Protein AF-0000000087412585 (afdb_homodimer)

InterPro domains:
  IPR006439 HAD hydrolase, subfamily IA [TIGR01549] (107-182)
  IPR023214 HAD superfamily [G3DSA:3.40.50.1000] (11-184)
  IPR036412 HAD-like superfamily [SSF56784] (10-217)
  IPR041492 Haloacid dehalogenase-like hydrolase [PF13419] (11-188)
  IPR050155 HAD-like hydrolase superfamily [PTHR43434] (10-216)

Sequence (436 aa):
MKKQKCRYGLIFDMDNTLLQSNIDFAGMKRAVFELLTESELCKPDLDWRSYTASQLIEMARQSGRLRKETEVRIWDTVAEFEKEGMHGAKLEPYVTEVLDQICGDCHLVVLTNNACVAAQEALKETGIGHYFDYIVGREQMTALKPSPSGVHYILRHYPDVPAERWMLVGDSWIDGKAAQDGGIKFAAYKGSGEDMKKKGVYPVARFTDMRELVNLLLMKKQKCRYGLIFDMDNTLLQSNIDFAGMKRAVFELLTESELCKPDLDWRSYTASQLIEMARQSGRLRKETEVRIWDTVAEFEKEGMHGAKLEPYVTEVLDQICGDCHLVVLTNNACVAAQEALKETGIGHYFDYIVGREQMTALKPSPSGVHYILRHYPDVPAERWMLVGDSWIDGKAAQDGGIKFAAYKGSGEDMKKKGVYPVARFTDMRELVNLLL

Organism: NCBI:txid267746

pLDDT: mean 93.5, std 8.87, range [27.28, 98.94]

Solvent-accessible surface area (backbone atoms only — not comparable to full-atom values): 23127 Å² total; per-residue (Å²): 125,76,76,72,73,53,71,31,37,39,34,30,31,39,72,54,46,44,26,49,51,63,52,56,58,68,60,44,30,50,52,46,51,49,54,33,34,75,68,68,60,37,65,86,83,56,70,62,84,81,48,53,52,57,52,53,52,48,54,27,53,74,67,71,69,61,46,68,70,56,52,50,50,48,50,52,53,48,46,50,41,48,52,63,13,43,60,86,43,43,68,32,73,54,44,68,63,42,48,66,71,40,49,75,50,28,44,32,31,37,49,36,73,48,53,40,58,60,50,42,36,50,30,51,74,66,68,54,45,83,64,36,54,36,75,42,18,37,58,71,31,94,39,54,62,43,40,25,40,49,51,48,53,54,47,69,76,36,79,86,50,59,51,86,42,28,33,33,39,19,31,47,45,40,49,32,36,11,19,56,74,48,56,30,41,23,34,31,36,70,34,58,63,68,61,13,52,77,69,72,29,80,57,82,41,76,45,82,51,56,65,56,52,64,63,68,77,102,126,78,76,71,73,53,72,32,36,39,35,29,31,42,72,56,45,45,26,48,49,63,51,54,60,69,60,44,30,49,52,46,51,50,54,34,32,76,68,67,59,40,65,87,80,57,72,63,85,81,47,52,53,57,52,53,51,49,53,27,52,72,68,71,69,61,46,70,70,57,51,50,52,47,52,53,52,47,48,52,40,46,53,64,13,42,60,85,42,43,68,32,72,54,43,68,63,42,47,67,72,40,50,76,50,29,44,32,32,38,49,36,75,49,53,40,58,60,51,43,38,50,29,51,74,66,68,53,46,84,61,37,54,34,74,41,19,38,56,69,31,93,40,53,63,42,40,25,40,49,49,49,53,56,47,68,76,35,78,86,51,58,50,85,41,29,33,34,38,19,31,46,46,40,49,33,35,11,18,55,74,48,56,31,40,24,34,31,37,70,35,57,64,67,61,12,51,77,69,72,29,80,55,83,41,76,47,81,50,55,64,57,52,65,63,68,78,102

Structure (mmCIF, N/CA/C/O backbone):
data_AF-0000000087412585-model_v1
#
loop_
_entity.id
_entity.type
_entity.pdbx_description
1 polymer 'Haloacid dehalogenase'
#
loop_
_atom_site.group_PDB
_atom_site.id
_atom_site.type_symbol
_atom_site.label_atom_id
_atom_site.label_alt_id
_atom_site.label_comp_id
_atom_site.label_asym_id
_atom_site.label_entity_id
_atom_site.label_seq_id
_atom_site.pdbx_PDB_ins_code
_atom_site.Cartn_x
_atom_site.Cartn_y
_atom_site.Cartn_z
_atom_site.occupancy
_atom_site.B_iso_or_equiv
_atom_site.auth_seq_id
_atom_site.auth_comp_id
_atom_site.auth_asym_id
_atom_site.auth_atom_id
_atom_site.pdbx_PDB_model_num
ATOM 1 N N . MET A 1 1 ? -13.25 -15.047 24.641 1 27.28 1 MET A N 1
ATOM 2 C CA . MET A 1 1 ? -13.227 -13.633 25 1 27.28 1 MET A CA 1
ATOM 3 C C . MET A 1 1 ? -13.578 -12.758 23.797 1 27.28 1 MET A C 1
ATOM 5 O O . MET A 1 1 ? -13.016 -12.93 22.719 1 27.28 1 MET A O 1
ATOM 9 N N . LYS A 1 2 ? -14.711 -12.219 23.875 1 36.19 2 LYS A N 1
ATOM 10 C CA . LYS A 1 2 ? -15.281 -11.453 22.766 1 36.19 2 LYS A CA 1
ATOM 11 C C . LYS A 1 2 ? -14.273 -10.453 22.219 1 36.19 2 LYS A C 1
ATOM 13 O O . LYS A 1 2 ? -13.648 -9.711 22.969 1 36.19 2 LYS A O 1
ATOM 18 N N . LYS A 1 3 ? -13.609 -10.711 21.25 1 43.44 3 LYS A N 1
ATOM 19 C CA . LYS A 1 3 ? -12.703 -9.711 20.688 1 43.44 3 LYS A CA 1
ATOM 20 C C . LYS A 1 3 ? -13.258 -8.305 20.859 1 43.44 3 LYS A C 1
ATOM 22 O O . LYS A 1 3 ? -14.383 -8.016 20.422 1 43.44 3 LYS A O 1
ATOM 27 N N . GLN A 1 4 ? -13.164 -7.652 22 1 47.28 4 GLN A N 1
ATOM 28 C CA . GLN A 1 4 ? -13.656 -6.305 22.266 1 47.28 4 GLN A CA 1
ATOM 29 C C . GLN A 1 4 ? -13.492 -5.414 21.031 1 47.28 4 GLN A C 1
ATOM 31 O O . GLN A 1 4 ? -12.375 -5.211 20.547 1 47.28 4 GLN A O 1
ATOM 36 N N . LYS A 1 5 ? -14.531 -5.23 20.172 1 64.38 5 LYS A N 1
ATOM 37 C CA . LYS A 1 5 ? -14.633 -4.488 18.922 1 64.38 5 LYS A CA 1
ATOM 38 C C . LYS A 1 5 ? -14.203 -3.035 19.094 1 64.38 5 LYS A C 1
ATOM 40 O O . LYS A 1 5 ? -14.664 -2.361 20.031 1 64.38 5 LYS A O 1
ATOM 45 N N . CYS A 1 6 ? -13.109 -2.564 18.578 1 72.5 6 CYS A N 1
ATOM 46 C CA . CYS A 1 6 ? -12.633 -1.186 18.594 1 72.5 6 CYS A CA 1
ATOM 47 C C . CYS A 1 6 ? -13.773 -0.212 18.312 1 72.5 6 CYS A C 1
ATOM 49 O O . CYS A 1 6 ? -14.453 -0.329 17.281 1 72.5 6 CYS A O 1
ATOM 51 N N . ARG A 1 7 ? -14.016 0.668 19.312 1 80.5 7 ARG A N 1
ATOM 52 C CA . ARG A 1 7 ? -15.125 1.617 19.25 1 80.5 7 ARG A CA 1
ATOM 53 C C . ARG A 1 7 ? -14.703 2.896 18.531 1 80.5 7 ARG A C 1
ATOM 55 O O . ARG A 1 7 ? -15.547 3.666 18.078 1 80.5 7 ARG A O 1
ATOM 62 N N . TYR A 1 8 ? -13.391 3.037 18.516 1 91.81 8 TYR A N 1
ATOM 63 C CA . TYR A 1 8 ? -12.883 4.281 17.953 1 91.81 8 TYR A CA 1
ATOM 64 C C . TYR A 1 8 ? -11.836 4.004 16.875 1 91.81 8 TYR A C 1
ATOM 66 O O . TYR A 1 8 ? -11.281 2.904 16.812 1 91.81 8 TYR A O 1
ATOM 74 N N . GLY A 1 9 ? -11.727 4.973 15.938 1 96.5 9 GLY A N 1
ATOM 75 C CA . GLY A 1 9 ? -10.672 4.914 14.938 1 96.5 9 GLY A CA 1
ATOM 76 C C . GLY A 1 9 ? -9.781 6.141 14.938 1 96.5 9 GLY A C 1
ATOM 77 O O . GLY A 1 9 ? -10.266 7.266 15.07 1 96.5 9 GLY A O 1
ATOM 78 N N . LEU A 1 10 ? -8.516 5.957 14.93 1 98.19 10 LEU A N 1
ATOM 79 C CA . LEU A 1 10 ? -7.531 7.023 14.812 1 98.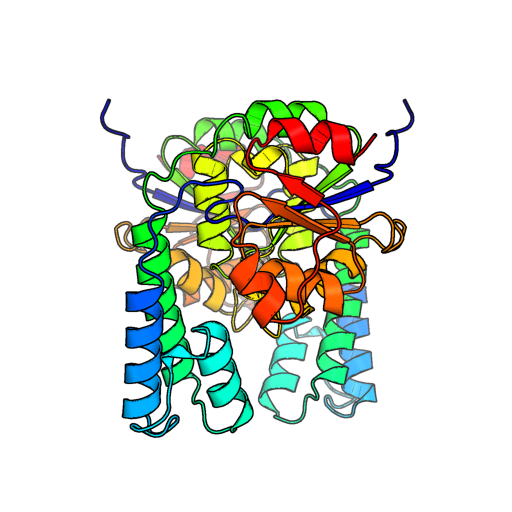19 10 LEU A CA 1
ATOM 80 C C . LEU A 1 10 ? -6.73 6.887 13.523 1 98.19 10 LEU A C 1
ATOM 82 O O . LEU A 1 10 ? -6.199 5.812 13.227 1 98.19 10 LEU A O 1
ATOM 86 N N . ILE A 1 11 ? -6.75 7.922 12.75 1 98.75 11 ILE A N 1
ATOM 87 C CA . ILE A 1 11 ? -5.883 8.039 11.578 1 98.75 11 ILE A CA 1
ATOM 88 C C . ILE A 1 11 ? -4.688 8.93 11.906 1 98.75 11 ILE A C 1
ATOM 90 O O . ILE A 1 11 ? -4.855 10.07 12.359 1 98.75 11 ILE A O 1
ATOM 94 N N . PHE A 1 12 ? -3.473 8.414 11.734 1 98.94 12 PHE A N 1
ATOM 95 C CA . PHE A 1 12 ? -2.273 9.188 12.031 1 98.94 12 PHE A CA 1
ATOM 96 C C . PHE A 1 12 ? -1.569 9.609 10.75 1 98.94 12 PHE A C 1
ATOM 98 O O . PHE A 1 12 ? -1.316 8.781 9.875 1 98.94 12 PHE A O 1
ATOM 105 N N . ASP A 1 13 ? -1.277 10.898 10.648 1 98.81 13 ASP A N 1
ATOM 106 C CA . ASP A 1 13 ? -0.21 11.305 9.742 1 98.81 13 ASP A CA 1
ATOM 107 C C . ASP A 1 13 ? 1.123 10.68 10.148 1 98.81 13 ASP A C 1
ATOM 109 O O . ASP A 1 13 ? 1.282 10.227 11.281 1 98.81 13 ASP A O 1
ATOM 113 N N . MET A 1 14 ? 2.016 10.633 9.203 1 98.25 14 MET A N 1
ATOM 114 C CA . MET A 1 14 ? 3.279 9.969 9.523 1 98.25 14 MET A CA 1
ATOM 115 C C . MET A 1 14 ? 4.371 11 9.805 1 98.25 14 MET A C 1
ATOM 117 O O . MET A 1 14 ? 4.828 11.117 10.945 1 98.25 14 MET A O 1
ATOM 121 N N . ASP A 1 15 ? 4.695 11.891 8.859 1 96.81 15 ASP A N 1
ATOM 122 C CA . ASP A 1 15 ? 5.809 12.836 8.961 1 96.81 15 ASP A CA 1
ATOM 123 C C . ASP A 1 15 ? 5.5 13.938 9.969 1 96.81 15 ASP A C 1
ATOM 125 O O . ASP A 1 15 ? 4.492 14.633 9.852 1 96.81 15 ASP A O 1
ATOM 129 N N . ASN A 1 16 ? 6.379 14.008 10.984 1 96.44 16 ASN A N 1
ATOM 130 C CA . ASN A 1 16 ? 6.312 15.031 12.023 1 96.44 16 ASN A CA 1
ATOM 131 C C . ASN A 1 16 ? 5.094 14.844 12.914 1 96.44 16 ASN A C 1
ATOM 133 O O . ASN A 1 16 ? 4.641 15.797 13.562 1 96.44 16 ASN A O 1
ATOM 137 N N . THR A 1 17 ? 4.504 13.68 12.852 1 98.56 17 THR A N 1
ATOM 138 C CA . THR A 1 17 ? 3.451 13.25 13.766 1 98.56 17 THR A CA 1
ATOM 139 C C . THR A 1 17 ? 3.859 11.969 14.492 1 98.56 17 THR A C 1
ATOM 141 O O . THR A 1 17 ? 4.082 11.984 15.703 1 98.56 17 THR A O 1
ATOM 144 N N . LEU A 1 18 ? 4.117 10.93 13.742 1 98.62 18 LEU A N 1
ATOM 145 C CA . LEU A 1 18 ? 4.676 9.711 14.32 1 98.62 18 LEU A CA 1
ATOM 146 C C . LEU A 1 18 ? 6.203 9.742 14.289 1 98.62 18 LEU A C 1
ATOM 148 O O . LEU A 1 18 ? 6.859 9.305 15.234 1 98.62 18 LEU A O 1
ATOM 152 N N . LEU A 1 19 ? 6.734 10.297 13.188 1 97.75 19 LEU A N 1
ATOM 153 C CA . LEU A 1 19 ? 8.172 10.312 12.93 1 97.75 19 LEU A CA 1
ATOM 154 C C . LEU A 1 19 ? 8.695 11.742 12.883 1 97.75 19 LEU A C 1
ATOM 156 O O . LEU A 1 19 ? 7.988 12.656 12.453 1 97.75 19 LEU A O 1
ATOM 160 N N . GLN A 1 20 ? 9.906 11.906 13.32 1 97.06 20 GLN A N 1
ATOM 161 C CA . GLN A 1 20 ? 10.656 13.125 13.055 1 97.06 20 GLN A CA 1
ATOM 162 C C . GLN A 1 20 ? 11.359 13.047 11.703 1 97.06 20 GLN A C 1
ATOM 164 O O . GLN A 1 20 ? 12.516 12.625 11.625 1 97.06 20 GLN A O 1
ATOM 169 N N . SER A 1 21 ? 10.633 13.43 10.656 1 93.19 21 SER A N 1
ATOM 170 C CA . SER A 1 21 ? 11.211 13.352 9.32 1 93.19 21 SER A CA 1
ATOM 171 C C . SER A 1 21 ? 11.961 14.633 8.969 1 93.19 21 SER A C 1
ATOM 173 O O . SER A 1 21 ? 11.734 15.68 9.586 1 93.19 21 SER A O 1
ATOM 175 N N . ASN A 1 22 ? 12.938 14.539 8.062 1 93.62 22 ASN A N 1
ATOM 176 C CA . ASN A 1 22 ? 13.695 15.68 7.574 1 93.62 22 ASN A CA 1
ATOM 177 C C . ASN A 1 22 ? 13.531 15.867 6.066 1 93.62 22 ASN A C 1
ATOM 179 O O . ASN A 1 22 ? 14.508 16.094 5.352 1 93.62 22 ASN A O 1
ATOM 183 N N . ILE A 1 23 ? 12.336 15.648 5.68 1 93.69 23 ILE A N 1
ATOM 184 C CA . ILE A 1 23 ? 12.086 15.773 4.25 1 93.69 23 ILE A CA 1
ATOM 185 C C . ILE A 1 23 ? 12.164 17.234 3.836 1 93.69 23 ILE A C 1
ATOM 187 O O . ILE A 1 23 ? 11.57 18.109 4.484 1 93.69 23 ILE A O 1
ATOM 191 N N . ASP A 1 24 ? 12.914 17.562 2.818 1 95.12 24 ASP A N 1
ATOM 192 C CA . ASP A 1 24 ? 12.969 18.906 2.242 1 95.12 24 ASP A CA 1
ATOM 193 C C . ASP A 1 24 ? 11.742 19.188 1.383 1 95.12 24 ASP A C 1
ATOM 195 O O . ASP A 1 24 ? 11.828 19.234 0.154 1 95.12 24 ASP A O 1
ATOM 199 N N . PHE A 1 25 ? 10.625 19.516 2.02 1 92.75 25 PHE A N 1
ATOM 200 C CA . PHE A 1 25 ? 9.352 19.703 1.33 1 92.75 25 PHE A CA 1
ATOM 201 C C . PHE A 1 25 ? 9.438 20.875 0.362 1 92.75 25 PHE A C 1
ATOM 203 O O . PHE A 1 25 ? 8.828 20.859 -0.709 1 92.75 25 PHE A O 1
ATOM 210 N N . ALA A 1 26 ? 10.148 21.922 0.79 1 94.56 26 ALA A N 1
ATOM 211 C CA . ALA A 1 26 ? 10.305 23.078 -0.089 1 94.56 26 ALA A CA 1
ATOM 212 C C . ALA A 1 26 ? 11.062 22.703 -1.359 1 94.56 26 ALA A C 1
ATOM 214 O O . ALA A 1 26 ? 10.664 23.078 -2.463 1 94.56 26 ALA A O 1
ATOM 215 N N . GLY A 1 27 ? 12.188 21.953 -1.17 1 96.62 27 GLY A N 1
ATOM 216 C CA . GLY A 1 27 ? 12.938 21.469 -2.32 1 96.62 27 GLY A CA 1
ATOM 217 C C . GLY A 1 27 ? 12.133 20.531 -3.197 1 96.62 27 GLY A C 1
ATOM 218 O O . GLY A 1 27 ? 12.203 20.609 -4.426 1 96.62 27 GLY A O 1
ATOM 219 N N . MET A 1 28 ? 11.375 19.688 -2.551 1 96.5 28 MET A N 1
ATOM 220 C CA . MET A 1 28 ? 10.516 18.75 -3.266 1 96.5 28 MET A CA 1
ATOM 221 C C . MET A 1 28 ? 9.492 19.484 -4.121 1 96.5 28 MET A C 1
ATOM 223 O O . MET A 1 28 ? 9.32 19.172 -5.297 1 96.5 28 MET A O 1
ATOM 227 N N . LYS A 1 29 ? 8.852 20.469 -3.566 1 96.69 29 LYS A N 1
ATOM 228 C CA . LYS A 1 29 ? 7.844 21.266 -4.266 1 96.69 29 LYS A CA 1
ATOM 229 C C . LYS A 1 29 ? 8.461 22.016 -5.445 1 96.69 29 LYS A C 1
ATOM 231 O O . LYS A 1 29 ? 7.863 22.078 -6.523 1 96.69 29 LYS A O 1
ATOM 236 N N . ARG A 1 30 ? 9.633 22.562 -5.227 1 97.06 30 ARG A N 1
ATOM 237 C CA . ARG A 1 30 ? 10.336 23.266 -6.297 1 97.06 30 ARG A CA 1
ATOM 238 C C . ARG A 1 30 ? 10.648 22.312 -7.457 1 97.06 30 ARG A C 1
ATOM 240 O O . ARG A 1 30 ? 10.453 22.672 -8.617 1 97.06 30 ARG A O 1
ATOM 247 N N . ALA A 1 31 ? 11.125 21.156 -7.105 1 97.56 31 ALA A N 1
ATOM 248 C CA . ALA A 1 31 ? 11.461 20.172 -8.133 1 97.56 31 ALA A CA 1
ATOM 249 C C . ALA A 1 31 ? 10.227 19.797 -8.945 1 97.56 31 ALA A C 1
ATOM 251 O O . ALA A 1 31 ? 10.297 19.672 -10.172 1 97.56 31 ALA A O 1
ATOM 252 N N .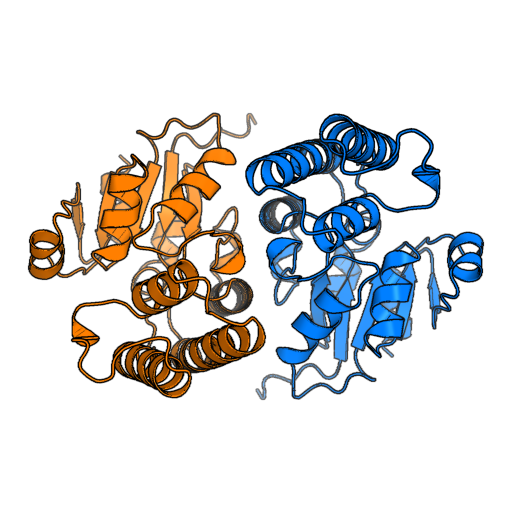 VAL A 1 32 ? 9.117 19.609 -8.266 1 97.62 32 VAL A N 1
ATOM 253 C CA . VAL A 1 32 ? 7.867 19.266 -8.93 1 97.62 32 VAL A CA 1
ATOM 254 C C . VAL A 1 32 ? 7.453 20.406 -9.867 1 97.62 32 VAL A C 1
ATOM 256 O O . VAL A 1 32 ? 7.102 20.172 -11.023 1 97.62 32 VAL A O 1
ATOM 259 N N . PHE A 1 33 ? 7.52 21.641 -9.359 1 97.44 33 PHE A N 1
ATOM 260 C CA . PHE A 1 33 ? 7.152 22.812 -10.148 1 97.44 33 PHE A CA 1
ATOM 261 C C . PHE A 1 33 ? 8.016 22.906 -11.406 1 97.44 33 PHE A C 1
ATOM 263 O O . PHE A 1 33 ? 7.504 23.156 -12.492 1 97.44 33 PHE A O 1
ATOM 270 N N . GLU A 1 34 ? 9.266 22.688 -11.266 1 97.25 34 GLU A N 1
ATOM 271 C CA . GLU A 1 34 ? 10.195 22.766 -12.391 1 97.25 34 GLU A CA 1
ATOM 272 C C . GLU A 1 34 ? 9.883 21.719 -13.445 1 97.25 34 GLU A C 1
ATOM 274 O O . GLU A 1 34 ? 9.867 22.016 -14.641 1 97.25 34 GLU A O 1
ATOM 279 N N . LEU A 1 35 ? 9.578 20.516 -13 1 96.94 35 LEU A N 1
ATOM 280 C CA . LEU A 1 35 ? 9.234 19.438 -13.93 1 96.94 35 LEU A CA 1
ATOM 281 C C . LEU A 1 35 ? 7.949 19.766 -14.68 1 96.94 35 LEU A C 1
ATOM 283 O O . LEU A 1 35 ? 7.852 19.531 -15.883 1 96.94 35 LEU A O 1
ATOM 287 N N . LEU A 1 36 ? 7 20.312 -13.984 1 96.94 36 LEU A N 1
ATOM 288 C CA . LEU A 1 36 ? 5.723 20.672 -14.594 1 96.94 36 LEU A CA 1
ATOM 289 C C . LEU A 1 36 ? 5.891 21.812 -15.586 1 96.94 36 LEU A C 1
ATOM 291 O O . LEU A 1 36 ? 5.273 21.812 -16.656 1 96.94 36 LEU A O 1
ATOM 295 N N . THR A 1 37 ? 6.734 22.75 -15.242 1 96.38 37 THR A N 1
ATOM 296 C CA . THR A 1 37 ? 6.984 23.891 -16.125 1 96.38 37 THR A CA 1
ATOM 297 C C . THR A 1 37 ? 7.746 23.453 -17.375 1 96.38 37 THR A C 1
ATOM 299 O O . THR A 1 37 ? 7.426 23.875 -18.484 1 96.38 37 THR A O 1
ATOM 302 N N . GLU A 1 38 ? 8.734 22.594 -17.188 1 95.38 38 GLU A N 1
ATOM 303 C CA . GLU A 1 38 ? 9.5 22.062 -18.297 1 95.38 38 GLU A CA 1
ATOM 304 C C . GLU A 1 38 ? 8.602 21.312 -19.281 1 95.38 38 GLU A C 1
ATOM 306 O O . GLU A 1 38 ? 8.867 21.312 -20.484 1 95.38 38 GLU A O 1
ATOM 311 N N . SER A 1 39 ? 7.57 20.75 -18.766 1 94.81 39 SER A N 1
ATOM 312 C CA . SER A 1 39 ? 6.652 19.953 -19.578 1 94.81 39 SER A CA 1
ATOM 313 C C . SER A 1 39 ? 5.477 20.797 -20.062 1 94.81 39 SER A C 1
ATOM 315 O O . SER A 1 39 ? 4.496 20.266 -20.578 1 94.81 39 SER A O 1
ATOM 317 N N . GLU A 1 40 ? 5.477 22.047 -19.719 1 94.06 40 GLU A N 1
ATOM 318 C CA . GLU A 1 40 ? 4.477 23.031 -20.141 1 94.06 40 GLU A CA 1
ATOM 319 C C . GLU A 1 40 ? 3.119 22.734 -19.516 1 94.06 40 GLU A C 1
ATOM 321 O O . GLU A 1 40 ? 2.08 22.938 -20.141 1 94.06 40 GLU A O 1
ATOM 326 N N . LEU A 1 41 ? 3.162 22.203 -18.344 1 94.31 41 LEU A N 1
ATOM 327 C CA . LEU A 1 41 ? 1.931 21.891 -17.625 1 94.31 41 LEU A CA 1
ATOM 328 C C . LEU A 1 41 ? 1.602 22.969 -16.594 1 94.31 41 LEU A C 1
ATOM 330 O O . LEU A 1 41 ? 0.49 23 -16.062 1 94.31 41 LEU A O 1
ATOM 334 N N . CYS A 1 42 ? 2.596 23.781 -16.281 1 92.69 42 CYS A N 1
ATOM 335 C CA . CYS A 1 42 ? 2.441 24.938 -15.391 1 92.69 42 CYS A CA 1
ATOM 336 C C . CYS A 1 42 ? 3.111 26.172 -15.969 1 92.69 42 CYS A C 1
ATOM 338 O O . CYS A 1 42 ? 4.195 26.078 -16.547 1 92.69 42 CYS A O 1
ATOM 340 N N . LYS A 1 43 ? 2.422 27.281 -15.812 1 92.81 43 LYS A N 1
ATOM 341 C CA . LYS A 1 43 ? 3.031 28.531 -16.25 1 92.81 43 LYS A CA 1
ATOM 342 C C . LYS A 1 43 ? 4.211 28.906 -15.367 1 92.81 43 LYS A C 1
ATOM 344 O O . LYS A 1 43 ? 4.145 28.766 -14.141 1 92.81 43 LYS A O 1
ATOM 349 N N . PRO A 1 44 ? 5.215 29.391 -15.984 1 92.31 44 PRO A N 1
ATOM 350 C CA . PRO A 1 44 ? 6.402 29.75 -15.203 1 92.31 44 PRO A CA 1
ATOM 351 C C . PRO A 1 44 ? 6.129 30.844 -14.18 1 92.31 44 PRO A C 1
ATOM 353 O O . PRO A 1 44 ? 6.832 30.953 -13.172 1 92.31 44 PRO A O 1
ATOM 356 N N . ASP A 1 45 ? 5.117 31.578 -14.391 1 92.5 45 ASP A N 1
ATOM 357 C CA . ASP A 1 45 ? 4.863 32.719 -13.508 1 92.5 45 ASP A CA 1
ATOM 358 C C . ASP A 1 45 ? 3.842 32.344 -12.43 1 92.5 45 ASP A C 1
ATOM 360 O O . ASP A 1 45 ? 3.438 33.219 -11.641 1 92.5 45 ASP A O 1
ATOM 364 N N . LEU A 1 46 ? 3.41 31.125 -12.398 1 93.56 46 LEU A N 1
ATOM 365 C CA . LEU A 1 46 ? 2.521 30.672 -11.328 1 93.56 46 LEU A CA 1
ATOM 366 C C . LEU A 1 46 ? 3.17 30.875 -9.961 1 93.56 46 LEU A C 1
ATOM 368 O O . LEU A 1 46 ? 4.352 30.562 -9.781 1 93.56 46 LEU A O 1
ATOM 372 N N . ASP A 1 47 ? 2.41 31.359 -8.992 1 94 47 ASP A N 1
ATOM 373 C CA . ASP A 1 47 ? 2.885 31.406 -7.609 1 94 47 ASP A CA 1
ATOM 374 C C . ASP A 1 47 ? 2.822 30.016 -6.961 1 94 47 ASP A C 1
ATOM 376 O O . ASP A 1 47 ? 2.006 29.781 -6.066 1 94 47 ASP A O 1
ATOM 380 N N . TRP A 1 48 ? 3.723 29.203 -7.316 1 92.19 48 TRP A N 1
ATOM 381 C CA . TRP A 1 48 ? 3.715 27.812 -6.902 1 92.19 48 TRP A CA 1
ATOM 382 C C . TRP A 1 48 ? 3.877 27.688 -5.391 1 92.19 48 TRP A C 1
ATOM 384 O O . TRP A 1 48 ? 3.523 26.656 -4.805 1 92.19 48 TRP A O 1
ATOM 394 N N . ARG A 1 49 ? 4.324 28.719 -4.68 1 91.31 49 ARG A N 1
ATOM 395 C CA . ARG A 1 49 ? 4.555 28.688 -3.24 1 91.31 49 ARG A CA 1
ATOM 396 C C . ARG A 1 49 ? 3.236 28.625 -2.475 1 91.31 49 ARG A C 1
ATOM 398 O O . ARG A 1 49 ? 3.207 28.219 -1.312 1 91.31 49 ARG A O 1
ATOM 405 N N . SER A 1 50 ? 2.199 28.969 -3.141 1 91.88 50 SER A N 1
ATOM 406 C CA . SER A 1 50 ? 0.889 28.984 -2.5 1 91.88 50 SER A CA 1
ATOM 407 C C . SER A 1 50 ? 0.223 27.609 -2.568 1 91.88 50 SER A C 1
ATOM 409 O O . SER A 1 50 ? -0.871 27.422 -2.033 1 91.88 50 SER A O 1
ATOM 411 N N . TYR A 1 51 ? 0.883 26.656 -3.18 1 93.25 51 TYR A N 1
ATOM 412 C CA . TYR A 1 51 ? 0.356 25.312 -3.346 1 93.25 51 TYR A CA 1
ATOM 413 C C . TYR A 1 51 ? 1.265 24.281 -2.68 1 93.25 51 TYR A C 1
ATOM 415 O O . TYR A 1 51 ? 2.438 24.562 -2.416 1 93.25 51 TYR A O 1
ATOM 423 N N . THR A 1 52 ? 0.673 23.188 -2.336 1 93.31 52 THR A N 1
ATOM 424 C CA . THR A 1 52 ? 1.507 22.031 -2.012 1 93.31 52 THR A CA 1
ATOM 425 C C . THR A 1 52 ? 1.977 21.328 -3.281 1 93.31 52 THR A C 1
ATOM 427 O O . THR A 1 52 ? 1.438 21.562 -4.363 1 93.31 52 THR A O 1
ATOM 430 N N . ALA A 1 53 ? 3.027 20.438 -3.123 1 95.06 53 ALA A N 1
ATOM 431 C CA . ALA A 1 53 ? 3.463 19.641 -4.262 1 95.06 53 ALA A CA 1
ATOM 432 C C . ALA A 1 53 ? 2.314 18.797 -4.816 1 95.06 53 ALA A C 1
ATOM 434 O O . ALA A 1 53 ? 2.125 18.719 -6.035 1 95.06 53 ALA A O 1
ATOM 435 N N . SER A 1 54 ? 1.536 18.219 -3.908 1 93.75 54 SER A N 1
ATOM 436 C CA . SER A 1 54 ? 0.42 17.375 -4.324 1 93.75 54 SER A CA 1
ATOM 437 C C . SER A 1 54 ? -0.628 18.188 -5.086 1 93.75 54 SER A C 1
ATOM 439 O O . SER A 1 54 ? -1.218 17.688 -6.051 1 93.75 54 SER A O 1
ATOM 441 N N . GLN A 1 55 ? -0.855 19.375 -4.699 1 93.94 55 GLN A N 1
ATOM 442 C CA . GLN A 1 55 ? -1.826 20.234 -5.383 1 93.94 55 GLN A CA 1
ATOM 443 C C . GLN A 1 55 ? -1.343 20.594 -6.785 1 93.94 55 GLN A C 1
ATOM 445 O O . GLN A 1 55 ? -2.135 20.641 -7.727 1 93.94 55 GLN A O 1
ATOM 450 N N . LEU A 1 56 ? -0.067 20.891 -6.895 1 95.88 56 LEU A N 1
ATOM 451 C CA . LEU A 1 56 ? 0.507 21.188 -8.203 1 95.88 56 LEU A CA 1
ATOM 452 C C . LEU A 1 56 ? 0.338 20 -9.148 1 95.88 56 LEU A C 1
ATOM 454 O O . LEU A 1 56 ? -0.041 20.188 -10.312 1 95.88 56 LEU A O 1
ATOM 458 N N . ILE A 1 57 ? 0.583 18.859 -8.625 1 95.38 57 ILE A N 1
ATOM 459 C CA . ILE A 1 57 ? 0.463 17.641 -9.43 1 95.38 57 ILE A CA 1
ATOM 460 C C . ILE A 1 57 ? -0.997 17.422 -9.828 1 95.38 57 ILE A C 1
ATOM 462 O O . ILE A 1 57 ? -1.293 17.078 -10.969 1 95.38 57 ILE A O 1
ATOM 466 N N . GLU A 1 58 ? -1.839 17.656 -8.898 1 94.19 58 GLU A N 1
ATOM 467 C CA . GLU A 1 58 ? -3.264 17.484 -9.164 1 94.19 58 GLU A CA 1
ATOM 468 C C . GLU A 1 58 ? -3.736 18.453 -10.25 1 94.19 58 GLU A C 1
ATOM 470 O O . GLU A 1 58 ? -4.555 18.094 -11.094 1 94.19 58 GLU A O 1
ATOM 475 N N . MET A 1 59 ? -3.25 19.656 -10.172 1 94 59 MET A N 1
ATOM 476 C CA . MET A 1 59 ? -3.584 20.656 -11.195 1 94 59 MET A CA 1
ATOM 477 C C . MET A 1 59 ? -3.156 20.172 -12.578 1 94 59 MET A C 1
ATOM 479 O O . MET A 1 59 ? -3.914 20.281 -13.539 1 94 59 MET A O 1
ATOM 483 N N . ALA A 1 60 ? -1.977 19.625 -12.672 1 95 60 ALA A N 1
ATOM 484 C CA . ALA A 1 60 ? -1.474 19.078 -13.93 1 95 60 ALA A CA 1
ATOM 485 C C . ALA A 1 60 ? -2.342 17.922 -14.414 1 95 60 ALA A C 1
ATOM 487 O O . ALA A 1 60 ? -2.66 17.828 -15.602 1 95 60 ALA A O 1
ATOM 488 N N . ARG A 1 61 ? -2.707 17.047 -13.492 1 92.88 61 ARG A N 1
ATOM 489 C CA . ARG A 1 61 ? -3.557 15.914 -13.828 1 92.88 61 ARG A CA 1
ATOM 490 C C . ARG A 1 61 ? -4.898 16.375 -14.383 1 92.88 61 ARG A C 1
ATOM 492 O O . ARG A 1 61 ? -5.387 15.82 -15.375 1 92.88 61 ARG A O 1
ATOM 499 N N . GLN A 1 62 ? -5.477 17.375 -13.789 1 91.56 62 GLN A N 1
ATOM 500 C CA . GLN A 1 62 ? -6.793 17.875 -14.156 1 91.56 62 GLN A CA 1
ATOM 501 C C . GLN A 1 62 ? -6.762 18.547 -15.523 1 91.56 62 GLN A C 1
ATOM 503 O O . GLN A 1 62 ? -7.797 18.688 -16.188 1 91.56 62 GLN A O 1
ATOM 508 N N . SER A 1 63 ? -5.613 18.969 -15.945 1 92.88 63 SER A N 1
ATOM 509 C CA . SER A 1 63 ? -5.477 19.594 -17.25 1 92.88 63 SER A CA 1
ATOM 510 C C . SER A 1 63 ? -5.684 18.594 -18.375 1 92.88 63 SER A C 1
ATOM 512 O O . SER A 1 63 ? -5.914 18.984 -19.531 1 92.88 63 SER A O 1
ATOM 514 N N . GLY A 1 64 ? -5.496 17.297 -18.047 1 90.88 64 GLY A N 1
ATOM 515 C CA . GLY A 1 64 ? -5.613 16.25 -19.047 1 90.88 64 GLY A CA 1
ATOM 516 C C . GLY A 1 64 ? -4.379 16.125 -19.922 1 90.88 64 GLY A C 1
ATOM 517 O O . GLY A 1 64 ? -4.352 15.32 -20.844 1 90.88 64 GLY A O 1
ATOM 518 N N . ARG A 1 65 ? -3.389 16.859 -19.609 1 92.88 65 ARG A N 1
ATOM 519 C CA . ARG A 1 65 ? -2.209 16.906 -20.469 1 92.88 65 ARG A CA 1
ATOM 520 C C . ARG A 1 65 ? -1.032 16.188 -19.828 1 92.88 65 ARG A C 1
ATOM 522 O O . ARG A 1 65 ? 0.023 16.031 -20.453 1 92.88 65 ARG A O 1
ATOM 529 N N . LEU A 1 66 ? -1.254 15.812 -18.625 1 93.81 66 LEU A N 1
ATOM 530 C CA . LEU A 1 66 ? -0.167 15.133 -17.922 1 93.81 66 LEU A CA 1
ATOM 531 C C . LEU A 1 66 ? 0.071 13.75 -18.516 1 93.81 66 LEU A C 1
ATOM 533 O O . LEU A 1 66 ? -0.737 12.836 -18.312 1 93.81 66 LEU A O 1
ATOM 537 N N . ARG A 1 67 ? 1.189 13.578 -19.188 1 91.88 67 ARG A N 1
ATOM 538 C CA . ARG A 1 67 ? 1.562 12.297 -19.766 1 91.88 67 ARG A CA 1
ATOM 539 C C . ARG A 1 67 ? 2.051 11.328 -18.688 1 91.88 67 ARG A C 1
ATOM 541 O O . ARG A 1 67 ? 2.641 11.75 -17.703 1 91.88 67 ARG A O 1
ATOM 548 N N . LYS A 1 68 ? 1.864 10.117 -18.953 1 87.94 68 LYS A N 1
ATOM 549 C CA . LYS A 1 68 ? 2.244 9.07 -18 1 87.94 68 LYS A CA 1
ATOM 550 C C . LYS A 1 68 ? 3.738 9.125 -17.703 1 87.94 68 LYS A C 1
ATOM 552 O O . LYS A 1 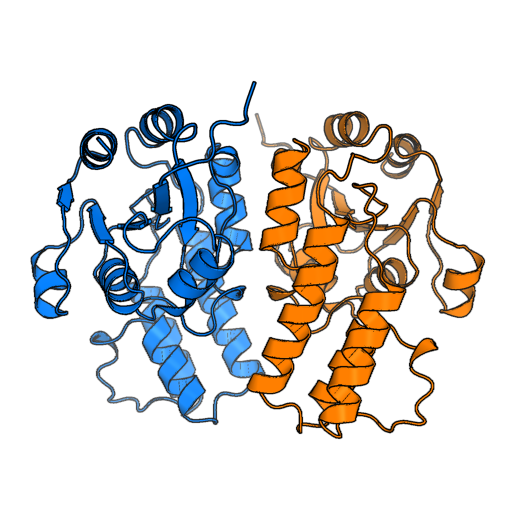68 ? 4.145 9 -16.531 1 87.94 68 LYS A O 1
ATOM 557 N N . GLU A 1 69 ? 4.48 9.336 -18.688 1 89.44 69 GLU A N 1
ATOM 558 C CA . GLU A 1 69 ? 5.93 9.367 -18.531 1 89.44 69 GLU A CA 1
ATOM 559 C C . GLU A 1 69 ? 6.352 10.516 -17.609 1 89.44 69 GLU A C 1
ATOM 561 O O . GLU A 1 69 ? 7.238 10.352 -16.766 1 89.44 69 GLU A O 1
ATOM 566 N N . THR A 1 70 ? 5.68 11.641 -17.797 1 93.88 70 THR A N 1
ATOM 567 C CA . THR A 1 70 ? 5.98 12.812 -16.969 1 93.88 70 THR A CA 1
ATOM 568 C C . THR A 1 70 ? 5.551 12.578 -15.523 1 93.88 70 THR A C 1
ATOM 570 O O . THR A 1 70 ? 6.27 12.93 -14.594 1 93.88 70 THR A O 1
ATOM 573 N N . GLU A 1 71 ? 4.414 11.992 -15.359 1 93.62 71 GLU A N 1
ATOM 574 C CA . GLU A 1 71 ? 3.904 11.719 -14.023 1 93.62 71 GLU A CA 1
ATOM 575 C C . GLU A 1 71 ? 4.824 10.758 -13.266 1 93.62 71 GLU A C 1
ATOM 577 O O . GLU A 1 71 ? 5.098 10.953 -12.086 1 93.62 71 GLU A O 1
ATOM 582 N N . VAL A 1 72 ? 5.32 9.789 -13.961 1 89.31 72 VAL A N 1
ATOM 583 C CA . VAL A 1 72 ? 6.246 8.836 -13.359 1 89.31 72 VAL A CA 1
ATOM 584 C C . VAL A 1 72 ? 7.508 9.562 -12.891 1 89.31 72 VAL A C 1
ATOM 586 O O . VAL A 1 72 ? 7.984 9.328 -11.781 1 89.31 72 VAL A O 1
ATOM 589 N N . ARG A 1 73 ? 7.969 10.422 -13.719 1 92.69 73 ARG A N 1
ATOM 590 C CA . ARG A 1 73 ? 9.172 11.172 -13.383 1 92.69 73 ARG A CA 1
ATOM 591 C C . ARG A 1 73 ? 8.945 12.0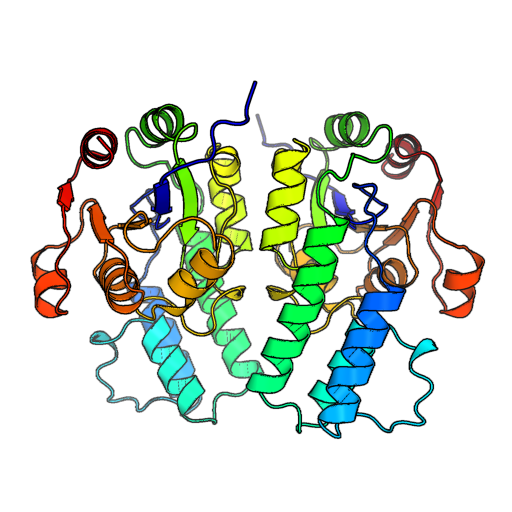47 -12.148 1 92.69 73 ARG A C 1
ATOM 593 O O . ARG A 1 73 ? 9.828 12.18 -11.305 1 92.69 73 ARG A O 1
ATOM 600 N N . ILE A 1 74 ? 7.793 12.633 -12.117 1 95.94 74 ILE A N 1
ATOM 601 C CA . ILE A 1 74 ? 7.434 13.492 -10.992 1 95.94 74 ILE A CA 1
ATOM 602 C C . ILE A 1 74 ? 7.426 12.672 -9.703 1 95.94 74 ILE A C 1
ATOM 604 O O . ILE A 1 74 ? 8.062 13.047 -8.711 1 95.94 74 ILE A O 1
ATOM 608 N N . TRP A 1 75 ? 6.801 11.57 -9.742 1 93.12 75 TRP A N 1
ATOM 609 C CA . TRP A 1 75 ? 6.652 10.773 -8.523 1 93.12 75 TRP A CA 1
ATOM 610 C C . TRP A 1 75 ? 7.977 10.117 -8.141 1 93.12 75 TRP A C 1
ATOM 612 O O . TRP A 1 75 ? 8.266 9.938 -6.957 1 93.12 75 TRP A O 1
ATOM 622 N N . ASP A 1 76 ? 8.797 9.82 -9.141 1 90.06 76 ASP A N 1
ATOM 623 C CA . ASP A 1 76 ? 10.148 9.344 -8.836 1 90.06 76 ASP A CA 1
ATOM 624 C C . ASP A 1 76 ? 10.953 10.398 -8.086 1 90.06 76 ASP A C 1
ATOM 626 O O . ASP A 1 76 ? 11.672 10.078 -7.137 1 90.06 76 ASP A O 1
ATOM 630 N N . THR A 1 77 ? 10.812 11.602 -8.562 1 94.81 77 THR A N 1
ATOM 631 C CA . THR A 1 77 ? 11.5 12.719 -7.918 1 94.81 77 THR A CA 1
ATOM 632 C C . THR A 1 77 ? 11 12.906 -6.488 1 94.81 77 THR A C 1
ATOM 634 O O . THR A 1 77 ? 11.797 13.055 -5.562 1 94.81 77 THR A O 1
ATOM 637 N N . VAL A 1 78 ? 9.688 12.844 -6.312 1 95.88 78 VAL A N 1
ATOM 638 C CA . VAL A 1 78 ? 9.078 12.984 -4.992 1 95.88 78 VAL A CA 1
ATOM 639 C C . VAL A 1 78 ? 9.57 11.859 -4.078 1 95.88 78 VAL A C 1
ATOM 641 O O . VAL A 1 78 ? 9.969 12.109 -2.938 1 95.88 78 VAL A O 1
ATOM 644 N N . ALA A 1 79 ? 9.609 10.688 -4.594 1 91.44 79 ALA A N 1
ATOM 645 C CA . ALA A 1 79 ? 10.023 9.516 -3.824 1 91.44 79 ALA A CA 1
ATOM 646 C C . ALA A 1 79 ? 11.469 9.648 -3.348 1 91.44 79 ALA A C 1
ATOM 648 O O . ALA A 1 79 ? 11.812 9.195 -2.256 1 91.44 79 ALA A O 1
ATOM 649 N N . GLU A 1 80 ? 12.297 10.234 -4.141 1 91.12 80 GLU A N 1
ATOM 650 C CA . GLU A 1 80 ? 13.688 10.438 -3.766 1 91.12 80 GLU A CA 1
ATOM 651 C C . GLU A 1 80 ? 13.805 11.375 -2.564 1 91.12 80 GLU A C 1
ATOM 653 O O . GLU A 1 80 ? 14.586 11.109 -1.644 1 91.12 80 GLU A O 1
ATOM 658 N N . PHE A 1 81 ? 13.047 12.445 -2.586 1 94.38 81 PHE A N 1
ATOM 659 C CA . PHE A 1 81 ? 13.031 13.375 -1.46 1 94.38 81 PHE A CA 1
ATOM 660 C C . PHE A 1 81 ? 12.516 12.688 -0.2 1 94.38 81 PHE A C 1
ATOM 662 O O . PHE A 1 81 ? 13.055 12.891 0.889 1 94.38 81 PHE A O 1
ATOM 669 N N . GLU A 1 82 ? 11.469 11.836 -0.376 1 93.81 82 GLU A N 1
ATOM 670 C CA . GLU A 1 82 ? 10.883 11.117 0.75 1 93.81 82 GLU A CA 1
ATOM 671 C C . GLU A 1 82 ? 11.883 10.133 1.35 1 93.81 82 GLU A C 1
ATOM 673 O O . GLU A 1 82 ? 12.055 10.078 2.568 1 93.81 82 GLU A O 1
ATOM 678 N N . LYS A 1 83 ? 12.5 9.398 0.532 1 88.31 83 LYS A N 1
ATOM 679 C CA . LYS A 1 83 ? 13.469 8.406 0.979 1 88.31 83 LYS A CA 1
ATOM 680 C C . LYS A 1 83 ? 14.625 9.055 1.732 1 88.31 83 LYS A C 1
ATOM 682 O O . LYS A 1 83 ? 15.008 8.594 2.809 1 88.31 83 LYS A O 1
ATOM 687 N N . GLU A 1 84 ? 15.117 10.117 1.168 1 90 84 GLU A N 1
ATOM 688 C CA . GLU A 1 84 ? 16.219 10.836 1.805 1 90 84 GLU A CA 1
ATOM 689 C C . GLU A 1 84 ? 15.789 11.422 3.15 1 90 84 GLU A C 1
ATOM 691 O O . GLU A 1 84 ? 16.531 11.344 4.129 1 90 84 GLU A O 1
ATOM 696 N N . GLY A 1 85 ? 14.641 11.906 3.215 1 92.31 85 GLY A N 1
ATOM 697 C CA . GLY A 1 85 ? 14.172 12.594 4.41 1 92.31 85 GLY A CA 1
ATOM 698 C C . GLY A 1 85 ? 13.734 11.641 5.508 1 92.31 85 GLY A C 1
ATOM 699 O O . GLY A 1 85 ? 13.648 12.031 6.672 1 92.31 85 GLY A O 1
ATOM 700 N N . MET A 1 86 ? 13.422 10.43 5.105 1 89.69 86 MET A N 1
ATOM 701 C CA . MET A 1 86 ? 12.922 9.461 6.078 1 89.69 86 MET A CA 1
ATOM 702 C C . MET A 1 86 ? 14.055 8.562 6.578 1 89.69 86 MET A C 1
ATOM 704 O O . MET A 1 86 ? 13.898 7.859 7.582 1 89.69 86 MET A O 1
ATOM 708 N N . HIS A 1 87 ? 15.094 8.602 5.871 1 84.31 87 HIS A N 1
ATOM 709 C CA . HIS A 1 87 ? 16.219 7.762 6.27 1 84.31 87 HIS A CA 1
ATOM 710 C C . HIS A 1 87 ? 16.672 8.086 7.691 1 84.31 87 HIS A C 1
ATOM 712 O O . HIS A 1 87 ? 17.031 9.227 7.988 1 84.31 87 HIS A O 1
ATOM 718 N N . GLY A 1 88 ? 16.609 7.094 8.602 1 86.5 88 GLY A N 1
ATOM 719 C CA . GLY A 1 88 ? 17.078 7.262 9.969 1 86.5 88 GLY A CA 1
ATOM 720 C C . GLY A 1 88 ? 16.125 8.062 10.836 1 86.5 88 GLY A C 1
ATOM 721 O O . GLY A 1 88 ? 16.484 8.492 11.93 1 86.5 88 GLY A O 1
ATOM 722 N N . ALA A 1 89 ? 14.969 8.312 10.328 1 91.06 89 ALA A N 1
ATOM 723 C CA . ALA A 1 89 ? 13.984 9.078 11.094 1 91.06 89 ALA A CA 1
ATOM 724 C C . ALA A 1 89 ? 13.688 8.391 12.43 1 91.06 89 ALA A C 1
ATOM 726 O O . ALA A 1 89 ? 13.586 7.168 12.492 1 91.06 89 ALA A O 1
ATOM 727 N N . LYS A 1 90 ? 13.633 9.219 13.477 1 96.62 90 LYS A N 1
ATOM 728 C CA . LYS A 1 90 ? 13.273 8.742 14.805 1 96.62 90 LYS A CA 1
ATOM 729 C C . LYS A 1 90 ? 11.797 8.977 15.102 1 96.62 90 LYS A C 1
ATOM 731 O O . LYS A 1 90 ? 11.148 9.797 14.445 1 96.62 90 LYS A O 1
ATOM 736 N N . LEU A 1 91 ? 11.344 8.258 16.047 1 98.31 91 LEU A N 1
ATOM 737 C CA . LEU A 1 91 ? 9.977 8.461 16.484 1 98.31 91 LEU A CA 1
ATOM 738 C C . LEU A 1 91 ? 9.828 9.789 17.219 1 98.31 91 LEU A C 1
ATOM 740 O O . LEU A 1 91 ? 10.758 10.219 17.922 1 98.31 91 LEU A O 1
ATOM 744 N N . GLU A 1 92 ? 8.695 10.469 17 1 98.44 92 GLU A N 1
ATOM 745 C CA . GLU A 1 92 ? 8.32 11.531 17.938 1 98.44 92 GLU A CA 1
ATOM 746 C C . GLU A 1 92 ? 8.273 11.023 19.375 1 98.44 92 GLU A C 1
ATOM 748 O O . GLU A 1 92 ? 7.984 9.852 19.609 1 98.44 92 GLU A O 1
ATOM 753 N N . PRO A 1 93 ? 8.516 11.914 20.328 1 98.25 93 PRO A N 1
ATOM 754 C CA . PRO A 1 93 ? 8.523 11.492 21.719 1 98.25 93 PRO A CA 1
ATOM 755 C C . PRO A 1 93 ? 7.211 10.836 22.156 1 98.25 93 PRO A C 1
ATOM 757 O O . PRO A 1 93 ? 6.133 11.305 21.766 1 98.25 93 PRO A O 1
ATOM 760 N N . TYR A 1 94 ? 7.305 9.672 22.812 1 98.38 94 TYR A N 1
ATOM 761 C CA . TYR A 1 94 ? 6.246 8.984 23.531 1 98.38 94 TYR A CA 1
ATOM 762 C C . TYR A 1 94 ? 5.27 8.312 22.578 1 98.38 94 TYR A C 1
ATOM 764 O O . TYR A 1 94 ? 4.207 7.848 23 1 98.38 94 TYR A O 1
ATOM 772 N N . VAL A 1 95 ? 5.598 8.156 21.297 1 98.56 95 VAL A N 1
ATOM 773 C CA . VAL A 1 95 ? 4.703 7.555 20.312 1 98.56 95 VAL A CA 1
ATOM 774 C C . VAL A 1 95 ? 4.445 6.094 20.672 1 98.56 95 VAL A C 1
ATOM 776 O O . VAL A 1 95 ? 3.293 5.656 20.734 1 98.56 95 VAL A O 1
ATOM 779 N N . THR A 1 96 ? 5.492 5.402 21 1 98.31 96 THR A N 1
ATOM 780 C CA . THR A 1 96 ? 5.344 3.984 21.312 1 98.31 96 THR A CA 1
ATOM 781 C C . THR A 1 96 ? 4.48 3.787 22.547 1 98.31 96 THR A C 1
ATOM 783 O O . THR A 1 96 ? 3.582 2.943 22.562 1 98.31 96 THR A O 1
ATOM 786 N N . GLU A 1 97 ? 4.73 4.582 23.547 1 97.94 97 GLU A N 1
ATOM 787 C CA . GLU A 1 97 ? 3.984 4.504 24.812 1 97.94 97 GLU A CA 1
ATOM 788 C C . GLU A 1 97 ? 2.496 4.758 24.578 1 97.94 97 GLU A C 1
ATOM 790 O O . GLU A 1 97 ? 1.65 4.02 25.094 1 97.94 97 GLU A O 1
ATOM 795 N N . VAL A 1 98 ? 2.213 5.727 23.828 1 98 98 VAL A N 1
ATOM 796 C CA . VAL A 1 98 ? 0.828 6.109 23.578 1 98 98 VAL A CA 1
ATOM 797 C C . VAL A 1 98 ? 0.139 5.039 22.734 1 98 98 VAL A C 1
ATOM 799 O O . VAL A 1 98 ? -0.987 4.633 23.031 1 98 98 VAL A O 1
ATOM 802 N N . LEU A 1 99 ? 0.802 4.535 21.641 1 97.75 99 LEU A N 1
ATOM 803 C CA . LEU A 1 99 ? 0.231 3.486 20.812 1 97.75 99 LEU A CA 1
ATOM 804 C C . LEU A 1 99 ? -0.066 2.238 21.625 1 97.75 99 LEU A C 1
ATOM 806 O O . LEU A 1 99 ? -1.104 1.599 21.438 1 97.75 99 LEU A O 1
ATOM 810 N N . ASP A 1 100 ? 0.811 1.928 22.531 1 96.62 100 ASP A N 1
ATOM 811 C CA . ASP A 1 100 ? 0.626 0.771 23.406 1 96.62 100 ASP A CA 1
ATOM 812 C C . ASP A 1 100 ? -0.629 0.922 24.266 1 96.62 100 ASP A C 1
ATOM 814 O O . ASP A 1 100 ? -1.334 -0.057 24.516 1 96.62 100 ASP A O 1
ATOM 818 N N . GLN A 1 101 ? -0.874 2.086 24.656 1 95.44 101 GLN A N 1
ATOM 819 C CA . GLN A 1 101 ? -1.999 2.352 25.547 1 95.44 101 GLN A CA 1
ATOM 820 C C . GLN A 1 101 ? -3.322 2.299 24.781 1 95.44 101 GLN A C 1
ATOM 822 O O . GLN A 1 101 ? -4.348 1.902 25.344 1 95.44 101 GLN A O 1
ATOM 827 N N . ILE A 1 102 ? -3.291 2.586 23.453 1 94.56 102 ILE A N 1
ATOM 828 C CA . ILE A 1 102 ? -4.582 2.824 22.828 1 94.56 102 ILE A CA 1
ATOM 829 C C . ILE A 1 102 ? -4.875 1.718 21.812 1 94.56 102 ILE A C 1
ATOM 831 O O . ILE A 1 102 ? -5.996 1.598 21.312 1 94.56 102 ILE A O 1
ATOM 835 N N . CYS A 1 103 ? -3.896 0.909 21.469 1 91.31 103 CYS A N 1
ATOM 836 C CA . CYS A 1 103 ? -4.023 -0.048 20.375 1 91.31 103 CYS A CA 1
ATOM 837 C C . CYS A 1 103 ? -5.094 -1.088 20.672 1 91.31 103 CYS A C 1
ATOM 839 O O . CYS A 1 103 ? -5.672 -1.682 19.766 1 91.31 103 CYS A O 1
ATOM 841 N N . GLY A 1 104 ? -5.496 -1.285 21.906 1 88.25 104 GLY A N 1
ATOM 842 C CA . GLY A 1 104 ? -6.508 -2.264 22.281 1 88.25 104 GLY A CA 1
ATOM 843 C C . GLY A 1 104 ? -7.922 -1.732 22.156 1 88.25 104 GLY A C 1
ATOM 844 O O . GLY A 1 104 ? -8.875 -2.508 22.062 1 88.25 104 GLY A O 1
ATOM 845 N N . ASP A 1 105 ? -8.055 -0.398 22.047 1 90.12 105 ASP A N 1
ATOM 846 C CA . ASP A 1 105 ? -9.383 0.205 22.109 1 90.12 105 ASP A CA 1
ATOM 847 C C . ASP A 1 105 ? -9.719 0.922 20.812 1 90.12 105 ASP A C 1
ATOM 849 O O . ASP A 1 105 ? -10.859 1.34 20.609 1 90.12 105 ASP A O 1
ATOM 853 N N . CYS A 1 106 ? -8.719 1.041 19.938 1 94.31 106 CYS A N 1
ATOM 854 C CA . CYS A 1 106 ? -8.922 1.827 18.719 1 94.31 106 CYS A CA 1
ATOM 855 C C . CYS A 1 106 ? -8.406 1.079 17.5 1 94.31 106 CYS A C 1
ATOM 857 O O . CYS A 1 106 ? -7.41 0.358 17.578 1 94.31 106 CYS A O 1
ATOM 859 N N . HIS A 1 107 ? -9.141 1.275 16.391 1 95.38 107 HIS A N 1
ATOM 860 C CA . HIS A 1 107 ? -8.492 1.049 15.102 1 95.38 107 HIS A CA 1
ATOM 861 C C . HIS A 1 107 ? -7.438 2.113 14.812 1 95.38 107 HIS A C 1
ATOM 863 O O . HIS A 1 107 ? -7.707 3.311 14.953 1 95.38 107 HIS A O 1
ATOM 869 N N . LEU A 1 108 ? -6.266 1.663 14.531 1 97.12 108 LEU A N 1
ATOM 870 C CA . LEU A 1 108 ? -5.172 2.58 14.234 1 97.12 108 LEU A CA 1
ATOM 871 C C . LEU A 1 108 ? -4.75 2.461 12.773 1 97.12 108 LEU A C 1
ATOM 873 O O . LEU A 1 108 ? -4.422 1.369 12.305 1 97.12 108 LEU A O 1
ATOM 877 N N . VAL A 1 109 ? -4.781 3.594 12.031 1 97.94 109 VAL A N 1
ATOM 878 C CA . VAL A 1 109 ? -4.422 3.613 10.617 1 97.94 109 VAL A CA 1
ATOM 879 C C . VAL A 1 109 ? -3.467 4.77 10.336 1 97.94 109 VAL A C 1
ATOM 881 O O . VAL A 1 109 ? -3.588 5.84 10.938 1 97.94 109 VAL A O 1
ATOM 884 N N . VAL A 1 110 ? -2.506 4.52 9.469 1 98.56 110 VAL A N 1
ATOM 885 C CA . VAL A 1 110 ? -1.645 5.602 9 1 98.56 110 VAL A CA 1
ATOM 886 C C . VAL A 1 110 ? -2.158 6.129 7.664 1 98.56 110 VAL A C 1
ATOM 888 O O . VAL A 1 110 ? -2.549 5.352 6.789 1 98.56 110 VAL A O 1
ATOM 891 N N . LEU A 1 111 ? -2.215 7.418 7.504 1 98.75 111 LEU A N 1
ATOM 892 C CA . LEU A 1 111 ? -2.502 8.086 6.242 1 98.75 111 LEU A CA 1
ATOM 893 C C . LEU A 1 111 ? -1.412 9.102 5.902 1 98.75 111 LEU A C 1
ATOM 895 O O . LEU A 1 111 ? -1.255 10.109 6.598 1 98.75 111 LEU A O 1
ATOM 899 N N . THR A 1 112 ? -0.628 8.812 4.922 1 98.19 112 THR A N 1
ATOM 900 C CA . THR A 1 112 ? 0.48 9.68 4.531 1 98.19 112 THR A CA 1
ATOM 901 C C . THR A 1 112 ? 0.469 9.93 3.025 1 98.19 112 THR A C 1
ATOM 903 O O . THR A 1 112 ? 0.089 9.047 2.248 1 98.19 112 THR A O 1
ATOM 906 N N . ASN A 1 113 ? 0.884 11.141 2.611 1 97 113 ASN A N 1
ATOM 907 C CA . ASN A 1 113 ? 1.018 11.438 1.19 1 97 113 ASN A CA 1
ATOM 908 C C . ASN A 1 113 ? 2.223 10.734 0.577 1 97 113 ASN A C 1
ATOM 910 O O . ASN A 1 113 ? 2.365 10.688 -0.646 1 97 113 ASN A O 1
ATOM 914 N N . ASN A 1 114 ? 3.088 10.109 1.422 1 95.94 114 ASN A N 1
ATOM 915 C CA . ASN A 1 114 ? 4.262 9.398 0.93 1 95.94 114 ASN A CA 1
ATOM 916 C C . ASN A 1 114 ? 3.885 8.086 0.251 1 95.94 114 ASN A C 1
ATOM 918 O O . ASN A 1 114 ? 2.768 7.598 0.421 1 95.94 114 ASN A O 1
ATOM 922 N N . ALA A 1 115 ? 4.867 7.605 -0.54 1 93.06 115 ALA A N 1
ATOM 923 C CA . ALA A 1 115 ? 4.695 6.273 -1.107 1 93.06 115 ALA A CA 1
ATOM 924 C C . ALA A 1 115 ? 4.438 5.238 -0.013 1 93.06 115 ALA A C 1
ATOM 926 O O . ALA A 1 115 ? 5.059 5.285 1.051 1 93.06 115 ALA A O 1
ATOM 927 N N . CYS A 1 116 ? 3.529 4.336 -0.283 1 94 116 CYS A N 1
ATOM 928 C CA . CYS A 1 116 ? 3.15 3.334 0.706 1 94 116 CYS A CA 1
ATOM 929 C C . CYS A 1 116 ? 4.355 2.494 1.119 1 94 116 CYS A C 1
ATOM 931 O O . CYS A 1 116 ? 4.555 2.23 2.307 1 94 116 CYS A O 1
ATOM 933 N N . VAL A 1 117 ? 5.215 2.125 0.204 1 89.88 117 VAL A N 1
ATOM 934 C CA . VAL A 1 117 ? 6.371 1.28 0.48 1 89.88 117 VAL A CA 1
ATOM 935 C C . VAL A 1 117 ? 7.336 2.012 1.411 1 89.88 117 VAL A C 1
ATOM 937 O O . VAL A 1 117 ? 7.859 1.422 2.359 1 89.88 117 VAL A O 1
ATOM 940 N N . ALA A 1 118 ? 7.531 3.287 1.168 1 89.38 118 ALA A N 1
ATOM 941 C CA . ALA A 1 118 ? 8.406 4.086 2.021 1 89.38 118 ALA A CA 1
ATOM 942 C C . ALA A 1 118 ? 7.84 4.199 3.434 1 89.38 118 ALA A C 1
ATOM 944 O O . ALA A 1 118 ? 8.586 4.145 4.414 1 89.38 118 ALA A O 1
ATOM 945 N N . ALA A 1 119 ? 6.547 4.344 3.486 1 94.44 119 ALA A N 1
ATOM 946 C CA . ALA A 1 119 ? 5.887 4.434 4.785 1 94.44 119 ALA A CA 1
ATOM 947 C C . ALA A 1 119 ? 6.016 3.123 5.559 1 94.44 119 ALA A C 1
ATOM 949 O O . ALA A 1 119 ? 6.355 3.127 6.746 1 94.44 119 ALA A O 1
ATOM 950 N N . GLN A 1 120 ? 5.781 2.021 4.887 1 93.69 120 GLN A N 1
ATOM 951 C CA . GLN A 1 120 ? 5.895 0.709 5.516 1 93.69 120 GLN A CA 1
ATOM 952 C C . GLN A 1 120 ? 7.312 0.46 6.02 1 93.69 120 GLN A C 1
ATOM 954 O O . GLN A 1 120 ? 7.504 -0.021 7.137 1 93.69 120 GLN A O 1
ATOM 959 N N . GLU A 1 121 ? 8.266 0.812 5.227 1 89.38 121 GLU A N 1
ATOM 960 C CA . GLU A 1 121 ? 9.664 0.627 5.605 1 89.38 121 GLU A CA 1
ATOM 961 C C . GLU A 1 121 ? 10.016 1.443 6.848 1 89.38 121 GLU A C 1
ATOM 963 O O . GLU A 1 121 ? 10.633 0.928 7.781 1 89.38 121 GLU A O 1
ATOM 968 N N . ALA A 1 122 ? 9.617 2.691 6.852 1 92.38 122 ALA A N 1
ATOM 969 C CA . ALA A 1 122 ? 9.922 3.578 7.969 1 92.38 122 ALA A CA 1
ATOM 970 C C . ALA A 1 122 ? 9.281 3.074 9.258 1 92.38 122 ALA A C 1
ATOM 972 O O . ALA A 1 122 ? 9.914 3.08 10.32 1 92.38 122 ALA A O 1
ATOM 973 N N . LEU A 1 123 ? 8.055 2.602 9.172 1 94.94 123 LEU A N 1
ATOM 974 C CA . LEU A 1 123 ? 7.328 2.141 10.352 1 94.94 123 LEU A CA 1
ATOM 975 C C . LEU A 1 123 ? 7.883 0.811 10.844 1 94.94 123 LEU A C 1
ATOM 977 O O . LEU A 1 123 ? 7.891 0.547 12.047 1 94.94 123 LEU A O 1
ATOM 981 N N . LYS A 1 124 ? 8.336 0.002 9.922 1 90.69 124 LYS A N 1
ATOM 982 C CA . LYS A 1 124 ? 9.008 -1.231 10.312 1 90.69 124 LYS A CA 1
ATOM 983 C C . LYS A 1 124 ? 10.328 -0.936 11.016 1 90.69 124 LYS A C 1
ATOM 985 O O . LYS A 1 124 ? 10.609 -1.493 12.086 1 90.69 124 LYS A O 1
ATOM 990 N N . GLU A 1 125 ? 11.078 -0.015 10.484 1 89.75 125 GLU A N 1
ATOM 991 C CA . GLU A 1 125 ? 12.398 0.318 11.023 1 89.75 125 GLU A CA 1
ATOM 992 C C . GLU A 1 125 ? 12.281 0.926 12.414 1 89.75 125 GLU A C 1
ATOM 994 O O . GLU A 1 125 ? 13.148 0.708 13.266 1 89.75 125 GLU A O 1
ATOM 999 N N . THR A 1 126 ? 11.219 1.618 12.625 1 94.62 126 THR A N 1
ATOM 1000 C CA . THR A 1 126 ? 11.055 2.293 13.914 1 94.62 126 THR A CA 1
ATOM 1001 C C . THR A 1 126 ? 10.328 1.396 14.906 1 94.62 126 THR A C 1
ATOM 1003 O O . THR A 1 126 ? 10.148 1.763 16.062 1 94.62 126 THR A O 1
ATOM 1006 N N . GLY A 1 127 ? 9.812 0.281 14.43 1 93.12 127 GLY A N 1
ATOM 1007 C CA . GLY A 1 127 ? 9.289 -0.754 15.305 1 93.12 127 GLY A CA 1
ATOM 1008 C C . GLY A 1 127 ? 7.844 -0.518 15.703 1 93.12 127 GLY A C 1
ATOM 1009 O O . GLY A 1 127 ? 7.387 -1.03 16.719 1 93.12 127 GLY A O 1
ATOM 1010 N N . ILE A 1 128 ? 7.117 0.327 14.891 1 96.06 128 ILE A N 1
ATOM 1011 C CA . ILE A 1 128 ? 5.77 0.626 15.359 1 96.06 128 ILE A CA 1
ATOM 1012 C C . ILE A 1 128 ? 4.75 0.159 14.32 1 96.06 128 ILE A C 1
ATOM 1014 O O . ILE A 1 128 ? 3.547 0.376 14.477 1 96.06 128 ILE A O 1
ATOM 1018 N N . GLY A 1 129 ? 5.184 -0.493 13.273 1 94.44 129 GLY A N 1
ATOM 1019 C CA . GLY A 1 129 ? 4.297 -0.932 12.211 1 94.44 129 GLY A CA 1
ATOM 1020 C C . GLY A 1 129 ? 3.193 -1.852 12.688 1 94.44 129 GLY A C 1
ATOM 1021 O O . GLY A 1 129 ? 2.07 -1.801 12.18 1 94.44 129 GLY A O 1
ATOM 1022 N N . HIS A 1 130 ? 3.455 -2.652 13.695 1 91.75 130 HIS A N 1
ATOM 1023 C CA . HIS A 1 130 ? 2.549 -3.697 14.156 1 91.75 130 HIS A CA 1
ATOM 1024 C C . HIS A 1 130 ? 1.341 -3.104 14.875 1 91.75 130 HIS A C 1
ATOM 1026 O O . HIS A 1 130 ? 0.344 -3.795 15.094 1 91.75 130 HIS A O 1
ATOM 1032 N N . TYR A 1 131 ? 1.416 -1.84 15.258 1 94.69 131 TYR A N 1
ATOM 1033 C CA . TYR A 1 131 ? 0.302 -1.231 15.977 1 94.69 131 TYR A CA 1
ATOM 1034 C C . TYR A 1 131 ? -0.857 -0.932 15.039 1 94.69 131 TYR A C 1
ATOM 1036 O O . TYR A 1 131 ? -2.008 -0.828 15.469 1 94.69 131 TYR A O 1
ATOM 1044 N N . PHE A 1 132 ? -0.536 -0.81 13.734 1 96.12 132 PHE A N 1
ATOM 1045 C CA . PHE A 1 132 ? -1.524 -0.262 12.812 1 96.12 132 PHE A CA 1
ATOM 1046 C C . PHE A 1 132 ? -2.242 -1.377 12.062 1 96.12 132 PHE A C 1
ATOM 1048 O O . PHE A 1 132 ? -1.62 -2.361 11.664 1 96.12 132 PHE A O 1
ATOM 1055 N N . ASP A 1 133 ? -3.525 -1.16 11.914 1 92.81 133 ASP A N 1
ATOM 1056 C CA . ASP A 1 133 ? -4.305 -2.096 11.109 1 92.81 133 ASP A CA 1
ATOM 1057 C C . ASP A 1 133 ? -3.799 -2.135 9.664 1 92.81 133 ASP A C 1
ATOM 1059 O O . ASP A 1 133 ? -3.646 -3.209 9.086 1 92.81 133 ASP A O 1
ATOM 1063 N N . TYR A 1 134 ? -3.617 -1.011 9.117 1 91.94 134 TYR A N 1
ATOM 1064 C CA . TYR A 1 134 ? -2.975 -0.9 7.812 1 91.94 134 TYR A CA 1
ATOM 1065 C C . TYR A 1 134 ? -2.438 0.508 7.586 1 91.94 134 TYR A C 1
ATOM 1067 O O . TYR A 1 134 ? -2.668 1.405 8.398 1 91.94 134 TYR A O 1
ATOM 1075 N N . ILE A 1 135 ? -1.591 0.592 6.602 1 96.62 135 ILE A N 1
ATOM 1076 C CA . ILE A 1 135 ? -0.894 1.809 6.203 1 96.62 135 ILE A CA 1
ATOM 1077 C C . ILE A 1 135 ? -1.373 2.248 4.82 1 96.62 135 ILE A C 1
ATOM 1079 O O . ILE A 1 135 ? -1.309 1.476 3.859 1 96.62 135 ILE A O 1
ATOM 1083 N N . VAL A 1 136 ? -1.877 3.467 4.77 1 97.31 136 VAL A N 1
ATOM 1084 C CA . VAL A 1 136 ? -2.354 4.039 3.516 1 97.31 136 VAL A CA 1
ATOM 1085 C C . VAL A 1 136 ? -1.365 5.09 3.018 1 97.31 136 VAL A C 1
ATOM 1087 O O . VAL A 1 136 ? -1.104 6.082 3.703 1 97.31 136 VAL A O 1
ATOM 1090 N N . GLY A 1 137 ? -0.804 4.824 1.881 1 96.94 137 GLY A N 1
ATOM 1091 C CA . GLY A 1 137 ? 0.078 5.758 1.201 1 96.94 137 GLY A CA 1
ATOM 1092 C C . GLY A 1 137 ? -0.516 6.316 -0.079 1 96.94 137 GLY A C 1
ATOM 1093 O O . GLY A 1 137 ? -1.719 6.191 -0.317 1 96.94 137 GLY A O 1
ATOM 1094 N N . ARG A 1 138 ? 0.271 6.895 -0.825 1 95.69 138 ARG A N 1
ATOM 1095 C CA . ARG A 1 138 ? -0.079 7.66 -2.016 1 95.69 138 ARG A CA 1
ATOM 1096 C C . ARG A 1 138 ? -0.91 6.824 -2.982 1 95.69 138 ARG A C 1
ATOM 1098 O O . ARG A 1 138 ? -1.897 7.309 -3.539 1 95.69 138 ARG A O 1
ATOM 1105 N N . GLU A 1 139 ? -0.643 5.555 -3.115 1 93.25 139 GLU A N 1
ATOM 1106 C CA . GLU A 1 139 ? -1.182 4.707 -4.176 1 93.25 139 GLU A CA 1
ATOM 1107 C C . GLU A 1 139 ? -2.635 4.332 -3.896 1 93.25 139 GLU A C 1
ATOM 1109 O O . GLU A 1 139 ? -3.348 3.879 -4.797 1 93.25 139 GLU A O 1
ATOM 1114 N N . GLN A 1 140 ? -3.035 4.555 -2.666 1 93.5 140 GLN A N 1
ATOM 1115 C CA . GLN A 1 140 ? -4.395 4.164 -2.307 1 93.5 140 GLN A CA 1
ATOM 1116 C C . GLN A 1 140 ? -5.348 5.352 -2.393 1 93.5 140 GLN A C 1
ATOM 1118 O O . GLN A 1 140 ? -6.543 5.219 -2.111 1 93.5 140 GLN A O 1
ATOM 1123 N N . MET A 1 141 ? -4.832 6.473 -2.812 1 93.38 141 MET A N 1
ATOM 1124 C CA . MET A 1 141 ? -5.645 7.684 -2.889 1 93.38 141 MET A CA 1
ATOM 1125 C C . MET A 1 141 ? -5.812 8.133 -4.336 1 93.38 141 MET A C 1
ATOM 1127 O O . MET A 1 141 ? -4.887 8.016 -5.141 1 93.38 141 MET A O 1
ATOM 1131 N N . THR A 1 142 ? -7.004 8.719 -4.664 1 90.56 142 THR A N 1
ATOM 1132 C CA . THR A 1 142 ? -7.207 9.328 -5.973 1 90.56 142 THR A CA 1
ATOM 1133 C C . THR A 1 142 ? -6.648 10.75 -6.004 1 90.56 142 THR A C 1
ATOM 1135 O O . THR A 1 142 ? -6.285 11.25 -7.07 1 90.56 142 THR A O 1
ATOM 1138 N N . ALA A 1 143 ? -6.629 11.375 -4.848 1 94.06 143 ALA A N 1
ATOM 1139 C CA . ALA A 1 143 ? -6.023 12.68 -4.621 1 94.06 143 ALA A CA 1
ATOM 1140 C C . ALA A 1 143 ? -5.414 12.773 -3.225 1 94.06 143 ALA A C 1
ATOM 1142 O O . ALA A 1 143 ? -6.008 12.297 -2.252 1 94.06 143 ALA A O 1
ATOM 1143 N N . LEU A 1 144 ? -4.32 13.32 -3.166 1 97.25 144 LEU A N 1
ATOM 1144 C CA . LEU A 1 144 ? -3.592 13.344 -1.901 1 97.25 144 LEU A CA 1
ATOM 1145 C C . LEU A 1 144 ? -4.137 14.43 -0.979 1 97.25 144 LEU A C 1
ATOM 1147 O O . LEU A 1 144 ? -4.871 15.312 -1.423 1 97.25 144 LEU A O 1
ATOM 1151 N N . LYS A 1 145 ? -3.758 14.273 0.355 1 98.25 145 LYS A N 1
ATOM 1152 C CA . LYS A 1 145 ? -4.059 15.391 1.251 1 98.25 145 LYS A CA 1
ATOM 1153 C C . LYS A 1 145 ? -3.551 16.703 0.679 1 98.25 145 LYS A C 1
ATOM 1155 O O . LYS A 1 145 ? -2.432 16.781 0.166 1 98.25 145 LYS A O 1
ATOM 1160 N N . PRO A 1 146 ? -4.488 17.703 0.733 1 97.81 146 PRO A N 1
ATOM 1161 C CA . PRO A 1 146 ? -5.609 18 1.626 1 97.81 146 PRO A CA 1
ATOM 1162 C C . PRO A 1 146 ? -6.926 17.391 1.146 1 97.81 146 PRO A C 1
ATOM 1164 O O . PRO A 1 146 ? -7.953 17.531 1.808 1 97.81 146 PRO A O 1
ATOM 1167 N N . SER A 1 147 ? -6.93 16.672 0.026 1 97.44 147 SER A N 1
ATOM 1168 C CA . SER A 1 147 ? -8.141 15.984 -0.401 1 97.44 147 SER A CA 1
ATOM 1169 C C . SER A 1 147 ? -8.594 14.969 0.643 1 97.44 147 SER A C 1
ATOM 1171 O O . SER A 1 147 ? -7.766 14.328 1.297 1 97.44 147 SER A O 1
ATOM 1173 N N . PRO A 1 148 ? -9.844 14.797 0.805 1 98.31 148 PRO A N 1
ATOM 1174 C CA . PRO A 1 148 ? -10.344 13.812 1.765 1 98.31 148 PRO A CA 1
ATOM 1175 C C . PRO A 1 148 ? -10.312 12.391 1.218 1 98.31 148 PRO A C 1
ATOM 1177 O O . PRO A 1 148 ? -10.766 11.453 1.886 1 98.31 148 PRO A O 1
ATOM 1180 N N . SER A 1 149 ? -9.75 12.164 0.06 1 96.75 149 SER A N 1
ATOM 1181 C CA . SER A 1 149 ? -9.75 10.875 -0.626 1 96.75 149 SER A CA 1
ATOM 1182 C C . SER A 1 149 ? -9.25 9.766 0.286 1 96.75 149 SER A C 1
ATOM 1184 O O . SER A 1 149 ? -9.867 8.703 0.376 1 96.75 149 SER A O 1
ATOM 1186 N N . GLY A 1 150 ? -8.125 10.008 0.967 1 97.56 150 GLY A N 1
ATOM 1187 C CA . GLY A 1 150 ? -7.559 9 1.855 1 97.56 150 GLY A CA 1
ATOM 1188 C C . GLY A 1 150 ? -8.445 8.695 3.047 1 97.56 150 GLY A C 1
ATOM 1189 O O . GLY A 1 150 ? -8.562 7.535 3.457 1 97.56 150 GLY A O 1
ATOM 1190 N N . VAL A 1 151 ? -9.102 9.719 3.582 1 98.5 151 VAL A N 1
ATOM 1191 C CA . VAL A 1 151 ? -10.016 9.539 4.703 1 98.5 151 VAL A CA 1
ATOM 1192 C C . VAL A 1 151 ? -11.203 8.688 4.266 1 98.5 151 VAL A C 1
ATOM 1194 O O . VAL A 1 151 ? -11.555 7.715 4.941 1 98.5 151 VAL A O 1
ATOM 1197 N N . HIS A 1 152 ? -11.75 8.992 3.098 1 96.69 152 HIS A N 1
ATOM 1198 C CA . HIS A 1 152 ? -12.867 8.219 2.576 1 96.69 152 HIS A CA 1
ATOM 1199 C C . HIS A 1 152 ? -12.469 6.766 2.328 1 96.69 152 HIS A C 1
ATOM 1201 O O . HIS A 1 152 ? -13.234 5.848 2.621 1 96.69 152 HIS A O 1
ATOM 1207 N N . TYR A 1 153 ? -11.336 6.617 1.791 1 94.38 153 TYR A N 1
ATOM 1208 C CA . TYR A 1 153 ? -10.828 5.277 1.538 1 94.38 153 TYR A CA 1
ATOM 1209 C C . TYR A 1 153 ? -10.781 4.461 2.824 1 94.38 153 TYR A C 1
ATOM 1211 O O . TYR A 1 153 ? -11.227 3.312 2.855 1 94.38 153 TYR A O 1
ATOM 1219 N N . ILE A 1 154 ? -10.273 4.996 3.916 1 95.56 154 ILE A N 1
ATOM 1220 C CA . ILE A 1 154 ? -10.117 4.32 5.199 1 95.56 154 ILE A CA 1
ATOM 1221 C C . ILE A 1 154 ? -11.492 3.998 5.785 1 95.56 154 ILE A C 1
ATOM 1223 O O . ILE A 1 154 ? -11.742 2.867 6.207 1 95.56 154 ILE A O 1
ATOM 1227 N N . LEU A 1 155 ? -12.406 4.953 5.738 1 95.38 155 LEU A N 1
ATOM 1228 C CA . LEU A 1 155 ? -13.711 4.785 6.367 1 95.38 155 LEU A CA 1
ATOM 1229 C C . LEU A 1 155 ? -14.508 3.676 5.684 1 95.38 155 LEU A C 1
ATOM 1231 O O . LEU A 1 155 ? -15.273 2.969 6.336 1 95.38 155 LEU A O 1
ATOM 1235 N N . ARG A 1 156 ? -14.273 3.514 4.422 1 89.81 156 ARG A N 1
ATOM 1236 C CA . ARG A 1 156 ? -14.984 2.484 3.67 1 89.81 156 ARG A CA 1
ATOM 1237 C C . ARG A 1 156 ? -14.617 1.091 4.172 1 89.81 156 ARG A C 1
ATOM 1239 O O . ARG A 1 156 ? -15.406 0.149 4.02 1 89.81 156 ARG A O 1
ATOM 1246 N N . HIS A 1 157 ? -13.523 0.976 4.824 1 87.94 157 HIS A N 1
ATOM 1247 C CA . HIS A 1 157 ? -13.07 -0.322 5.312 1 87.94 157 HIS A CA 1
ATOM 1248 C C . HIS A 1 157 ? -13.594 -0.595 6.715 1 87.94 157 HIS A C 1
ATOM 1250 O O . HIS A 1 157 ? -13.398 -1.686 7.258 1 87.94 157 HIS A O 1
ATOM 1256 N N . TYR A 1 158 ? -14.234 0.413 7.289 1 90.69 158 TYR A N 1
ATOM 1257 C CA . TYR A 1 158 ? -14.773 0.28 8.641 1 90.69 158 TYR A CA 1
ATOM 1258 C C . TYR A 1 158 ? -16.234 0.726 8.688 1 90.69 158 TYR A C 1
ATOM 1260 O O . TYR A 1 158 ? -16.578 1.65 9.422 1 90.69 158 TYR A O 1
ATOM 1268 N N . PRO A 1 159 ? -17.047 -0.008 7.984 1 86.62 159 PRO A N 1
ATOM 1269 C CA . PRO A 1 159 ? -18.438 0.426 7.906 1 86.62 159 PRO A CA 1
ATOM 1270 C C . PRO A 1 159 ? -19.141 0.402 9.266 1 86.62 159 PRO A C 1
ATOM 1272 O O . PRO A 1 159 ? -20.156 1.069 9.445 1 86.62 159 PRO A O 1
ATOM 1275 N N . ASP A 1 160 ? -18.594 -0.285 10.203 1 89.44 160 ASP A N 1
ATOM 1276 C CA . ASP A 1 160 ? -19.25 -0.454 11.5 1 89.44 160 ASP A CA 1
ATOM 1277 C C . ASP A 1 160 ? -18.828 0.65 12.469 1 89.44 160 ASP A C 1
ATOM 1279 O O . ASP A 1 160 ? -19.359 0.731 13.586 1 89.44 160 ASP A O 1
ATOM 1283 N N . VAL A 1 161 ? -17.922 1.496 12.156 1 93.5 161 VAL A N 1
ATOM 1284 C CA . VAL A 1 161 ? -17.5 2.621 12.984 1 93.5 161 VAL A CA 1
ATOM 1285 C C . VAL A 1 161 ? -17.984 3.93 12.367 1 93.5 161 VAL A C 1
ATOM 1287 O O . VAL A 1 161 ? -17.516 4.336 11.305 1 93.5 161 VAL A O 1
ATOM 1290 N N . PRO A 1 162 ? -18.875 4.555 13.008 1 95 162 PRO A N 1
ATOM 1291 C CA . PRO A 1 162 ? -19.375 5.805 12.438 1 95 162 PRO A CA 1
ATOM 1292 C C . PRO A 1 162 ? -18.312 6.887 12.336 1 95 162 PRO A C 1
ATOM 1294 O O . PRO A 1 162 ? -17.359 6.898 13.125 1 95 162 PRO A O 1
ATOM 1297 N N . ALA A 1 163 ? -18.469 7.824 11.422 1 96.19 163 ALA A N 1
ATOM 1298 C CA . ALA A 1 163 ? -17.5 8.875 11.133 1 96.19 163 ALA A CA 1
ATOM 1299 C C . ALA A 1 163 ? -17.203 9.711 12.375 1 96.19 163 ALA A C 1
ATOM 1301 O O . ALA A 1 163 ? -16.078 10.148 12.578 1 96.19 163 ALA A O 1
ATOM 1302 N N . GLU A 1 164 ? -18.188 9.891 13.242 1 94.62 164 GLU A N 1
ATOM 1303 C CA . GLU A 1 164 ? -18.047 10.734 14.422 1 94.62 164 GLU A CA 1
ATOM 1304 C C . GLU A 1 164 ? -17.062 10.133 15.422 1 94.62 164 GLU A C 1
ATOM 1306 O O . GLU A 1 164 ? -16.594 10.812 16.328 1 94.62 164 GLU A O 1
ATOM 1311 N N . ARG A 1 165 ? -16.766 8.859 15.219 1 95.25 165 ARG A N 1
ATOM 1312 C CA . ARG A 1 165 ? -15.852 8.172 16.125 1 95.25 165 ARG A CA 1
ATOM 1313 C C . ARG A 1 165 ? -14.445 8.078 15.539 1 95.25 165 ARG A C 1
ATOM 1315 O O . ARG A 1 165 ? -13.578 7.402 16.094 1 95.25 165 ARG A O 1
ATOM 1322 N N . TRP A 1 166 ? -14.211 8.742 14.422 1 97.31 166 TRP A N 1
ATOM 1323 C CA . TRP A 1 166 ? -12.891 8.805 13.805 1 97.31 166 TRP A CA 1
ATOM 1324 C C . TRP A 1 166 ? -12.234 10.156 14.055 1 97.31 166 TRP A C 1
ATOM 1326 O O . TRP A 1 166 ? -12.914 11.188 14.07 1 97.31 166 TRP A O 1
ATOM 1336 N N . MET A 1 167 ? -10.953 10.164 14.266 1 98.06 167 MET A N 1
ATOM 1337 C CA . MET A 1 167 ? -10.141 11.375 14.414 1 98.06 167 MET A CA 1
ATOM 1338 C C . MET A 1 167 ? -8.82 11.234 13.664 1 98.06 167 MET A C 1
ATOM 1340 O O . MET A 1 167 ? -8.188 10.172 13.703 1 98.06 167 MET A O 1
ATOM 1344 N N . LEU A 1 168 ? -8.539 12.195 12.898 1 98.81 168 LEU A N 1
ATOM 1345 C CA . LEU A 1 168 ? -7.223 12.273 12.281 1 98.81 168 LEU A CA 1
ATOM 1346 C C . LEU A 1 168 ? -6.277 13.125 13.117 1 98.81 168 LEU A C 1
ATOM 1348 O O . LEU A 1 168 ? -6.656 14.203 13.594 1 98.81 168 LEU A O 1
ATOM 1352 N N . VAL A 1 169 ? -5.102 12.602 13.43 1 98.81 169 VAL A N 1
ATOM 1353 C CA . VAL A 1 169 ? -4.043 13.297 14.156 1 98.81 169 VAL A CA 1
ATOM 1354 C C . VAL A 1 169 ? -2.912 13.656 13.195 1 98.81 169 VAL A C 1
ATOM 1356 O O . VAL A 1 169 ? -2.348 12.781 12.531 1 98.81 169 VAL A O 1
ATOM 1359 N N . GLY A 1 170 ? -2.598 14.859 13.047 1 98.75 170 GLY A N 1
ATOM 1360 C CA . GLY A 1 170 ? -1.543 15.297 12.148 1 98.75 170 GLY A CA 1
ATOM 1361 C C . GLY A 1 170 ? -0.967 16.656 12.516 1 98.75 170 GLY A C 1
ATOM 1362 O O . GLY A 1 170 ? -1.433 17.297 13.461 1 98.75 170 GLY A O 1
ATOM 1363 N N . ASP A 1 171 ? 0.027 17.156 11.812 1 98.31 171 ASP A N 1
ATOM 1364 C CA . ASP A 1 171 ? 0.754 18.359 12.211 1 98.31 171 ASP A CA 1
ATOM 1365 C C . ASP A 1 171 ? 0.47 19.516 11.25 1 98.31 171 ASP A C 1
ATOM 1367 O O . ASP A 1 171 ? 0.936 20.641 11.461 1 98.31 171 ASP A O 1
ATOM 1371 N N . SER A 1 172 ? -0.307 19.297 10.211 1 97.38 172 SER A N 1
ATOM 1372 C CA . SER A 1 172 ? -0.415 20.312 9.188 1 97.38 172 SER A CA 1
ATOM 1373 C C . SER A 1 172 ? -1.873 20.594 8.836 1 97.38 172 SER A C 1
ATOM 1375 O O . SER A 1 172 ? -2.756 19.797 9.141 1 97.38 172 SER A O 1
ATOM 1377 N N . TRP A 1 173 ? -2.07 21.719 8.164 1 97.75 173 TRP A N 1
ATOM 1378 C CA . TRP A 1 173 ? -3.402 22.078 7.699 1 97.75 173 TRP A CA 1
ATOM 1379 C C . TRP A 1 173 ? -3.926 21.078 6.68 1 97.75 173 TRP A C 1
ATOM 1381 O O . TRP A 1 173 ? -5.137 20.875 6.57 1 97.75 173 TRP A O 1
ATOM 1391 N N . ILE A 1 174 ? -3.031 20.391 5.969 1 97.94 174 ILE A N 1
ATOM 1392 C CA . ILE A 1 174 ? -3.494 19.453 4.945 1 97.94 174 ILE A CA 1
ATOM 1393 C C . ILE A 1 174 ? -4.168 18.25 5.609 1 97.94 174 ILE A C 1
ATOM 1395 O O . ILE A 1 174 ? -5.141 17.703 5.082 1 97.94 174 ILE A O 1
ATOM 1399 N N . ASP A 1 175 ? -3.648 17.875 6.785 1 98.69 175 ASP A N 1
ATOM 1400 C CA . ASP A 1 175 ? -4.309 16.828 7.551 1 98.69 175 ASP A CA 1
ATOM 1401 C C . ASP A 1 175 ? -5.695 17.266 8.016 1 98.69 175 ASP A C 1
ATOM 1403 O O . ASP A 1 175 ? -6.66 16.516 7.91 1 98.69 175 ASP A O 1
ATOM 1407 N N . GLY A 1 176 ? -5.738 18.484 8.539 1 98.75 176 GLY A N 1
ATOM 1408 C CA . GLY A 1 176 ? -6.992 19.016 9.039 1 98.75 176 GLY A CA 1
ATOM 1409 C C . GLY A 1 176 ? -8.047 19.172 7.957 1 98.75 176 GLY A C 1
ATOM 1410 O O . GLY A 1 176 ? -9.219 18.844 8.172 1 98.75 176 GLY A O 1
ATOM 1411 N N . LYS A 1 177 ? -7.598 19.641 6.809 1 98.62 177 LYS A N 1
ATOM 1412 C CA . LYS A 1 177 ? -8.523 19.812 5.695 1 98.62 177 LYS A CA 1
ATOM 1413 C C . LYS A 1 177 ? -9.062 18.469 5.215 1 98.62 177 LYS A C 1
ATOM 1415 O O . LYS A 1 177 ? -10.258 18.328 4.949 1 98.62 177 LYS A O 1
ATOM 1420 N N . ALA A 1 178 ? -8.18 17.469 5.125 1 98.69 178 ALA A N 1
ATOM 1421 C CA . ALA A 1 178 ? -8.602 16.125 4.754 1 98.69 178 ALA A CA 1
ATOM 1422 C C . ALA A 1 178 ? -9.633 15.578 5.738 1 98.69 178 ALA A C 1
ATOM 1424 O O . ALA A 1 178 ? -10.641 15 5.332 1 98.69 178 ALA A O 1
ATOM 1425 N N . ALA A 1 179 ? -9.398 15.781 7.016 1 98.81 179 ALA A N 1
ATOM 1426 C CA . ALA A 1 179 ? -10.312 15.312 8.062 1 98.81 179 ALA A CA 1
ATOM 1427 C C . ALA A 1 179 ? -11.656 16.031 7.969 1 98.81 179 ALA A C 1
ATOM 1429 O O . ALA A 1 179 ? -12.703 15.375 7.922 1 98.81 179 ALA A O 1
ATOM 1430 N N . GLN A 1 180 ? -11.625 17.359 7.863 1 98.5 180 GLN A N 1
ATOM 1431 C CA . GLN A 1 180 ? -12.828 18.188 7.82 1 98.5 180 GLN A CA 1
ATOM 1432 C C . GLN A 1 180 ? -13.688 17.844 6.605 1 98.5 180 GLN A C 1
ATOM 1434 O O . GLN A 1 180 ? -14.891 17.594 6.742 1 98.5 180 GLN A O 1
ATOM 1439 N N . ASP A 1 181 ? -13.031 17.766 5.449 1 98.31 181 ASP A N 1
ATOM 1440 C CA . ASP A 1 181 ? -13.766 17.453 4.223 1 98.31 181 ASP A CA 1
ATOM 1441 C C . ASP A 1 181 ? -14.188 15.992 4.184 1 98.31 181 ASP A C 1
ATOM 1443 O O . ASP A 1 181 ? -15.102 15.617 3.449 1 98.31 181 ASP A O 1
ATOM 1447 N N . GLY A 1 182 ? -13.508 15.117 4.934 1 98.25 182 GLY A N 1
ATOM 1448 C CA . GLY A 1 182 ? -13.859 13.711 5.039 1 98.25 182 GLY A CA 1
ATOM 1449 C C . GLY A 1 182 ? -14.922 13.438 6.082 1 98.25 182 GLY A C 1
ATOM 1450 O O . GLY A 1 182 ? -15.406 12.305 6.203 1 98.25 182 GLY A O 1
ATOM 1451 N N . GLY A 1 183 ? -15.219 14.461 6.891 1 98.12 183 GLY A N 1
ATOM 1452 C CA . GLY A 1 183 ? -16.312 14.336 7.844 1 98.12 183 GLY A CA 1
ATOM 1453 C C . GLY A 1 183 ? -15.883 13.75 9.172 1 98.12 183 GLY A C 1
ATOM 1454 O O . GLY A 1 183 ? -16.688 13.125 9.867 1 98.12 183 GLY A O 1
ATOM 1455 N N . ILE A 1 184 ? -14.648 13.852 9.531 1 98.31 184 ILE A N 1
ATOM 1456 C CA . ILE A 1 184 ? -14.195 13.305 10.805 1 98.31 184 ILE A CA 1
ATOM 1457 C C . ILE A 1 184 ? -13.484 14.391 11.609 1 98.31 184 ILE A C 1
ATOM 1459 O O . ILE A 1 184 ? -13.258 15.492 11.109 1 98.31 184 ILE A O 1
ATOM 1463 N N . LYS A 1 185 ? -13.18 14.133 12.875 1 98.19 185 LYS A N 1
ATOM 1464 C CA . LYS A 1 185 ? -12.5 15.078 13.75 1 98.19 185 LYS A CA 1
ATOM 1465 C C . LYS A 1 185 ? -11.016 15.188 13.406 1 98.19 185 LYS A C 1
ATOM 1467 O O . LYS A 1 185 ? -10.438 14.266 12.82 1 98.19 185 LYS A O 1
ATOM 1472 N N . PHE A 1 186 ? -10.492 16.375 13.719 1 98.75 186 PHE A N 1
ATOM 1473 C CA . PHE A 1 186 ? -9.062 16.609 13.531 1 98.75 186 PHE A CA 1
ATOM 1474 C C . PHE A 1 186 ? -8.422 17.125 14.812 1 98.75 186 PHE A C 1
ATOM 1476 O O . PHE A 1 186 ? -8.938 18.031 15.453 1 98.75 186 PHE A O 1
ATOM 1483 N N . ALA A 1 187 ? -7.352 16.453 15.266 1 98.62 187 ALA A N 1
ATOM 1484 C CA . ALA A 1 187 ? -6.504 16.922 16.359 1 98.62 187 ALA A CA 1
ATOM 1485 C C . ALA A 1 187 ? -5.109 17.281 15.852 1 98.62 187 ALA A C 1
ATOM 1487 O O . ALA A 1 187 ? -4.438 16.469 15.219 1 98.62 187 ALA A O 1
ATOM 1488 N N . ALA A 1 188 ? -4.68 18.484 16.156 1 98.69 188 ALA A N 1
ATOM 1489 C CA . ALA A 1 188 ? -3.418 19 15.625 1 98.69 188 ALA A CA 1
ATOM 1490 C C . ALA A 1 188 ? -2.266 18.719 16.594 1 98.69 188 ALA A C 1
ATOM 1492 O O . ALA A 1 188 ? -2.287 19.156 17.734 1 98.69 188 ALA A O 1
ATOM 1493 N N . TYR A 1 189 ? -1.279 17.984 16.109 1 98.69 189 TYR A N 1
ATOM 1494 C CA . TYR A 1 189 ? -0.046 17.734 16.844 1 98.69 189 TYR A CA 1
ATOM 1495 C C . TYR A 1 189 ? 1.068 18.656 16.391 1 98.69 189 TYR A C 1
ATOM 1497 O O . TYR A 1 189 ? 1.585 18.516 15.273 1 98.69 189 TYR A O 1
ATOM 1505 N N . LYS A 1 190 ? 1.419 19.641 17.125 1 97.69 190 LYS A N 1
ATOM 1506 C CA . LYS A 1 190 ? 2.523 20.578 16.906 1 97.69 190 LYS A CA 1
ATOM 1507 C C . LYS A 1 190 ? 2.293 21.422 15.664 1 97.69 190 LYS A C 1
ATOM 1509 O O . LYS A 1 190 ? 3.229 22.016 15.125 1 97.69 190 LYS A O 1
ATOM 1514 N N . GLY A 1 191 ? 1.128 21.422 15.172 1 94.88 191 GLY A N 1
ATOM 1515 C CA . GLY A 1 191 ? 0.834 22.156 13.953 1 94.88 191 GLY A CA 1
ATOM 1516 C C . GLY A 1 191 ? 0.705 23.641 14.164 1 94.88 191 GLY A C 1
ATOM 1517 O O . GLY A 1 191 ? 0.387 24.094 15.266 1 94.88 191 GLY A O 1
ATOM 1518 N N . SER A 1 192 ? 0.968 24.391 13.141 1 94.69 192 SER A N 1
ATOM 1519 C CA . SER A 1 192 ? 0.819 25.844 13.18 1 94.69 192 SER A CA 1
ATOM 1520 C C . SER A 1 192 ? -0.65 26.25 13.211 1 94.69 192 SER A C 1
ATOM 1522 O O . SER A 1 192 ? -1.367 26.078 12.219 1 94.69 192 SER A O 1
ATOM 1524 N N . GLY A 1 193 ? -1.043 26.828 14.336 1 93.81 193 GLY A N 1
ATOM 1525 C CA . GLY A 1 193 ? -2.406 27.328 14.43 1 93.81 193 GLY A CA 1
ATOM 1526 C C . GLY A 1 193 ? -2.725 28.406 13.406 1 93.81 193 GLY A C 1
ATOM 1527 O O . GLY A 1 193 ? -3.822 28.422 12.844 1 93.81 193 GLY A O 1
ATOM 1528 N N . GLU A 1 194 ? -1.755 29.281 13.164 1 95.31 194 GLU A N 1
ATOM 1529 C CA . GLU A 1 194 ? -1.932 30.359 12.203 1 95.31 194 GLU A CA 1
ATOM 1530 C C . GLU A 1 194 ? -2.141 29.828 10.789 1 95.31 194 GLU A C 1
ATOM 1532 O O . GLU A 1 194 ? -3.051 30.266 10.078 1 95.31 194 GLU A O 1
ATOM 1537 N N . ASP A 1 195 ? -1.349 28.859 10.406 1 95.19 195 ASP A N 1
ATOM 1538 C CA . ASP A 1 195 ? -1.475 28.266 9.078 1 95.19 195 ASP A CA 1
ATOM 1539 C C . ASP A 1 195 ? -2.818 27.562 8.914 1 95.19 195 ASP A C 1
ATOM 1541 O O . ASP A 1 195 ? -3.451 27.656 7.859 1 95.19 195 ASP A O 1
ATOM 1545 N N . MET A 1 196 ? -3.264 26.922 9.961 1 97.12 196 MET A N 1
ATOM 1546 C CA . MET A 1 196 ? -4.535 26.203 9.906 1 97.12 196 MET A CA 1
ATOM 1547 C C . MET A 1 196 ? -5.703 27.188 9.781 1 97.12 196 MET A C 1
ATOM 1549 O O . MET A 1 196 ? -6.605 26.969 8.969 1 97.12 196 MET A O 1
ATOM 1553 N N . LYS A 1 197 ? -5.617 28.234 10.547 1 96.62 197 LYS A N 1
ATOM 1554 C CA . LYS A 1 197 ? -6.664 29.25 10.477 1 96.62 197 LYS A CA 1
ATOM 1555 C C . LYS A 1 197 ? -6.742 29.859 9.086 1 96.62 197 LYS A C 1
ATOM 1557 O O . LYS A 1 197 ? -7.832 30.031 8.539 1 96.62 197 LYS A O 1
ATOM 1562 N N . LYS A 1 198 ? -5.598 30.156 8.531 1 96.38 198 LYS A N 1
ATOM 1563 C CA . LYS A 1 198 ? -5.523 30.75 7.203 1 96.38 198 LYS A CA 1
ATOM 1564 C C . LYS A 1 198 ? -6.164 29.844 6.16 1 96.38 198 LYS A C 1
ATOM 1566 O O . LYS A 1 198 ? -6.715 30.312 5.164 1 96.38 198 LYS A O 1
ATOM 1571 N N . LYS A 1 199 ? -6.125 28.531 6.438 1 96.75 199 LYS A N 1
ATOM 1572 C CA . LYS A 1 199 ? -6.629 27.562 5.465 1 96.75 199 LYS A CA 1
ATOM 1573 C C . LYS A 1 199 ? -8.023 27.062 5.852 1 96.75 199 LYS A C 1
ATOM 1575 O O . LYS A 1 199 ? -8.539 26.109 5.262 1 96.75 199 LYS A O 1
ATOM 1580 N N . GLY A 1 200 ? -8.609 27.656 6.902 1 97.38 200 GLY A N 1
ATOM 1581 C CA . GLY A 1 200 ? -9.961 27.344 7.316 1 97.38 200 GLY A CA 1
ATOM 1582 C C . GLY A 1 200 ? -10.07 26.016 8.031 1 97.38 200 GLY A C 1
ATOM 1583 O O . GLY A 1 200 ? -11.078 25.312 7.898 1 97.38 200 GLY A O 1
ATOM 1584 N N . VAL A 1 201 ? -8.992 25.609 8.625 1 97.75 201 VAL A N 1
ATOM 1585 C CA . VAL A 1 201 ? -8.961 24.359 9.367 1 97.75 201 VAL A CA 1
ATOM 1586 C C . VAL A 1 201 ? -9.062 24.641 10.867 1 97.75 201 VAL A C 1
ATOM 1588 O O . VAL A 1 201 ? -8.32 25.453 11.398 1 97.75 201 VAL A O 1
ATOM 1591 N N . TYR A 1 202 ? -9.977 23.938 11.539 1 96.94 202 TYR A N 1
ATOM 1592 C CA . TYR A 1 202 ? -10.219 24.141 12.961 1 96.94 202 TYR A CA 1
ATOM 1593 C C . TYR A 1 202 ? -10.156 22.812 13.719 1 96.94 202 TYR A C 1
ATOM 1595 O O . TYR A 1 202 ? -11.156 22.094 13.797 1 96.94 202 TYR A O 1
ATOM 1603 N N . PRO A 1 203 ? -9.062 22.516 14.344 1 98.19 203 PRO A N 1
ATOM 1604 C CA . PRO A 1 203 ? -8.922 21.25 15.086 1 98.19 203 PRO A CA 1
ATOM 1605 C C . PRO A 1 203 ? -9.789 21.203 16.344 1 98.19 203 PRO A C 1
ATOM 1607 O O . PRO A 1 203 ? -10.016 22.25 16.969 1 98.19 203 PRO A O 1
ATOM 1610 N N . VAL A 1 204 ? -10.258 20.062 16.766 1 97.12 204 VAL A N 1
ATOM 1611 C CA . VAL A 1 204 ? -11.023 19.891 17.984 1 97.12 204 VAL A CA 1
ATOM 1612 C C . VAL A 1 204 ? -10.094 19.938 19.203 1 97.12 204 VAL A C 1
ATOM 1614 O O . VAL A 1 204 ? -10.539 20.156 20.328 1 97.12 204 VAL A O 1
ATOM 1617 N N . ALA A 1 205 ? -8.805 19.688 18.938 1 97.31 205 ALA A N 1
ATOM 1618 C CA . ALA A 1 205 ? -7.766 19.75 19.969 1 97.31 205 ALA A CA 1
ATOM 1619 C C . ALA A 1 205 ? -6.406 20.094 19.344 1 97.31 205 ALA A C 1
ATOM 1621 O O . ALA A 1 205 ? -6.152 19.781 18.188 1 97.31 205 ALA A O 1
ATOM 1622 N N . ARG A 1 206 ? -5.633 20.781 20.094 1 97.5 206 ARG A N 1
ATOM 1623 C CA . ARG A 1 206 ? -4.234 21.047 19.781 1 97.5 206 ARG A CA 1
ATOM 1624 C C . ARG A 1 206 ? -3.32 20.625 20.922 1 97.5 206 ARG A C 1
ATOM 1626 O O . ARG A 1 206 ? -3.617 20.859 22.094 1 97.5 206 ARG A O 1
ATOM 1633 N N . PHE A 1 207 ? -2.277 19.906 20.594 1 97.88 207 PHE A N 1
ATOM 1634 C CA . PHE A 1 207 ? -1.377 19.438 21.641 1 97.88 207 PHE A CA 1
ATOM 1635 C C . PHE A 1 207 ? 0.044 19.297 21.109 1 97.88 207 PHE A C 1
ATOM 1637 O O . PHE A 1 207 ? 0.258 19.25 19.891 1 97.88 207 PHE A O 1
ATOM 1644 N N . THR A 1 208 ? 1.092 19.312 21.969 1 97.69 208 THR A N 1
ATOM 1645 C CA . THR A 1 208 ? 2.496 19.266 21.578 1 97.69 208 THR A CA 1
ATOM 1646 C C . THR A 1 208 ? 3.193 18.062 22.219 1 97.69 208 THR A C 1
ATOM 1648 O O . THR A 1 208 ? 4.348 17.766 21.906 1 97.69 208 THR A O 1
ATOM 1651 N N . ASP A 1 209 ? 2.459 17.453 23.109 1 98 209 ASP A N 1
ATOM 1652 C CA . ASP A 1 209 ? 2.908 16.219 23.766 1 98 209 ASP A CA 1
ATOM 1653 C C . ASP A 1 209 ? 1.998 15.047 23.406 1 98 209 ASP A C 1
ATOM 1655 O O . ASP A 1 209 ? 0.813 15.055 23.75 1 98 209 ASP A O 1
ATOM 1659 N N . MET A 1 210 ? 2.57 14.008 22.766 1 98.19 210 MET A N 1
ATOM 1660 C CA . MET A 1 210 ? 1.771 12.898 22.25 1 98.19 210 MET A CA 1
ATOM 1661 C C . MET A 1 210 ? 0.965 12.242 23.375 1 98.19 210 MET A C 1
ATOM 1663 O O . MET A 1 210 ? -0.119 11.711 23.141 1 98.19 210 MET A O 1
ATOM 1667 N N . ARG A 1 211 ? 1.397 12.32 24.562 1 97.44 211 ARG A N 1
ATOM 1668 C CA . ARG A 1 211 ? 0.727 11.695 25.703 1 97.44 211 ARG A CA 1
ATOM 1669 C C . ARG A 1 211 ? -0.647 12.312 25.938 1 97.44 211 ARG A C 1
ATOM 1671 O O . ARG A 1 211 ? -1.529 11.68 26.516 1 97.44 211 ARG A O 1
ATOM 1678 N N . GLU A 1 212 ? -0.826 13.516 25.438 1 97.19 212 GLU A N 1
ATOM 1679 C CA . GLU A 1 212 ? -2.096 14.211 25.609 1 97.19 212 GLU A CA 1
ATOM 1680 C C . GLU A 1 212 ? -3.199 13.57 24.766 1 97.19 212 GLU A C 1
ATOM 1682 O O . GLU A 1 212 ? -4.387 13.781 25.031 1 97.19 212 GLU A O 1
ATOM 1687 N N . LEU A 1 213 ? -2.834 12.758 23.797 1 95.88 213 LEU A N 1
ATOM 1688 C CA . LEU A 1 213 ? -3.807 12.117 22.922 1 95.88 213 LEU A CA 1
ATOM 1689 C C . LEU A 1 213 ? -4.691 11.156 23.703 1 95.88 213 LEU A C 1
ATOM 1691 O O . LEU A 1 213 ? -5.887 11.039 23.438 1 95.88 213 LEU A O 1
ATOM 1695 N N . VAL A 1 214 ? -4.129 10.484 24.672 1 93.56 214 VAL A N 1
ATOM 1696 C CA . VAL A 1 214 ? -4.859 9.5 25.469 1 93.56 214 VAL A CA 1
ATOM 1697 C C . VAL A 1 214 ? -6.031 10.18 26.172 1 93.56 214 VAL A C 1
ATOM 1699 O O . VAL A 1 214 ? -7.113 9.602 26.297 1 93.56 214 VAL A O 1
ATOM 1702 N N . ASN A 1 215 ? -5.832 11.438 26.531 1 90.62 215 ASN A N 1
ATOM 1703 C CA . ASN A 1 215 ? -6.863 12.195 27.234 1 90.62 215 ASN A CA 1
ATOM 1704 C C . ASN A 1 215 ? -7.984 12.625 26.281 1 90.62 215 ASN A C 1
ATOM 1706 O O . ASN A 1 215 ? -9.086 12.93 26.734 1 90.62 215 ASN A O 1
ATOM 1710 N N . LEU A 1 216 ? -7.672 12.688 25.016 1 87.25 216 LEU A N 1
ATOM 1711 C CA . LEU A 1 216 ? -8.656 13.117 24.031 1 87.25 216 LEU A CA 1
ATOM 1712 C C . LEU A 1 216 ? -9.625 11.984 23.703 1 87.25 216 LEU A C 1
ATOM 1714 O O . LEU A 1 216 ? -10.703 12.227 23.141 1 87.25 216 LEU A O 1
ATOM 1718 N N . LEU A 1 217 ? -9.258 10.703 23.859 1 83.06 217 LEU A N 1
ATOM 1719 C CA . LEU A 1 217 ? -10.062 9.531 23.531 1 83.06 217 LEU A CA 1
ATOM 1720 C C . LEU A 1 217 ? -10.984 9.164 24.688 1 83.06 217 LEU A C 1
ATOM 1722 O O . LEU A 1 217 ? -11.969 8.438 24.5 1 83.06 217 LEU A O 1
ATOM 1726 N N . LEU A 1 218 ? -10.68 9.641 25.953 1 64.62 218 LEU A N 1
ATOM 1727 C CA . LEU A 1 218 ? -11.508 9.406 27.125 1 64.62 218 LEU A CA 1
ATOM 1728 C C . LEU A 1 218 ? -12.695 10.367 27.156 1 64.62 218 LEU A C 1
ATOM 1730 O O . LEU A 1 218 ? -12.602 11.492 26.656 1 64.62 218 LEU A O 1
ATOM 1734 N N . MET B 1 1 ? 27.875 -3.449 14.68 1 27.66 1 MET B N 1
ATOM 1735 C CA . MET B 1 1 ? 27.719 -4.66 13.875 1 27.66 1 MET B CA 1
ATOM 1736 C C . MET B 1 1 ? 27.141 -4.328 12.508 1 27.66 1 MET B C 1
ATOM 1738 O O . MET B 1 1 ? 26.141 -3.617 12.398 1 27.66 1 MET B O 1
ATOM 1742 N N . LYS B 1 2 ? 27.969 -4.453 11.562 1 36.31 2 LYS B N 1
ATOM 1743 C CA . LYS B 1 2 ? 27.641 -4.066 10.188 1 36.31 2 LYS B CA 1
ATOM 1744 C C . LYS B 1 2 ? 26.281 -4.621 9.773 1 36.31 2 LYS B C 1
ATOM 1746 O O . LYS B 1 2 ? 26 -5.809 9.961 1 36.31 2 LYS B O 1
ATOM 1751 N N . LYS B 1 3 ? 25.297 -3.938 9.828 1 43.62 3 LYS B N 1
ATOM 1752 C CA . LYS B 1 3 ? 24.016 -4.449 9.344 1 43.62 3 LYS B CA 1
ATOM 1753 C C . LYS B 1 3 ? 24.219 -5.391 8.164 1 43.62 3 LYS B C 1
ATOM 1755 O O . LYS B 1 3 ? 24.781 -5.004 7.141 1 43.62 3 LYS B O 1
ATOM 1760 N N . GLN B 1 4 ? 24.609 -6.648 8.336 1 47.25 4 GLN B N 1
ATOM 1761 C CA . GLN B 1 4 ? 24.812 -7.609 7.25 1 47.25 4 GLN B CA 1
ATOM 1762 C C . GLN B 1 4 ? 23.781 -7.402 6.145 1 47.25 4 GLN B C 1
ATOM 1764 O O . GLN B 1 4 ? 22.562 -7.496 6.387 1 47.25 4 GLN B O 1
ATOM 1769 N N . LYS B 1 5 ? 24.094 -6.699 5.031 1 64.44 5 LYS B N 1
ATOM 1770 C CA . LYS B 1 5 ? 23.297 -6.309 3.869 1 64.44 5 LYS B CA 1
ATOM 1771 C C . LYS B 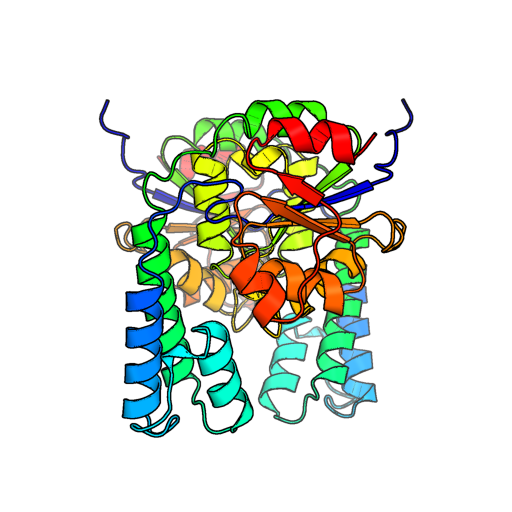1 5 ? 22.672 -7.527 3.189 1 64.44 5 LYS B C 1
ATOM 1773 O O . LYS B 1 5 ? 23.375 -8.508 2.908 1 64.44 5 LYS B O 1
ATOM 1778 N N . CYS B 1 6 ? 21.391 -7.777 3.242 1 72.88 6 CYS B N 1
ATOM 1779 C CA . CYS B 1 6 ? 20.672 -8.852 2.562 1 72.88 6 CYS B CA 1
ATOM 1780 C C . CYS B 1 6 ? 21.156 -9.008 1.128 1 72.88 6 CYS B C 1
ATOM 1782 O O . CYS B 1 6 ? 21.156 -8.047 0.355 1 72.88 6 CYS B O 1
ATOM 1784 N N . ARG B 1 7 ? 21.688 -10.25 0.853 1 80.62 7 ARG B N 1
ATOM 1785 C CA . ARG B 1 7 ? 22.281 -10.547 -0.447 1 80.62 7 ARG B CA 1
ATOM 1786 C C . ARG B 1 7 ? 21.234 -11.047 -1.43 1 80.62 7 ARG B C 1
ATOM 1788 O O . ARG B 1 7 ? 21.453 -11.031 -2.643 1 80.62 7 ARG B O 1
ATOM 1795 N N . TYR B 1 8 ? 20.141 -11.461 -0.802 1 91.88 8 TYR B N 1
ATOM 1796 C CA . TYR B 1 8 ? 19.109 -12.055 -1.637 1 91.88 8 TYR B CA 1
ATOM 1797 C C . TYR B 1 8 ? 17.75 -11.406 -1.377 1 91.88 8 TYR B C 1
ATOM 1799 O O . TYR B 1 8 ? 17.562 -10.75 -0.353 1 91.88 8 TYR B O 1
ATOM 1807 N N . GLY B 1 9 ? 16.906 -11.453 -2.428 1 96.56 9 GLY B N 1
ATOM 1808 C CA . GLY B 1 9 ? 15.531 -11.008 -2.283 1 96.56 9 GLY B CA 1
ATOM 1809 C C . GLY B 1 9 ? 14.508 -12.07 -2.635 1 96.56 9 GLY B C 1
ATOM 1810 O O . GLY B 1 9 ? 14.68 -12.805 -3.613 1 96.56 9 GLY B O 1
ATOM 1811 N N . LEU B 1 10 ? 13.547 -12.273 -1.803 1 98.19 10 LEU B N 1
ATOM 1812 C CA . LEU B 1 10 ? 12.43 -13.18 -2.049 1 98.19 10 LEU B CA 1
ATOM 1813 C C . LEU B 1 10 ? 11.117 -12.414 -2.125 1 98.19 10 LEU B C 1
ATOM 1815 O O . LEU B 1 10 ? 10.797 -11.625 -1.232 1 98.19 10 LEU B O 1
ATOM 1819 N N . ILE B 1 11 ? 10.445 -12.578 -3.223 1 98.75 11 ILE B N 1
ATOM 1820 C CA . ILE B 1 11 ? 9.078 -12.086 -3.383 1 98.75 11 ILE B CA 1
ATOM 1821 C C . ILE B 1 11 ? 8.086 -13.227 -3.176 1 98.75 11 ILE B C 1
ATOM 1823 O O . ILE B 1 11 ? 8.18 -14.266 -3.832 1 98.75 11 ILE B O 1
ATOM 1827 N N . PHE B 1 12 ? 7.156 -13.07 -2.232 1 98.94 12 PHE B N 1
ATOM 1828 C CA . PHE B 1 12 ? 6.168 -14.109 -1.962 1 98.94 12 PHE B CA 1
ATOM 1829 C C . PHE B 1 12 ? 4.793 -13.695 -2.473 1 98.94 12 PHE B C 1
ATOM 1831 O O . PHE B 1 12 ? 4.32 -12.594 -2.178 1 98.94 12 PHE B O 1
ATOM 1838 N N . ASP B 1 13 ? 4.172 -14.586 -3.25 1 98.81 13 ASP B N 1
ATOM 1839 C CA . ASP B 1 13 ? 2.719 -14.516 -3.371 1 98.81 13 ASP B CA 1
ATOM 1840 C C . ASP B 1 13 ? 2.043 -14.711 -2.016 1 98.81 13 ASP B C 1
ATOM 1842 O O . ASP B 1 13 ? 2.662 -15.219 -1.076 1 98.81 13 ASP B O 1
ATOM 1846 N N . MET B 1 14 ? 0.83 -14.266 -1.943 1 98.25 14 MET B N 1
ATOM 1847 C CA . MET B 1 14 ? 0.171 -14.359 -0.644 1 98.25 14 MET B CA 1
ATOM 1848 C C . MET B 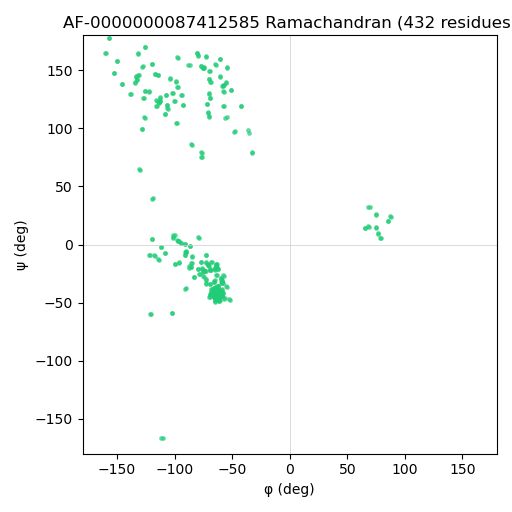1 14 ? -0.798 -15.531 -0.61 1 98.25 14 MET B C 1
ATOM 1850 O O . MET B 1 14 ? -0.562 -16.516 0.091 1 98.25 14 MET B O 1
ATOM 1854 N N . ASP B 1 15 ? -1.808 -15.578 -1.493 1 96.75 15 ASP B N 1
ATOM 1855 C CA . ASP B 1 15 ? -2.871 -16.578 -1.475 1 96.75 15 ASP B CA 1
ATOM 1856 C C . ASP B 1 15 ? -2.35 -17.938 -1.924 1 96.75 15 ASP B C 1
ATOM 1858 O O . ASP B 1 15 ? -1.784 -18.062 -3.012 1 96.75 15 ASP B O 1
ATOM 1862 N N . ASN B 1 16 ? -2.504 -18.906 -1.003 1 96.38 16 ASN B N 1
ATOM 1863 C CA . ASN B 1 16 ? -2.143 -20.297 -1.253 1 96.38 16 ASN B CA 1
ATOM 1864 C C . ASN B 1 16 ? -0.63 -20.469 -1.367 1 96.38 16 ASN B C 1
ATOM 1866 O O . ASN B 1 16 ? -0.155 -21.453 -1.946 1 96.38 16 ASN B O 1
ATOM 1870 N N . THR B 1 17 ? 0.092 -19.484 -0.938 1 98.5 17 THR B N 1
ATOM 1871 C CA . THR B 1 17 ? 1.541 -19.547 -0.785 1 98.5 17 THR B CA 1
ATOM 1872 C C . THR B 1 17 ? 1.944 -19.281 0.663 1 98.5 17 THR B C 1
ATOM 1874 O O . THR B 1 17 ? 2.428 -20.172 1.354 1 98.5 17 THR B O 1
ATOM 1877 N N . LEU B 1 18 ? 1.599 -18.109 1.167 1 98.62 18 LEU B N 1
ATOM 1878 C CA . LEU B 1 18 ? 1.789 -17.828 2.586 1 98.62 18 LEU B CA 1
ATOM 1879 C C . LEU B 1 18 ? 0.552 -18.219 3.389 1 98.62 18 LEU B C 1
ATOM 1881 O O . LEU B 1 18 ? 0.667 -18.75 4.5 1 98.62 18 LEU B O 1
ATOM 1885 N N . LEU B 1 19 ? -0.626 -17.984 2.779 1 97.75 19 LEU B N 1
ATOM 1886 C CA . LEU B 1 19 ? -1.91 -18.188 3.439 1 97.75 19 LEU B CA 1
ATOM 1887 C C . LEU B 1 19 ? -2.719 -19.266 2.725 1 97.75 19 LEU B C 1
ATOM 1889 O O . LEU B 1 19 ? -2.625 -19.406 1.505 1 97.75 19 LEU B O 1
ATOM 1893 N N . GLN B 1 20 ? -3.473 -20 3.486 1 97 20 GLN B N 1
ATOM 1894 C CA . GLN B 1 20 ? -4.527 -20.828 2.934 1 97 20 GLN B CA 1
ATOM 1895 C C . GLN B 1 20 ? -5.816 -20.047 2.736 1 97 20 GLN B C 1
ATOM 1897 O O . GLN B 1 20 ? -6.664 -20 3.631 1 97 20 GLN B O 1
ATOM 1902 N N . SER B 1 21 ? -5.906 -19.391 1.582 1 93.06 21 SER B N 1
ATOM 1903 C CA . SER B 1 21 ? -7.082 -18.578 1.315 1 93.06 21 SER B CA 1
ATOM 1904 C C . SER B 1 21 ? -8.203 -19.406 0.691 1 93.06 21 SER B C 1
ATOM 1906 O O . SER B 1 21 ? -7.953 -20.469 0.133 1 93.06 21 SER B O 1
ATOM 1908 N N . ASN B 1 22 ? -9.461 -18.969 0.867 1 93.44 22 ASN B N 1
ATOM 1909 C CA . ASN B 1 22 ? -10.625 -19.609 0.276 1 93.44 22 ASN B CA 1
ATOM 1910 C C . ASN B 1 22 ? -11.375 -18.656 -0.657 1 93.44 22 ASN B C 1
ATOM 1912 O O . ASN B 1 22 ? -12.602 -18.594 -0.621 1 93.44 22 ASN B O 1
ATOM 1916 N N . ILE B 1 23 ? -10.594 -17.938 -1.345 1 93.56 23 ILE B N 1
ATOM 1917 C CA . ILE B 1 23 ? -11.219 -16.984 -2.25 1 93.56 23 ILE B CA 1
ATOM 1918 C C . ILE B 1 23 ? -11.883 -17.719 -3.408 1 93.56 23 ILE B C 1
ATOM 1920 O O . ILE B 1 23 ? -11.273 -18.594 -4.02 1 93.56 23 ILE B O 1
ATOM 1924 N N . ASP B 1 24 ? -13.117 -17.438 -3.713 1 95 24 ASP B N 1
ATOM 1925 C CA . ASP B 1 24 ? -13.82 -17.969 -4.875 1 95 24 ASP B CA 1
ATOM 1926 C C . ASP B 1 24 ? -13.391 -17.25 -6.152 1 95 24 ASP B C 1
ATOM 1928 O O . ASP B 1 24 ? -14.156 -16.469 -6.719 1 95 24 ASP B O 1
ATOM 1932 N N . PHE B 1 25 ? -12.242 -17.625 -6.688 1 92.75 25 PHE B N 1
ATOM 1933 C CA . PHE B 1 25 ? -11.664 -16.969 -7.848 1 92.75 25 PHE B CA 1
ATOM 1934 C C . PHE B 1 25 ? -12.57 -17.125 -9.07 1 92.75 25 PHE B C 1
ATOM 1936 O O . PHE B 1 25 ? -12.672 -16.203 -9.891 1 92.75 25 PHE B O 1
ATOM 1943 N N . ALA B 1 26 ? -13.164 -18.312 -9.188 1 94.44 26 ALA B N 1
ATOM 1944 C CA . ALA B 1 26 ? -14.07 -18.531 -10.305 1 94.44 26 ALA B CA 1
ATOM 1945 C C . ALA B 1 26 ? -15.273 -17.594 -10.234 1 94.44 26 ALA B C 1
ATOM 1947 O O . ALA B 1 26 ? -15.656 -17 -11.242 1 94.44 26 ALA B O 1
ATOM 1948 N N . GLY B 1 27 ? -15.867 -17.516 -9.016 1 96.56 27 GLY B N 1
ATOM 1949 C CA . GLY B 1 27 ? -16.969 -16.594 -8.82 1 96.56 27 GLY B CA 1
ATOM 1950 C C . GLY B 1 27 ? -16.578 -15.141 -9.031 1 96.56 27 GLY B C 1
ATOM 1951 O O . GLY B 1 27 ? -17.328 -14.367 -9.625 1 96.56 27 GLY B O 1
ATOM 1952 N N . MET B 1 28 ? -15.406 -14.805 -8.562 1 96.5 28 MET B N 1
ATOM 1953 C CA . MET B 1 28 ? -14.883 -13.453 -8.727 1 96.5 28 MET B CA 1
ATOM 1954 C C . MET B 1 28 ? -14.734 -13.109 -10.203 1 96.5 28 MET B C 1
ATOM 1956 O O . MET B 1 28 ? -15.164 -12.047 -10.648 1 96.5 28 MET B O 1
ATOM 1960 N N . LYS B 1 29 ? -14.156 -14 -10.984 1 96.69 29 LYS B N 1
ATOM 1961 C CA . LYS B 1 29 ? -13.953 -13.797 -12.414 1 96.69 29 LYS B CA 1
ATOM 1962 C C . LYS B 1 29 ? -15.281 -13.664 -13.148 1 96.69 29 LYS B C 1
ATOM 1964 O O . LYS B 1 29 ? -15.43 -12.812 -14.031 1 96.69 29 LYS B O 1
ATOM 1969 N N . ARG B 1 30 ? -16.234 -14.477 -12.766 1 97 30 ARG B N 1
ATOM 1970 C CA . ARG B 1 30 ? -17.562 -14.406 -13.367 1 97 30 ARG B CA 1
ATOM 1971 C C . ARG B 1 30 ? -18.219 -13.055 -13.094 1 97 30 ARG B C 1
ATOM 1973 O O . ARG B 1 30 ? -18.797 -12.445 -14 1 97 30 ARG B O 1
ATOM 1980 N N . ALA B 1 31 ? -18.094 -12.625 -11.875 1 97.5 31 ALA B N 1
ATOM 1981 C CA . ALA B 1 31 ? -18.688 -11.344 -11.5 1 97.5 31 ALA B CA 1
ATOM 1982 C C . ALA B 1 31 ? -18.062 -10.203 -12.305 1 97.5 31 ALA B C 1
ATOM 1984 O O . ALA B 1 31 ? -18.766 -9.305 -12.773 1 97.5 31 ALA B O 1
ATOM 1985 N N . VAL B 1 32 ? -16.766 -10.266 -12.469 1 97.62 32 VAL B N 1
ATOM 1986 C CA . VAL B 1 32 ? -16.047 -9.25 -13.242 1 97.62 32 VAL B CA 1
ATOM 1987 C C . VAL B 1 32 ? -16.531 -9.281 -14.695 1 97.62 32 VAL B C 1
ATOM 1989 O O . VAL B 1 32 ? -16.844 -8.234 -15.273 1 97.62 32 VAL B O 1
ATOM 1992 N N . PHE B 1 33 ? -16.609 -10.477 -15.266 1 97.38 33 PHE B N 1
ATOM 1993 C CA . PHE B 1 33 ? -17.062 -10.641 -16.641 1 97.38 33 PHE B CA 1
ATOM 1994 C C . PHE B 1 33 ? -18.469 -10.078 -16.828 1 97.38 33 PHE B C 1
ATOM 1996 O O . PHE B 1 33 ? -18.734 -9.375 -17.812 1 97.38 33 PHE B O 1
ATOM 2003 N N . GLU B 1 34 ? -19.328 -10.344 -15.93 1 97.25 34 GLU B N 1
ATOM 2004 C CA . GLU B 1 34 ? -20.703 -9.867 -16 1 97.25 34 GLU B CA 1
ATOM 2005 C C . GLU B 1 34 ? -20.766 -8.344 -15.961 1 97.25 34 GLU B C 1
ATOM 2007 O O . GLU B 1 34 ? -21.5 -7.723 -16.734 1 97.25 34 GLU B O 1
ATOM 2012 N N . LEU B 1 35 ? -19.969 -7.754 -15.086 1 96.94 35 LEU B N 1
ATOM 2013 C CA . LEU B 1 35 ? -19.938 -6.301 -14.984 1 96.94 35 LEU B CA 1
ATOM 2014 C C . LEU B 1 35 ? -19.422 -5.676 -16.281 1 96.94 35 LEU B C 1
ATOM 2016 O O . LEU B 1 35 ? -19.953 -4.664 -16.734 1 96.94 35 LEU B O 1
ATOM 2020 N N . LEU B 1 36 ? -18.422 -6.285 -16.844 1 96.88 36 LEU B N 1
ATOM 2021 C CA . LEU B 1 36 ? -17.844 -5.773 -18.078 1 96.88 36 LEU B CA 1
ATOM 2022 C C . LEU B 1 36 ? -18.812 -5.918 -19.234 1 96.88 36 LEU B C 1
ATOM 2024 O O . LEU B 1 36 ? -18.922 -5.023 -20.078 1 96.88 36 LEU B O 1
ATOM 2028 N N . THR B 1 37 ? -19.531 -7.012 -19.25 1 96.31 37 THR B N 1
ATOM 2029 C CA . THR B 1 37 ? -20.516 -7.25 -20.312 1 96.31 37 THR B CA 1
ATOM 2030 C C . THR B 1 37 ? -21.688 -6.293 -20.188 1 96.31 37 THR B C 1
ATOM 2032 O O . THR B 1 37 ? -22.156 -5.738 -21.188 1 96.31 37 THR B O 1
ATOM 2035 N N . GLU B 1 38 ? -22.156 -6.098 -18.969 1 95.31 38 GLU B N 1
ATOM 2036 C CA . GLU B 1 38 ? -23.25 -5.164 -18.703 1 95.31 38 GLU B CA 1
ATOM 2037 C C . GLU B 1 38 ? -22.891 -3.752 -19.156 1 95.31 38 GLU B C 1
ATOM 2039 O O . GLU B 1 38 ? -23.766 -2.99 -19.578 1 95.31 38 GLU B O 1
ATOM 2044 N N . SER B 1 39 ? -21.641 -3.455 -19.094 1 94.75 39 SER B N 1
ATOM 2045 C CA . SER B 1 39 ? -21.172 -2.121 -19.453 1 94.75 39 SER B CA 1
ATOM 2046 C C . SER B 1 39 ? -20.719 -2.066 -20.906 1 94.75 39 SER B C 1
ATOM 2048 O O . SER B 1 39 ? -20.094 -1.091 -21.328 1 94.75 39 SER B O 1
ATOM 2050 N N . GLU B 1 40 ? -20.828 -3.156 -21.594 1 94 40 GLU B N 1
ATOM 2051 C CA . GLU B 1 40 ? -20.516 -3.271 -23.016 1 94 40 GLU B CA 1
ATOM 2052 C C . GLU B 1 40 ? -19.016 -3.15 -23.266 1 94 40 GLU B C 1
ATOM 2054 O O . GLU B 1 40 ? -18.594 -2.586 -24.281 1 94 40 GLU B O 1
ATOM 2059 N N . LEU B 1 41 ? -18.281 -3.6 -22.328 1 94.31 41 LEU B N 1
ATOM 2060 C CA . LEU B 1 41 ? -16.828 -3.547 -22.438 1 94.31 41 LEU B CA 1
ATOM 2061 C C . LEU B 1 41 ? -16.266 -4.898 -22.875 1 94.31 41 LEU B C 1
ATOM 2063 O O . LEU B 1 41 ? -15.094 -5 -23.25 1 94.31 41 LEU B O 1
ATOM 2067 N N . CYS B 1 42 ? -17.078 -5.938 -22.75 1 92.69 42 CYS B N 1
ATOM 2068 C CA . CYS B 1 42 ? -16.75 -7.289 -23.188 1 92.69 42 CYS B CA 1
ATOM 2069 C C . CYS B 1 42 ? -17.922 -7.91 -23.953 1 92.69 42 CYS B C 1
ATOM 2071 O O . CYS B 1 42 ? -19.078 -7.73 -23.562 1 92.69 42 CYS B O 1
ATOM 2073 N N . LYS B 1 43 ? -17.578 -8.602 -25 1 92.75 43 LYS B N 1
ATOM 2074 C CA . LYS B 1 43 ? -18.625 -9.312 -25.734 1 92.75 43 LYS B CA 1
ATOM 2075 C C . LYS B 1 43 ? -19.172 -10.484 -24.922 1 92.75 43 LYS B C 1
ATOM 2077 O O . LYS B 1 43 ? -18.406 -11.211 -24.281 1 92.75 43 LYS B O 1
ATOM 2082 N N . PRO B 1 44 ? -20.422 -10.648 -24.984 1 92.19 44 PRO B N 1
ATOM 2083 C CA . PRO B 1 44 ? -21.031 -11.734 -24.203 1 92.19 44 PRO B CA 1
ATOM 2084 C C . PRO B 1 44 ? -20.531 -13.117 -24.625 1 92.19 44 PRO B C 1
ATOM 2086 O O . PRO B 1 44 ? -20.547 -14.055 -23.828 1 92.19 44 PRO B O 1
ATOM 2089 N N . ASP B 1 45 ? -20.031 -13.188 -25.781 1 92.38 45 ASP B N 1
ATOM 2090 C CA . ASP B 1 45 ? -19.641 -14.5 -26.281 1 92.38 45 ASP B CA 1
ATOM 2091 C C . ASP B 1 45 ? -18.141 -14.734 -26.094 1 92.38 45 ASP B C 1
ATOM 2093 O O . ASP B 1 45 ? -17.594 -15.742 -26.531 1 92.38 45 ASP B O 1
ATOM 2097 N N . LEU B 1 46 ? -17.453 -13.812 -25.469 1 93.44 46 LEU B N 1
ATOM 2098 C CA . LEU B 1 46 ? -16.047 -14.008 -25.141 1 93.44 46 LEU B CA 1
ATOM 2099 C C . LEU B 1 46 ? -15.852 -15.242 -24.266 1 93.44 46 LEU B C 1
ATOM 2101 O O . LEU B 1 46 ? -16.609 -15.461 -23.328 1 93.44 46 LEU B O 1
ATOM 2105 N N . ASP B 1 47 ? -14.844 -16.047 -24.562 1 93.88 47 ASP B N 1
ATOM 2106 C CA . ASP B 1 47 ? -14.469 -17.156 -23.672 1 93.88 47 ASP B CA 1
ATOM 2107 C C . ASP B 1 47 ? -13.703 -16.641 -22.453 1 93.88 47 ASP B C 1
ATOM 2109 O O . ASP B 1 47 ? -12.5 -16.875 -22.328 1 93.88 47 ASP B O 1
ATOM 2113 N N . TRP B 1 48 ? -14.398 -16.062 -21.562 1 92.06 48 TRP B N 1
ATOM 2114 C CA . TRP B 1 48 ? -13.805 -15.391 -20.406 1 92.06 48 TRP B CA 1
ATOM 2115 C C . TRP B 1 48 ? -13.062 -16.375 -19.531 1 92.06 48 TRP B C 1
ATOM 2117 O O . TRP B 1 48 ? -12.203 -15.992 -18.734 1 92.06 48 TRP B O 1
ATOM 2127 N N . ARG B 1 49 ? -13.281 -17.672 -19.656 1 91.12 49 ARG B N 1
ATOM 2128 C CA . ARG B 1 49 ? -12.656 -18.703 -18.812 1 91.12 49 ARG B CA 1
ATOM 2129 C C . ARG B 1 49 ? -11.18 -18.844 -19.141 1 91.12 49 ARG B C 1
ATOM 2131 O O . ARG B 1 49 ? -10.406 -19.359 -18.328 1 91.12 49 ARG B O 1
ATOM 2138 N N . SER B 1 50 ? -10.812 -18.359 -20.266 1 91.69 50 SER B N 1
ATOM 2139 C CA . SER B 1 50 ? -9.43 -18.469 -20.703 1 91.69 50 SER B CA 1
ATOM 2140 C C . SER B 1 50 ? -8.586 -17.312 -20.156 1 91.69 50 SER B C 1
ATOM 2142 O O . SER B 1 50 ? -7.375 -17.266 -20.391 1 91.69 50 SER B O 1
ATOM 2144 N N . TYR B 1 51 ? -9.211 -16.422 -19.438 1 93.06 51 TYR B N 1
ATOM 2145 C CA . TYR B 1 51 ? -8.539 -15.25 -18.875 1 93.06 51 TYR B CA 1
ATOM 2146 C C . TYR B 1 51 ? -8.625 -15.242 -17.359 1 93.06 51 TYR B C 1
ATOM 2148 O O . TYR B 1 51 ? -9.484 -15.914 -16.766 1 93.06 51 TYR B O 1
ATOM 2156 N N . THR B 1 52 ? -7.688 -14.57 -16.766 1 93.19 52 THR B N 1
ATOM 2157 C CA . THR B 1 52 ? -7.871 -14.219 -15.359 1 93.19 52 THR B CA 1
ATOM 2158 C C . THR B 1 52 ? -8.773 -12.992 -15.219 1 93.19 52 THR B C 1
ATOM 2160 O O . THR B 1 52 ? -9.008 -12.273 -16.188 1 93.19 52 THR B O 1
ATOM 2163 N N . ALA B 1 53 ? -9.281 -12.766 -13.961 1 95 53 ALA B N 1
ATOM 2164 C CA . ALA B 1 53 ? -10.062 -11.555 -13.703 1 95 53 ALA B CA 1
ATOM 2165 C C . ALA B 1 53 ? -9.242 -10.305 -14.031 1 95 53 ALA B C 1
ATOM 2167 O O . ALA B 1 53 ? -9.75 -9.375 -14.656 1 95 53 ALA B O 1
ATOM 2168 N N . SER B 1 54 ? -7.977 -10.336 -13.641 1 93.69 54 SER B N 1
ATOM 2169 C CA . SER B 1 54 ? -7.105 -9.188 -13.875 1 93.69 54 SER B CA 1
ATOM 2170 C C . SER B 1 54 ? -6.902 -8.945 -15.367 1 93.69 54 SER B C 1
ATOM 2172 O O . SER B 1 54 ? -6.848 -7.801 -15.812 1 93.69 54 SER B O 1
ATOM 2174 N N . GLN B 1 55 ? -6.812 -9.961 -16.125 1 93.75 55 GLN B N 1
ATOM 2175 C CA . GLN B 1 55 ? -6.637 -9.82 -17.562 1 93.75 55 GLN B CA 1
ATOM 2176 C C . GLN B 1 55 ? -7.891 -9.242 -18.219 1 93.75 55 GLN B C 1
ATOM 2178 O O . GLN B 1 55 ? -7.797 -8.422 -19.125 1 93.75 55 GLN B O 1
ATOM 2183 N N . LEU B 1 56 ? -9.039 -9.695 -17.75 1 95.75 56 LEU B N 1
ATOM 2184 C CA . LEU B 1 56 ? -10.289 -9.156 -18.266 1 95.75 56 LEU B CA 1
ATOM 2185 C C . LEU B 1 56 ? -10.383 -7.652 -18 1 95.75 56 LEU B C 1
ATOM 2187 O O . LEU B 1 56 ? -10.773 -6.887 -18.891 1 95.75 56 LEU B O 1
ATOM 2191 N N . ILE B 1 57 ? -9.992 -7.293 -16.844 1 95.31 57 ILE B N 1
ATOM 2192 C CA . ILE B 1 57 ? -10.039 -5.887 -16.453 1 95.31 57 ILE B CA 1
ATOM 2193 C C . ILE B 1 57 ? -9.039 -5.094 -17.297 1 95.31 57 ILE B C 1
ATOM 2195 O O . ILE B 1 57 ? -9.352 -3.996 -17.766 1 95.31 57 ILE B O 1
ATOM 2199 N N . GLU B 1 58 ? -7.918 -5.668 -17.469 1 94.06 58 GLU B N 1
ATOM 2200 C CA . GLU B 1 58 ? -6.895 -5.004 -18.266 1 94.06 58 GLU B CA 1
ATOM 2201 C C . GLU B 1 58 ? -7.367 -4.801 -19.703 1 94.06 58 GLU B C 1
ATOM 2203 O O . GLU B 1 58 ? -7.094 -3.764 -20.312 1 94.06 58 GLU B O 1
ATOM 2208 N N . MET B 1 59 ? -8.023 -5.797 -20.25 1 93.94 59 MET B N 1
ATOM 2209 C CA . MET B 1 59 ? -8.57 -5.684 -21.594 1 93.94 59 MET B CA 1
ATOM 2210 C C . MET B 1 59 ? -9.555 -4.52 -21.672 1 93.94 59 MET B C 1
ATOM 2212 O O . MET B 1 59 ? -9.516 -3.74 -22.641 1 93.94 59 MET B O 1
ATOM 2216 N N . ALA B 1 60 ? -10.398 -4.391 -20.703 1 94.94 60 ALA B N 1
ATOM 2217 C CA . ALA B 1 60 ? -11.352 -3.289 -20.656 1 94.94 60 ALA B CA 1
ATOM 2218 C C . ALA B 1 60 ? -10.641 -1.944 -20.562 1 94.94 60 ALA B C 1
ATOM 2220 O O . ALA B 1 60 ? -11.023 -0.987 -21.234 1 94.94 60 ALA B O 1
ATOM 2221 N N . ARG B 1 61 ? -9.625 -1.879 -19.719 1 92.81 61 ARG B N 1
ATOM 2222 C CA . ARG B 1 61 ? -8.844 -0.656 -19.562 1 92.81 61 ARG B CA 1
ATOM 2223 C C . ARG B 1 61 ? -8.203 -0.241 -20.891 1 92.81 61 ARG B C 1
ATOM 2225 O O . ARG B 1 61 ? -8.227 0.937 -21.25 1 92.81 61 ARG B O 1
ATOM 2232 N N . GLN B 1 62 ? -7.672 -1.188 -21.594 1 91.62 62 GLN B N 1
ATOM 2233 C CA . GLN B 1 62 ? -6.957 -0.936 -22.844 1 91.62 62 GLN B CA 1
ATOM 2234 C C . GLN B 1 62 ? -7.914 -0.471 -23.938 1 91.62 62 GLN B C 1
ATOM 2236 O O . GLN B 1 62 ? -7.492 0.151 -24.922 1 91.62 62 GLN B O 1
ATOM 2241 N N . SER B 1 63 ? -9.164 -0.768 -23.797 1 92.88 63 SER B N 1
ATOM 2242 C CA . SER B 1 63 ? -10.156 -0.343 -24.781 1 92.88 63 SER B CA 1
ATOM 2243 C C . SER B 1 63 ? -10.359 1.168 -24.734 1 92.88 63 SER B C 1
ATOM 2245 O O . SER B 1 63 ? -10.906 1.749 -25.672 1 92.88 63 SER B O 1
ATOM 2247 N N . GLY B 1 64 ? -9.992 1.769 -23.594 1 90.88 64 GLY B N 1
ATOM 2248 C CA . GLY B 1 64 ? -10.195 3.199 -23.422 1 90.88 64 GLY B CA 1
ATOM 2249 C C . GLY B 1 64 ? -11.625 3.564 -23.078 1 90.88 64 GLY B C 1
ATOM 2250 O O . GLY B 1 64 ? -11.953 4.746 -22.938 1 90.88 64 GLY B O 1
ATOM 2251 N N . ARG B 1 65 ? -12.43 2.598 -22.875 1 92.94 65 ARG B N 1
ATOM 2252 C CA . ARG B 1 65 ? -13.852 2.844 -22.672 1 92.94 65 ARG B CA 1
ATOM 2253 C C . ARG B 1 65 ? -14.25 2.6 -21.219 1 92.94 65 ARG B C 1
ATOM 2255 O O . ARG B 1 65 ? -15.391 2.854 -20.828 1 92.94 65 ARG B O 1
ATOM 2262 N N . LEU B 1 66 ? -13.305 2.09 -20.516 1 93.81 66 LEU B N 1
ATOM 2263 C CA . LEU B 1 66 ? -13.609 1.795 -19.125 1 93.81 66 LEU B CA 1
ATOM 2264 C C . LEU B 1 66 ? -13.773 3.08 -18.312 1 93.81 66 LEU B C 1
ATOM 2266 O O . LEU B 1 66 ? -12.789 3.77 -18.047 1 93.81 66 LEU B O 1
ATOM 2270 N N . ARG B 1 67 ? -14.984 3.367 -17.906 1 91.94 67 ARG B N 1
ATOM 2271 C CA . ARG B 1 67 ? -15.273 4.547 -17.094 1 91.94 67 ARG B CA 1
ATOM 2272 C C . ARG B 1 67 ? -14.82 4.34 -15.648 1 91.94 67 ARG B C 1
ATOM 2274 O O . ARG B 1 67 ? -14.852 3.221 -15.133 1 91.94 67 ARG B O 1
ATOM 2281 N N . LYS B 1 68 ? -14.508 5.391 -15.039 1 87.88 68 LYS B N 1
ATOM 2282 C CA . LYS B 1 68 ? -14.023 5.359 -13.664 1 87.88 68 LYS B CA 1
ATOM 2283 C C .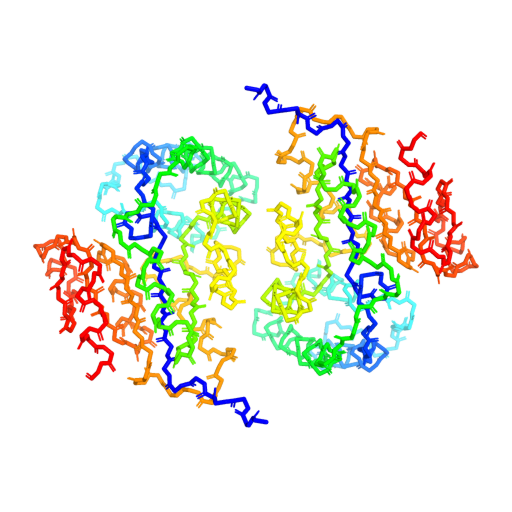 LYS B 1 68 ? -15.055 4.723 -12.734 1 87.88 68 LYS B C 1
ATOM 2285 O O . LYS B 1 68 ? -14.703 3.912 -11.875 1 87.88 68 LYS B O 1
ATOM 2290 N N . GLU B 1 69 ? -16.25 5.074 -12.945 1 89.44 69 GLU B N 1
ATOM 2291 C CA . GLU B 1 69 ? -17.312 4.562 -12.094 1 89.44 69 GLU B CA 1
ATOM 2292 C C . GLU B 1 69 ? -17.438 3.045 -12.211 1 89.44 69 GLU B C 1
ATOM 2294 O O . GLU B 1 69 ? -17.625 2.354 -11.203 1 89.44 69 GLU B O 1
ATOM 2299 N N . THR B 1 70 ? -17.297 2.576 -13.438 1 93.81 70 THR B N 1
ATOM 2300 C CA . THR B 1 70 ? -17.375 1.14 -13.68 1 93.81 70 THR B CA 1
ATOM 2301 C C . THR B 1 70 ? -16.172 0.423 -13.07 1 93.81 70 THR B C 1
ATOM 2303 O O . THR B 1 70 ? -16.312 -0.647 -12.469 1 93.81 70 THR B O 1
ATOM 2306 N N . GLU B 1 71 ? -15.023 0.991 -13.219 1 93.62 71 GLU B N 1
ATOM 2307 C CA . GLU B 1 71 ? -13.805 0.396 -12.672 1 93.62 71 GLU B CA 1
ATOM 2308 C C . GLU B 1 71 ? -13.875 0.299 -11.148 1 93.62 71 GLU B C 1
ATOM 2310 O O . GLU B 1 71 ? -13.484 -0.716 -10.57 1 93.62 71 GLU B O 1
ATOM 2315 N N . VAL B 1 72 ? -14.414 1.308 -10.539 1 89.25 72 VAL B N 1
ATOM 2316 C CA . VAL B 1 72 ? -14.578 1.311 -9.086 1 89.25 72 VAL B CA 1
ATOM 2317 C C . VAL B 1 72 ? -15.5 0.167 -8.672 1 89.25 72 VAL B C 1
ATOM 2319 O O . VAL B 1 72 ? -15.195 -0.564 -7.723 1 89.25 72 VAL B O 1
ATOM 2322 N N . ARG B 1 73 ? -16.547 0.028 -9.398 1 92.69 73 ARG B N 1
ATOM 2323 C CA . ARG B 1 73 ? -17.5 -1.029 -9.094 1 92.69 73 ARG B CA 1
ATOM 2324 C C . ARG B 1 73 ? -16.859 -2.406 -9.234 1 92.69 73 ARG B C 1
ATOM 2326 O O . ARG B 1 73 ? -17.125 -3.305 -8.43 1 92.69 73 ARG B O 1
ATOM 2333 N N . ILE B 1 74 ? -16.078 -2.535 -10.25 1 95.94 74 ILE B N 1
ATOM 2334 C CA . ILE B 1 74 ? -15.383 -3.795 -10.5 1 95.94 74 ILE B CA 1
ATOM 2335 C C . ILE B 1 74 ? -14.453 -4.113 -9.328 1 95.94 74 ILE B C 1
ATOM 2337 O O . ILE B 1 74 ? -14.5 -5.207 -8.766 1 95.94 74 ILE B O 1
ATOM 2341 N N . TRP B 1 75 ? -13.695 -3.172 -8.938 1 93.12 75 TRP B N 1
ATOM 2342 C CA . TRP B 1 75 ? -12.703 -3.418 -7.895 1 93.12 75 TRP B CA 1
ATOM 2343 C C . TRP B 1 75 ? -13.375 -3.576 -6.535 1 93.12 75 TRP B C 1
ATOM 2345 O O . TRP B 1 75 ? -12.898 -4.336 -5.688 1 93.12 75 TRP B O 1
ATOM 2355 N N . ASP B 1 76 ? -14.5 -2.904 -6.348 1 90.12 76 ASP B N 1
ATOM 2356 C CA . ASP B 1 76 ? -15.281 -3.135 -5.133 1 90.12 76 ASP B CA 1
ATOM 2357 C C . ASP B 1 76 ? -15.773 -4.578 -5.062 1 90.12 76 ASP B C 1
ATOM 2359 O O . ASP B 1 76 ? -15.727 -5.199 -3.996 1 90.12 76 ASP B O 1
ATOM 2363 N N . THR B 1 77 ? -16.219 -5.039 -6.188 1 94.81 77 THR B N 1
ATOM 2364 C CA . THR B 1 77 ? -16.688 -6.418 -6.273 1 94.81 77 THR B CA 1
ATOM 2365 C C . THR B 1 77 ? -15.555 -7.395 -5.996 1 94.81 77 THR B C 1
ATOM 2367 O O . THR B 1 77 ? -15.711 -8.336 -5.219 1 94.81 77 THR B O 1
ATOM 2370 N N . VAL B 1 78 ? -14.406 -7.137 -6.594 1 95.88 78 VAL B N 1
ATOM 2371 C CA . VAL B 1 78 ? -13.227 -7.973 -6.395 1 95.88 78 VAL B CA 1
ATOM 2372 C C . VAL B 1 78 ? -12.828 -7.957 -4.922 1 95.88 78 VAL B C 1
ATOM 2374 O O . VAL B 1 78 ? -12.57 -9.008 -4.332 1 95.88 78 VAL B O 1
ATOM 2377 N N . ALA B 1 79 ? -12.844 -6.816 -4.34 1 91.38 79 ALA B N 1
ATOM 2378 C CA . ALA B 1 79 ? -12.445 -6.652 -2.945 1 91.38 79 ALA B CA 1
ATOM 2379 C C . ALA B 1 79 ? -13.359 -7.445 -2.018 1 91.38 79 ALA B C 1
ATOM 2381 O O . ALA B 1 79 ? -12.914 -7.969 -0.994 1 91.38 79 ALA B O 1
ATOM 2382 N N . GLU B 1 80 ? -14.602 -7.516 -2.338 1 91.12 80 GLU B N 1
ATOM 2383 C CA . GLU B 1 80 ? -15.555 -8.273 -1.53 1 91.12 80 GLU B CA 1
ATOM 2384 C C . GLU B 1 80 ? -15.219 -9.766 -1.534 1 91.12 80 GLU B C 1
ATOM 2386 O O . GLU B 1 80 ? -15.258 -10.414 -0.49 1 91.12 80 GLU B O 1
ATOM 2391 N N . PHE B 1 81 ? -14.898 -10.281 -2.701 1 94.38 81 PHE B N 1
ATOM 2392 C CA . PHE B 1 81 ? -14.5 -11.68 -2.812 1 94.38 81 PHE B CA 1
ATOM 2393 C C . PHE B 1 81 ? -13.219 -11.945 -2.027 1 94.38 81 PHE B C 1
ATOM 2395 O O . PHE B 1 81 ? -13.102 -12.969 -1.351 1 94.38 81 PHE B O 1
ATOM 2402 N N . GLU B 1 82 ? -12.273 -10.969 -2.107 1 93.81 82 GLU B N 1
ATOM 2403 C CA . GLU B 1 82 ? -11.008 -11.094 -1.4 1 93.81 82 GLU B CA 1
ATOM 2404 C C . GLU B 1 82 ? -11.211 -11.086 0.112 1 93.81 82 GLU B C 1
ATOM 2406 O O . GLU B 1 82 ? -10.664 -11.938 0.821 1 93.81 82 GLU B O 1
ATOM 2411 N N . LYS B 1 83 ? -11.961 -10.188 0.579 1 88.31 83 LYS B N 1
ATOM 2412 C CA . LYS B 1 83 ? -12.227 -10.062 2.01 1 88.31 83 LYS B CA 1
ATOM 2413 C C . LYS B 1 83 ? -12.891 -11.32 2.557 1 88.31 83 LYS B C 1
ATOM 2415 O O . LYS B 1 83 ? -12.492 -11.844 3.598 1 88.31 83 LYS B O 1
ATOM 2420 N N . GLU B 1 84 ? -13.867 -11.797 1.827 1 89.94 84 GLU B N 1
ATOM 2421 C CA . GLU B 1 84 ? -14.57 -13.008 2.24 1 89.94 84 GLU B CA 1
ATOM 2422 C C . GLU B 1 84 ? -13.641 -14.211 2.246 1 89.94 84 GLU B C 1
ATOM 2424 O O . GLU B 1 84 ? -13.672 -15.031 3.17 1 89.94 84 GLU B O 1
ATOM 2429 N N . GLY B 1 85 ? -12.82 -14.297 1.305 1 92.19 85 GLY B N 1
ATOM 2430 C CA . GLY B 1 85 ? -11.969 -15.461 1.146 1 92.19 85 GLY B CA 1
ATOM 2431 C C . GLY B 1 85 ? -10.766 -15.453 2.07 1 92.19 85 GLY B C 1
ATOM 2432 O O . GLY B 1 85 ? -10.148 -16.484 2.311 1 92.19 85 GLY B O 1
ATOM 2433 N N . MET B 1 86 ? -10.422 -14.266 2.537 1 89.44 86 MET B N 1
ATOM 2434 C CA . MET B 1 86 ? -9.242 -14.141 3.387 1 89.44 86 MET B CA 1
ATOM 2435 C C . MET B 1 86 ? -9.633 -14.164 4.863 1 89.44 86 MET B C 1
ATOM 2437 O O . MET B 1 86 ? -8.773 -14.336 5.73 1 89.44 86 MET B O 1
ATOM 2441 N N . HIS B 1 87 ? -10.852 -13.969 5.09 1 84.12 87 HIS B N 1
ATOM 2442 C CA . HIS B 1 87 ? -11.305 -13.961 6.477 1 84.12 87 HIS B CA 1
ATOM 2443 C C . HIS B 1 87 ? -10.961 -15.273 7.176 1 84.12 87 HIS B C 1
ATOM 2445 O O . HIS B 1 87 ? -11.383 -16.344 6.727 1 84.12 87 HIS B O 1
ATOM 2451 N N . GLY B 1 88 ? -10.156 -15.211 8.25 1 86.19 88 GLY B N 1
ATOM 2452 C CA . GLY B 1 88 ? -9.82 -16.391 9.039 1 86.19 88 GLY B CA 1
ATOM 2453 C C . GLY B 1 88 ? -8.789 -17.281 8.375 1 86.19 88 GLY B C 1
ATOM 2454 O O . GLY B 1 88 ? -8.586 -18.422 8.789 1 86.19 88 GLY B O 1
ATOM 2455 N N . ALA B 1 89 ? -8.219 -16.797 7.316 1 90.94 89 ALA B N 1
ATOM 2456 C CA . ALA B 1 89 ? -7.211 -17.594 6.621 1 90.94 89 ALA B CA 1
ATOM 2457 C C . ALA B 1 89 ? -6.062 -17.969 7.555 1 90.94 89 ALA B C 1
ATOM 2459 O O . ALA B 1 89 ? -5.633 -17.141 8.375 1 90.94 89 ALA B O 1
ATOM 2460 N N . LYS B 1 90 ? -5.648 -19.234 7.445 1 96.5 90 LYS B N 1
ATOM 2461 C CA . LYS B 1 90 ? -4.512 -19.719 8.211 1 96.5 90 LYS B CA 1
ATOM 2462 C C . LYS B 1 90 ? -3.234 -19.703 7.375 1 96.5 90 LYS B C 1
ATOM 2464 O O . LYS B 1 90 ? -3.293 -19.656 6.145 1 96.5 90 LYS B O 1
ATOM 2469 N N . LEU B 1 91 ? -2.182 -19.75 8.07 1 98.31 91 LEU B N 1
ATOM 2470 C CA . LEU B 1 91 ? -0.898 -19.844 7.387 1 98.31 91 LEU B CA 1
ATOM 2471 C C . LEU B 1 91 ? -0.718 -21.203 6.746 1 98.31 91 LEU B C 1
ATOM 2473 O O . LEU B 1 91 ? -1.173 -22.219 7.293 1 98.31 91 LEU B O 1
ATOM 2477 N N . GLU B 1 92 ? -0.107 -21.219 5.551 1 98.44 92 GLU B N 1
ATOM 2478 C CA . GLU B 1 92 ? 0.427 -22.484 5.055 1 98.44 92 GLU B CA 1
ATOM 2479 C C . GLU B 1 92 ? 1.386 -23.125 6.062 1 98.44 92 GLU B C 1
ATOM 2481 O O . GLU B 1 92 ? 2.049 -22.406 6.82 1 98.44 92 GLU B O 1
ATOM 2486 N N . PRO B 1 93 ? 1.499 -24.438 6.031 1 98.25 93 PRO B N 1
ATOM 2487 C CA . PRO B 1 93 ? 2.375 -25.109 6.996 1 98.25 93 PRO B CA 1
ATOM 2488 C C . PRO B 1 93 ? 3.818 -24.625 6.926 1 98.25 93 PRO B C 1
ATOM 2490 O O . PRO B 1 93 ? 4.348 -24.406 5.832 1 98.25 93 PRO B O 1
ATOM 2493 N N . TYR B 1 94 ? 4.402 -24.312 8.078 1 98.38 94 TYR B N 1
ATOM 2494 C CA . TYR B 1 94 ? 5.82 -24.062 8.312 1 98.38 94 TYR B CA 1
ATOM 2495 C C . TYR B 1 94 ? 6.238 -22.703 7.781 1 98.38 94 TYR B C 1
ATOM 2497 O O . TYR B 1 94 ? 7.434 -22.391 7.711 1 98.38 94 TYR B O 1
ATOM 2505 N N . VAL B 1 95 ? 5.301 -21.797 7.469 1 98.56 95 VAL B N 1
ATOM 2506 C CA . VAL B 1 95 ? 5.617 -20.469 6.926 1 98.56 95 VAL B CA 1
ATOM 2507 C C . VAL B 1 95 ? 6.398 -19.656 7.957 1 98.56 95 VAL B C 1
ATOM 2509 O O . VAL B 1 95 ? 7.457 -19.109 7.648 1 98.56 95 VAL B O 1
ATOM 2512 N N . THR B 1 96 ? 5.922 -19.688 9.164 1 98.31 96 THR B N 1
ATOM 2513 C CA . THR B 1 96 ? 6.574 -18.891 10.203 1 98.31 96 THR B CA 1
ATOM 2514 C C . THR B 1 96 ? 7.996 -19.391 10.453 1 98.31 96 THR B C 1
ATOM 2516 O O . THR B 1 96 ? 8.93 -18.594 10.539 1 98.31 96 THR B O 1
ATOM 2519 N N . GLU B 1 97 ? 8.148 -20.688 10.516 1 97.94 97 GLU B N 1
ATOM 2520 C CA . GLU B 1 97 ? 9.453 -21.297 10.75 1 97.94 97 GLU B CA 1
ATOM 2521 C C . GLU B 1 97 ? 10.445 -20.922 9.648 1 97.94 97 GLU B C 1
ATOM 2523 O O . GLU B 1 97 ? 11.586 -20.562 9.938 1 97.94 97 GLU B O 1
ATOM 2528 N N . VAL B 1 98 ? 10.008 -20.984 8.477 1 98 98 VAL B N 1
ATOM 2529 C CA . VAL B 1 98 ? 10.875 -20.719 7.332 1 98 98 VAL B CA 1
ATOM 2530 C C . VAL B 1 98 ? 11.227 -19.234 7.289 1 98 98 VAL B C 1
ATOM 2532 O O . VAL B 1 98 ? 12.391 -18.875 7.086 1 98 98 VAL B O 1
ATOM 2535 N N . LEU B 1 99 ? 10.227 -18.312 7.48 1 97.75 99 LEU B N 1
ATOM 2536 C CA . LEU B 1 99 ? 10.484 -16.891 7.488 1 97.75 99 LEU B CA 1
ATOM 2537 C C . LEU B 1 99 ? 11.492 -16.516 8.57 1 97.75 99 LEU B C 1
ATOM 2539 O O . LEU B 1 99 ? 12.375 -15.688 8.352 1 97.75 99 LEU B O 1
ATOM 2543 N N . ASP B 1 100 ? 11.383 -17.156 9.688 1 96.62 100 ASP B N 1
ATOM 2544 C CA . ASP B 1 100 ? 12.305 -16.906 10.797 1 96.62 100 ASP B CA 1
ATOM 2545 C C . ASP B 1 100 ? 13.734 -17.281 10.414 1 96.62 100 ASP B C 1
ATOM 2547 O O . ASP B 1 100 ? 14.68 -16.609 10.82 1 96.62 100 ASP B O 1
ATOM 2551 N N . GLN B 1 101 ? 13.852 -18.281 9.664 1 95.5 101 GLN B N 1
ATOM 2552 C CA . GLN B 1 101 ? 15.164 -18.781 9.281 1 95.5 101 GLN B CA 1
ATOM 2553 C C . GLN B 1 101 ? 15.812 -17.875 8.234 1 95.5 101 GLN B C 1
ATOM 2555 O O . GLN B 1 101 ? 17.031 -17.734 8.203 1 95.5 101 GLN B O 1
ATOM 2560 N N . ILE B 1 102 ? 14.984 -17.172 7.422 1 94.62 102 ILE B N 1
ATOM 2561 C CA . ILE B 1 102 ? 15.594 -16.562 6.246 1 94.62 102 ILE B CA 1
ATOM 2562 C C . ILE B 1 102 ? 15.547 -15.039 6.363 1 94.62 102 ILE B C 1
ATOM 2564 O O . ILE B 1 102 ? 16.203 -14.328 5.598 1 94.62 102 ILE B O 1
ATOM 2568 N N . CYS B 1 103 ? 14.781 -14.508 7.293 1 91.38 103 CYS B N 1
ATOM 2569 C CA . CYS B 1 103 ? 14.523 -13.07 7.363 1 91.38 103 CYS B CA 1
ATOM 2570 C C . CYS B 1 103 ? 15.812 -12.297 7.633 1 91.38 103 CYS B C 1
ATOM 2572 O O . CYS B 1 103 ? 15.914 -11.117 7.293 1 91.38 103 C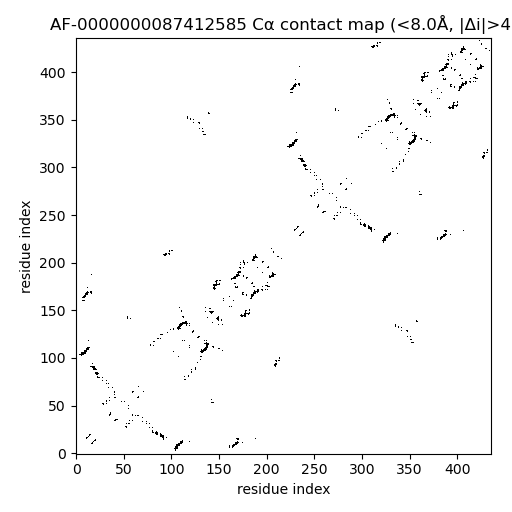YS B O 1
ATOM 2574 N N . GLY B 1 104 ? 16.859 -12.914 8.133 1 88.31 104 GLY B N 1
ATOM 2575 C CA . GLY B 1 104 ? 18.125 -12.234 8.422 1 88.31 104 GLY B CA 1
ATOM 2576 C C . GLY B 1 104 ? 19.031 -12.148 7.215 1 88.31 104 GLY B C 1
ATOM 2577 O O . GLY B 1 104 ? 19.938 -11.312 7.18 1 88.31 104 GLY B O 1
ATOM 2578 N N . ASP B 1 105 ? 18.75 -12.945 6.176 1 90.19 105 ASP B N 1
ATOM 2579 C CA . ASP B 1 105 ? 19.672 -13.055 5.059 1 90.19 105 ASP B CA 1
ATOM 2580 C C . ASP B 1 105 ? 19.047 -12.562 3.762 1 90.19 105 ASP B C 1
ATOM 2582 O O . ASP B 1 105 ? 19.734 -12.406 2.75 1 90.19 105 ASP B O 1
ATOM 2586 N N . CYS B 1 106 ? 17.734 -12.312 3.832 1 94.31 106 CYS B N 1
ATOM 2587 C CA . CYS B 1 106 ? 17.031 -11.961 2.607 1 94.31 106 CYS B CA 1
ATOM 2588 C C . CYS B 1 106 ? 16.125 -10.742 2.824 1 94.31 106 CYS B C 1
ATOM 2590 O O . CYS B 1 106 ? 15.57 -10.562 3.904 1 94.31 106 CYS B O 1
ATOM 2592 N N . HIS B 1 107 ? 16.047 -9.93 1.756 1 95.31 107 HIS B N 1
ATOM 2593 C CA . HIS B 1 107 ? 14.883 -9.062 1.658 1 95.31 107 HIS B CA 1
ATOM 2594 C C . HIS B 1 107 ? 13.617 -9.867 1.375 1 95.31 107 HIS B C 1
ATOM 2596 O O . HIS B 1 107 ? 13.602 -10.711 0.473 1 95.31 107 HIS B O 1
ATOM 2602 N N . LEU B 1 108 ? 12.641 -9.664 2.195 1 97.12 108 LEU B N 1
ATOM 2603 C CA . LEU B 1 108 ? 11.375 -10.359 2.025 1 97.12 108 LEU B CA 1
ATOM 2604 C C . LEU B 1 108 ? 10.258 -9.383 1.646 1 97.12 108 LEU B C 1
ATOM 2606 O O . LEU B 1 108 ? 10.023 -8.406 2.354 1 97.12 108 LEU B O 1
ATOM 2610 N N . VAL B 1 109 ? 9.586 -9.648 0.503 1 98 109 VAL B N 1
ATOM 2611 C CA . VAL B 1 109 ? 8.516 -8.789 0.017 1 98 109 VAL B CA 1
ATOM 2612 C C . VAL B 1 109 ? 7.309 -9.633 -0.383 1 98 109 VAL B C 1
ATOM 2614 O O . VAL B 1 109 ? 7.461 -10.742 -0.898 1 98 109 VAL B O 1
ATOM 2617 N N . VAL B 1 110 ? 6.125 -9.109 -0.107 1 98.56 110 VAL B N 1
ATOM 2618 C CA . VAL B 1 110 ? 4.906 -9.75 -0.597 1 98.56 110 VAL B CA 1
ATOM 2619 C C . VAL B 1 110 ? 4.441 -9.055 -1.876 1 98.56 110 VAL B C 1
ATOM 2621 O O . VAL B 1 110 ? 4.465 -7.828 -1.97 1 98.56 110 VAL B O 1
ATOM 2624 N N . LEU B 1 111 ? 4.066 -9.82 -2.861 1 98.75 111 LEU B N 1
ATOM 2625 C CA . LEU B 1 111 ? 3.426 -9.336 -4.078 1 98.75 111 LEU B CA 1
ATOM 2626 C C . LEU B 1 111 ? 2.115 -10.078 -4.332 1 98.75 111 LEU B C 1
ATOM 2628 O O . LEU B 1 111 ? 2.119 -11.281 -4.605 1 98.75 111 LEU B O 1
ATOM 2632 N N . THR B 1 112 ? 1.026 -9.406 -4.172 1 98.19 112 THR B N 1
ATOM 2633 C CA . THR B 1 112 ? -0.289 -10.016 -4.34 1 98.19 112 THR B CA 1
ATOM 2634 C C . THR B 1 112 ? -1.175 -9.148 -5.23 1 98.19 112 THR B C 1
ATOM 2636 O O . THR B 1 112 ? -1.078 -7.922 -5.207 1 98.19 112 THR B O 1
ATOM 2639 N N . ASN B 1 113 ? -2.047 -9.805 -6.031 1 97 113 ASN B N 1
ATOM 2640 C CA . ASN B 1 113 ? -3.016 -9.07 -6.84 1 97 113 ASN B CA 1
ATOM 2641 C C . ASN B 1 113 ? -4.129 -8.477 -5.98 1 97 113 ASN B C 1
ATOM 2643 O O . ASN B 1 113 ? -4.91 -7.648 -6.449 1 97 113 ASN B O 1
ATOM 2647 N N . ASN B 1 114 ? -4.18 -8.852 -4.676 1 95.88 114 ASN B N 1
ATOM 2648 C CA . ASN B 1 114 ? -5.203 -8.336 -3.771 1 95.88 114 ASN B CA 1
ATOM 2649 C C . ASN B 1 114 ? -4.945 -6.879 -3.406 1 95.88 114 ASN B C 1
ATOM 2651 O O . ASN B 1 114 ? -3.842 -6.371 -3.604 1 95.88 114 ASN B O 1
ATOM 2655 N N . ALA B 1 115 ? -6.051 -6.258 -2.912 1 92.88 115 ALA B N 1
ATOM 2656 C CA . ALA B 1 115 ? -5.883 -4.914 -2.363 1 92.88 115 ALA B CA 1
ATOM 2657 C C . ALA B 1 115 ? -4.812 -4.891 -1.276 1 92.88 115 ALA B C 1
ATOM 2659 O O . ALA B 1 115 ? -4.73 -5.812 -0.459 1 92.88 115 ALA B O 1
ATOM 2660 N N . CYS B 1 116 ? -4.012 -3.857 -1.279 1 93.94 116 CYS B N 1
ATOM 2661 C CA . CYS B 1 116 ? -2.908 -3.754 -0.331 1 93.94 116 CYS B CA 1
ATOM 2662 C C . CYS B 1 116 ? -3.42 -3.781 1.104 1 93.94 116 CYS B C 1
ATOM 2664 O O . CYS B 1 116 ? -2.855 -4.469 1.956 1 93.94 116 CYS B O 1
ATOM 2666 N N . VAL B 1 117 ? -4.508 -3.115 1.41 1 89.75 117 VAL B N 1
ATOM 2667 C CA . VAL B 1 117 ? -5.055 -3.031 2.76 1 89.75 117 VAL B CA 1
ATOM 2668 C C . VAL B 1 117 ? -5.496 -4.414 3.229 1 89.75 117 VAL B C 1
ATOM 2670 O O . VAL B 1 117 ? -5.238 -4.801 4.371 1 89.75 117 VAL B O 1
ATOM 2673 N N . ALA B 1 118 ? -6.113 -5.168 2.336 1 89.31 118 ALA B N 1
ATOM 2674 C CA . ALA B 1 118 ? -6.539 -6.523 2.67 1 89.31 118 ALA B CA 1
ATOM 2675 C C . ALA B 1 118 ? -5.336 -7.422 2.949 1 89.31 118 ALA B C 1
ATOM 2677 O O . ALA B 1 118 ? -5.375 -8.25 3.861 1 89.31 118 ALA B O 1
ATOM 2678 N N . ALA B 1 119 ? -4.324 -7.227 2.166 1 94.38 119 ALA B N 1
ATOM 2679 C CA . ALA B 1 119 ? -3.104 -8.008 2.355 1 94.38 119 ALA B CA 1
ATOM 2680 C C . ALA B 1 119 ? -2.447 -7.684 3.693 1 94.38 119 ALA B C 1
ATOM 2682 O O . ALA B 1 119 ? -2.061 -8.586 4.438 1 94.38 119 ALA B O 1
ATOM 2683 N N . GLN B 1 120 ? -2.346 -6.41 4.004 1 93.69 120 GLN B N 1
ATOM 2684 C CA . GLN B 1 120 ? -1.753 -5.977 5.266 1 93.69 120 GLN B CA 1
ATOM 2685 C C . GLN B 1 120 ? -2.537 -6.523 6.457 1 93.69 120 GLN B C 1
ATOM 2687 O O . GLN B 1 120 ? -1.949 -7.016 7.422 1 93.69 120 GLN B O 1
ATOM 2692 N N . GLU B 1 121 ? -3.822 -6.461 6.367 1 89.44 121 GLU B N 1
ATOM 2693 C CA . GLU B 1 121 ? -4.676 -6.957 7.441 1 89.44 121 GLU B CA 1
ATOM 2694 C C . GLU B 1 121 ? -4.473 -8.453 7.66 1 89.44 121 GLU B C 1
ATOM 2696 O O . GLU B 1 121 ? -4.316 -8.906 8.797 1 89.44 121 GLU B O 1
ATOM 2701 N N . ALA B 1 122 ? -4.48 -9.203 6.578 1 92.44 122 ALA B N 1
ATOM 2702 C CA . ALA B 1 122 ? -4.328 -10.656 6.668 1 92.44 122 ALA B CA 1
ATOM 2703 C C . ALA B 1 122 ? -2.979 -11.031 7.273 1 92.44 122 ALA B C 1
ATOM 2705 O O . ALA B 1 122 ? -2.896 -11.922 8.117 1 92.44 122 ALA B O 1
ATOM 2706 N N . LEU B 1 123 ? -1.932 -10.328 6.883 1 94.88 123 LEU B N 1
ATOM 2707 C CA . LEU B 1 123 ? -0.586 -10.633 7.359 1 94.88 123 LEU B CA 1
ATOM 2708 C C . LEU B 1 123 ? -0.417 -10.219 8.82 1 94.88 123 LEU B C 1
ATOM 2710 O O . LEU B 1 123 ? 0.31 -10.867 9.57 1 94.88 123 LEU B O 1
ATOM 2714 N N . LYS B 1 124 ? -1.072 -9.141 9.188 1 90.75 124 LYS B N 1
ATOM 2715 C CA . LYS B 1 124 ? -1.081 -8.75 10.586 1 90.75 124 LYS B CA 1
ATOM 2716 C C . LYS B 1 124 ? -1.814 -9.781 11.445 1 90.75 124 LYS B C 1
ATOM 2718 O O . LYS B 1 124 ? -1.307 -10.203 12.484 1 90.75 124 LYS B O 1
ATOM 2723 N N . GLU B 1 125 ? -2.941 -10.234 10.969 1 89.88 125 GLU B N 1
ATOM 2724 C CA . GLU B 1 125 ? -3.775 -11.172 11.719 1 89.88 125 GLU B CA 1
ATOM 2725 C C . GLU B 1 125 ? -3.068 -12.516 11.898 1 89.88 125 GLU B C 1
ATOM 2727 O O . GLU B 1 125 ? -3.232 -13.172 12.93 1 89.88 125 GLU B O 1
ATOM 2732 N N . THR B 1 126 ? -2.281 -12.852 10.938 1 94.62 126 THR B N 1
ATOM 2733 C CA . THR B 1 126 ? -1.614 -14.148 10.992 1 94.62 126 THR B CA 1
ATOM 2734 C C . THR B 1 126 ? -0.257 -14.031 11.68 1 94.62 126 THR B C 1
ATOM 2736 O O . THR B 1 126 ? 0.43 -15.031 11.883 1 94.62 126 THR B O 1
ATOM 2739 N N . GLY B 1 127 ? 0.171 -12.812 11.938 1 93.12 127 GLY B N 1
ATOM 2740 C CA . GLY B 1 127 ? 1.336 -12.57 12.773 1 93.12 127 GLY B CA 1
ATOM 2741 C C . GLY B 1 127 ? 2.643 -12.625 12.008 1 93.12 127 GLY B C 1
ATOM 2742 O O . GLY B 1 127 ? 3.703 -12.859 12.594 1 93.12 127 GLY B O 1
ATOM 2743 N N . ILE B 1 128 ? 2.557 -12.461 10.648 1 96.06 128 ILE B N 1
ATOM 2744 C CA . ILE B 1 128 ? 3.809 -12.633 9.914 1 96.06 128 ILE B CA 1
ATOM 2745 C C . ILE B 1 128 ? 4.16 -11.344 9.18 1 96.06 128 ILE B C 1
ATOM 2747 O O . ILE B 1 128 ? 5.145 -11.289 8.445 1 96.06 128 ILE B O 1
ATOM 2751 N N . GLY B 1 129 ? 3.396 -10.289 9.375 1 94.44 129 GLY B N 1
ATOM 2752 C CA . GLY B 1 129 ? 3.619 -9.031 8.688 1 94.44 129 GLY B CA 1
ATOM 2753 C C . GLY B 1 129 ? 4.996 -8.445 8.938 1 94.44 129 GLY B C 1
ATOM 2754 O O . GLY B 1 129 ? 5.594 -7.84 8.047 1 94.44 129 GLY B O 1
ATOM 2755 N N . HIS B 1 130 ? 5.559 -8.664 10.102 1 91.81 130 HIS B N 1
ATOM 2756 C CA . HIS B 1 130 ? 6.801 -8.031 10.539 1 91.81 130 HIS B CA 1
ATOM 2757 C C . HIS B 1 130 ? 8 -8.609 9.805 1 91.81 130 HIS B C 1
ATOM 2759 O O . HIS B 1 130 ? 9.094 -8.039 9.836 1 91.81 130 HIS B O 1
ATOM 2765 N N . TYR B 1 131 ? 7.84 -9.758 9.164 1 94.69 131 TYR B N 1
ATOM 2766 C CA . TYR B 1 131 ? 8.969 -10.375 8.469 1 94.69 131 TYR B CA 1
ATOM 2767 C C . TYR B 1 131 ? 9.289 -9.633 7.18 1 94.69 131 TYR B C 1
ATOM 2769 O O . TYR B 1 131 ? 10.414 -9.711 6.68 1 94.69 131 TYR B O 1
ATOM 2777 N N . PHE B 1 132 ? 8.281 -8.898 6.656 1 96.12 132 PHE B N 1
ATOM 2778 C CA . PHE B 1 132 ? 8.422 -8.383 5.297 1 96.12 132 PHE B CA 1
ATOM 2779 C C . PHE B 1 132 ? 8.859 -6.926 5.312 1 96.12 132 PHE B C 1
ATOM 2781 O O . PHE B 1 132 ? 8.391 -6.137 6.137 1 96.12 132 PHE B O 1
ATOM 2788 N N . ASP B 1 133 ? 9.734 -6.637 4.379 1 92.81 133 ASP B N 1
ATOM 2789 C CA . ASP B 1 133 ? 10.148 -5.246 4.215 1 92.81 133 ASP B CA 1
ATOM 2790 C C . ASP B 1 133 ? 8.961 -4.367 3.834 1 92.81 133 ASP B C 1
ATOM 2792 O O . ASP B 1 133 ? 8.789 -3.275 4.383 1 92.81 133 ASP B O 1
ATOM 2796 N N . TYR B 1 134 ? 8.227 -4.805 2.9 1 92 134 TYR B N 1
ATOM 2797 C CA . TYR B 1 134 ? 6.969 -4.152 2.559 1 92 134 TYR B CA 1
ATOM 2798 C C . TYR B 1 134 ? 6.059 -5.098 1.786 1 92 134 TYR B C 1
ATOM 2800 O O . TYR B 1 134 ? 6.461 -6.211 1.433 1 92 134 TYR B O 1
ATOM 2808 N N . ILE B 1 135 ? 4.816 -4.703 1.729 1 96.69 135 ILE B N 1
ATOM 2809 C CA . ILE B 1 135 ? 3.729 -5.438 1.09 1 96.69 135 ILE B CA 1
ATOM 2810 C C . ILE B 1 135 ? 3.23 -4.668 -0.13 1 96.69 135 ILE B C 1
ATOM 2812 O O . ILE B 1 135 ? 2.842 -3.502 -0.019 1 96.69 135 ILE B O 1
ATOM 2816 N N . VAL B 1 136 ? 3.295 -5.332 -1.275 1 97.38 136 VAL B N 1
ATOM 2817 C CA . VAL B 1 136 ? 2.832 -4.738 -2.523 1 97.38 136 VAL B CA 1
ATOM 2818 C C . VAL B 1 136 ? 1.503 -5.371 -2.934 1 97.38 136 VAL B C 1
ATOM 2820 O O . VAL B 1 136 ? 1.424 -6.582 -3.15 1 97.38 136 VAL B O 1
ATOM 2823 N N . GLY B 1 137 ? 0.491 -4.555 -2.971 1 96.94 137 GLY B N 1
ATOM 2824 C CA . GLY B 1 137 ? -0.822 -4.953 -3.451 1 96.94 137 GLY B CA 1
ATOM 2825 C C . GLY B 1 137 ? -1.195 -4.305 -4.773 1 96.94 137 GLY B C 1
ATOM 2826 O O . GLY B 1 137 ? -0.336 -3.752 -5.465 1 96.94 137 GLY B O 1
ATOM 2827 N N . ARG B 1 138 ? -2.377 -4.395 -5.09 1 95.69 138 ARG B N 1
ATOM 2828 C CA . ARG B 1 138 ? -2.947 -4.016 -6.379 1 95.69 138 ARG B CA 1
ATOM 2829 C C . ARG B 1 138 ? -2.611 -2.568 -6.719 1 95.69 138 ARG B C 1
ATOM 2831 O O . ARG B 1 138 ? -2.262 -2.26 -7.859 1 95.69 138 ARG B O 1
ATOM 2838 N N . GLU B 1 139 ? -2.566 -1.678 -5.766 1 93.25 139 GLU B N 1
ATOM 2839 C CA . GLU B 1 139 ? -2.51 -0.236 -5.988 1 93.25 139 GLU B CA 1
ATOM 2840 C C . GLU B 1 139 ? -1.108 0.205 -6.398 1 93.25 139 GLU B C 1
ATOM 2842 O O . GLU B 1 139 ? -0.924 1.312 -6.91 1 93.25 139 GLU B O 1
ATOM 2847 N N . GLN B 1 140 ? -0.161 -0.683 -6.184 1 93.56 140 GLN B N 1
ATOM 2848 C CA . GLN B 1 140 ? 1.215 -0.314 -6.5 1 93.56 140 GLN B CA 1
ATOM 2849 C C . GLN B 1 140 ? 1.615 -0.818 -7.883 1 93.56 140 GLN B C 1
ATOM 2851 O O . GLN B 1 140 ? 2.75 -0.616 -8.32 1 93.56 140 GLN B O 1
ATOM 2856 N N . MET B 1 141 ? 0.685 -1.419 -8.562 1 93.5 141 MET B N 1
ATOM 2857 C CA . MET B 1 141 ? 0.972 -1.982 -9.883 1 93.5 141 MET B CA 1
ATOM 2858 C C . MET B 1 141 ? 0.19 -1.252 -10.969 1 93.5 141 MET B C 1
ATOM 2860 O O . MET B 1 141 ? -0.955 -0.85 -10.75 1 93.5 141 MET B O 1
ATOM 2864 N N . THR B 1 142 ? 0.799 -1.126 -12.18 1 90.62 142 THR B N 1
ATOM 2865 C CA . THR B 1 142 ? 0.081 -0.589 -13.328 1 90.62 142 THR B CA 1
ATOM 2866 C C . THR B 1 142 ? -0.74 -1.679 -14.008 1 90.62 142 THR B C 1
ATOM 2868 O O . THR B 1 142 ? -1.75 -1.39 -14.656 1 90.62 142 THR B O 1
ATOM 2871 N N . ALA B 1 143 ? -0.274 -2.893 -13.883 1 94 143 ALA B N 1
ATOM 2872 C CA . ALA B 1 143 ? -0.96 -4.098 -14.344 1 94 143 ALA B CA 1
ATOM 2873 C C . ALA B 1 143 ? -0.696 -5.27 -13.406 1 94 143 ALA B C 1
ATOM 2875 O O . ALA B 1 143 ? 0.431 -5.461 -12.945 1 94 143 ALA B O 1
ATOM 2876 N N . LEU B 1 144 ? -1.679 -5.98 -13.148 1 97.19 144 LEU B N 1
ATOM 2877 C CA . LEU B 1 144 ? -1.562 -7.051 -12.164 1 97.19 144 LEU B CA 1
ATOM 2878 C C . LEU B 1 144 ? -0.895 -8.281 -12.773 1 97.19 144 LEU B C 1
ATOM 2880 O O . LEU B 1 144 ? -0.785 -8.391 -13.992 1 97.19 144 LEU B O 1
ATOM 2884 N N . LYS B 1 145 ? -0.408 -9.172 -11.812 1 98.25 145 LYS B N 1
ATOM 2885 C CA . LYS B 1 145 ? 0.044 -10.461 -12.32 1 98.25 145 LYS B CA 1
ATOM 2886 C C . LYS B 1 145 ? -1.012 -11.102 -13.211 1 98.25 145 LYS B C 1
ATOM 2888 O O . LYS B 1 145 ? -2.199 -11.094 -12.891 1 98.25 145 LYS B O 1
ATOM 2893 N N . PRO B 1 146 ? -0.495 -11.578 -14.398 1 97.75 146 PRO B N 1
ATOM 2894 C CA . PRO B 1 146 ? 0.813 -12.102 -14.797 1 97.75 146 PRO B CA 1
ATOM 2895 C C . PRO B 1 146 ? 1.745 -11.016 -15.328 1 97.75 146 PRO B C 1
ATOM 2897 O O . PRO B 1 146 ? 2.893 -11.297 -15.68 1 97.75 146 PRO B O 1
ATOM 2900 N N . SER B 1 147 ? 1.311 -9.766 -15.375 1 97.38 147 SER B N 1
ATOM 2901 C CA . SER B 1 147 ? 2.213 -8.695 -15.773 1 97.38 147 SER B CA 1
ATOM 2902 C C . SER B 1 147 ? 3.404 -8.594 -14.828 1 97.38 147 SER B C 1
ATOM 2904 O O . SER B 1 147 ? 3.268 -8.812 -13.625 1 97.38 147 SER B O 1
ATOM 2906 N N . PRO B 1 148 ? 4.535 -8.273 -15.328 1 98.31 148 PRO B N 1
ATOM 2907 C CA . PRO B 1 148 ? 5.715 -8.125 -14.469 1 98.31 148 PRO B CA 1
ATOM 2908 C C . PRO B 1 148 ? 5.746 -6.793 -13.727 1 98.31 148 PRO B C 1
ATOM 2910 O O . PRO B 1 148 ? 6.711 -6.5 -13.023 1 98.31 148 PRO B O 1
ATOM 2913 N N . SER B 1 149 ? 4.719 -5.988 -13.812 1 96.75 149 SER B N 1
ATOM 2914 C CA . SER B 1 149 ? 4.672 -4.641 -13.258 1 96.75 149 SER B CA 1
ATOM 2915 C C . SER B 1 149 ? 5.059 -4.637 -11.781 1 96.75 149 SER B C 1
ATOM 2917 O O . SER B 1 149 ? 5.871 -3.816 -11.352 1 96.75 149 SER B O 1
ATOM 2919 N N . GLY B 1 150 ? 4.48 -5.562 -11 1 97.56 150 GLY B N 1
ATOM 2920 C CA . GLY B 1 150 ? 4.777 -5.633 -9.578 1 97.56 150 GLY B CA 1
ATOM 2921 C C . GLY B 1 150 ? 6.219 -6.012 -9.289 1 97.56 150 GLY B C 1
ATOM 2922 O O . GLY B 1 150 ? 6.832 -5.48 -8.367 1 97.56 150 GLY B O 1
ATOM 2923 N N . VAL B 1 151 ? 6.773 -6.902 -10.102 1 98.5 151 VAL B N 1
ATOM 2924 C CA . VAL B 1 151 ? 8.164 -7.312 -9.953 1 98.5 151 VAL B CA 1
ATOM 2925 C C . VAL B 1 151 ? 9.086 -6.125 -10.227 1 98.5 151 VAL B C 1
ATOM 2927 O O . VAL B 1 151 ? 9.984 -5.836 -9.43 1 98.5 151 VAL B O 1
ATOM 2930 N N . HIS B 1 152 ? 8.797 -5.395 -11.281 1 96.69 152 HIS B N 1
ATOM 2931 C CA . HIS B 1 152 ? 9.594 -4.219 -11.617 1 96.69 152 HIS B CA 1
ATOM 2932 C C . HIS B 1 152 ? 9.508 -3.164 -10.516 1 96.69 152 HIS B C 1
ATOM 2934 O O . HIS B 1 152 ? 10.516 -2.541 -10.172 1 96.69 152 HIS B O 1
ATOM 2940 N N . TYR B 1 153 ? 8.352 -2.994 -10.055 1 94.38 153 TYR B N 1
ATOM 2941 C CA . TYR B 1 153 ? 8.148 -2.037 -8.969 1 94.38 153 TYR B CA 1
ATOM 2942 C C . TYR B 1 153 ? 9.023 -2.373 -7.773 1 94.38 153 TYR B C 1
ATOM 2944 O O . TYR B 1 153 ? 9.695 -1.496 -7.219 1 94.38 153 TYR B O 1
ATOM 2952 N N . ILE B 1 154 ? 9.094 -3.613 -7.344 1 95.62 154 ILE B N 1
ATOM 2953 C CA . ILE B 1 154 ? 9.852 -4.07 -6.184 1 95.62 154 ILE B CA 1
ATOM 2954 C C . ILE B 1 154 ? 11.344 -3.898 -6.438 1 95.62 154 ILE B C 1
ATOM 2956 O O . ILE B 1 154 ? 12.062 -3.35 -5.602 1 95.62 154 ILE B O 1
ATOM 2960 N N . LEU B 1 155 ? 11.805 -4.27 -7.613 1 95.44 155 LEU B N 1
ATOM 2961 C CA . LEU B 1 155 ? 13.227 -4.25 -7.922 1 95.44 155 LEU B CA 1
ATOM 2962 C C . LEU B 1 155 ? 13.766 -2.822 -7.922 1 95.44 155 LEU B C 1
ATOM 2964 O O . LEU B 1 155 ? 14.914 -2.586 -7.551 1 95.44 155 LEU B O 1
ATOM 2968 N N . ARG B 1 156 ? 12.93 -1.914 -8.281 1 89.88 156 ARG B N 1
ATOM 2969 C CA . ARG B 1 156 ? 13.336 -0.514 -8.328 1 89.88 156 ARG B CA 1
ATOM 2970 C C . ARG B 1 156 ? 13.68 0 -6.934 1 89.88 156 ARG B C 1
ATOM 2972 O O . ARG B 1 156 ? 14.461 0.947 -6.789 1 89.88 156 ARG B O 1
ATOM 2979 N N . HIS B 1 157 ? 13.188 -0.659 -5.934 1 88.06 157 HIS B N 1
ATOM 2980 C CA . HIS B 1 157 ? 13.438 -0.225 -4.562 1 88.06 157 HIS B CA 1
ATOM 2981 C C . HIS B 1 157 ? 14.695 -0.866 -3.996 1 88.06 157 HIS B C 1
ATOM 2983 O O . HIS B 1 157 ? 15.117 -0.547 -2.881 1 88.06 157 HIS B O 1
ATOM 2989 N N . TYR B 1 158 ? 15.273 -1.776 -4.777 1 90.69 158 TYR B N 1
ATOM 2990 C CA . TYR B 1 158 ? 16.484 -2.467 -4.348 1 90.69 158 TYR B CA 1
ATOM 2991 C C . TYR B 1 158 ? 17.547 -2.428 -5.434 1 90.69 158 TYR B C 1
ATOM 2993 O O . TYR B 1 158 ? 18 -3.473 -5.914 1 90.69 158 TYR B O 1
ATOM 3001 N N . PRO B 1 159 ? 17.984 -1.24 -5.711 1 86.81 159 PRO B N 1
ATOM 3002 C CA . PRO B 1 159 ? 18.938 -1.123 -6.82 1 86.81 159 PRO B CA 1
ATOM 3003 C C . PRO B 1 159 ? 20.25 -1.853 -6.547 1 86.81 159 PRO B C 1
ATOM 3005 O O . PRO B 1 159 ? 21 -2.17 -7.484 1 86.81 159 PRO B O 1
ATOM 3008 N N . ASP B 1 160 ? 20.516 -2.166 -5.32 1 89.56 160 ASP B N 1
ATOM 3009 C CA . ASP B 1 160 ? 21.797 -2.77 -4.953 1 89.56 160 ASP B CA 1
ATOM 3010 C C . ASP B 1 160 ? 21.734 -4.293 -5.023 1 89.56 160 ASP B C 1
ATOM 3012 O O . ASP B 1 160 ? 22.734 -4.977 -4.844 1 89.56 160 ASP B O 1
ATOM 3016 N N . VAL B 1 161 ? 20.625 -4.883 -5.25 1 93.56 161 VAL B N 1
ATOM 3017 C CA . VAL B 1 161 ? 20.453 -6.328 -5.391 1 93.56 161 VAL B CA 1
ATOM 3018 C C . VAL B 1 161 ? 20.172 -6.672 -6.852 1 93.56 161 VAL B C 1
ATOM 3020 O O . VAL B 1 161 ? 19.094 -6.34 -7.379 1 93.56 161 VAL B O 1
ATOM 3023 N N . PRO B 1 162 ? 21.062 -7.309 -7.465 1 95.12 162 PRO B N 1
ATOM 3024 C CA . PRO B 1 162 ? 20.828 -7.633 -8.875 1 95.12 162 PRO B CA 1
ATOM 3025 C C . PRO B 1 162 ? 19.641 -8.586 -9.07 1 95.12 162 PRO B C 1
ATOM 3027 O O . PRO B 1 162 ? 19.328 -9.375 -8.18 1 95.12 162 PRO B O 1
ATOM 3030 N N . ALA B 1 163 ? 19.031 -8.555 -10.25 1 96.25 163 ALA B N 1
ATOM 3031 C CA . ALA B 1 163 ? 17.828 -9.328 -10.57 1 96.25 163 ALA B CA 1
ATOM 3032 C C . ALA B 1 163 ? 18.078 -10.82 -10.398 1 96.25 163 ALA B C 1
ATOM 3034 O O . ALA B 1 163 ? 17.188 -11.555 -9.977 1 96.25 163 ALA B O 1
ATOM 3035 N N . GLU B 1 164 ? 19.297 -11.281 -10.633 1 94.75 164 GLU B N 1
ATOM 3036 C CA . GLU B 1 164 ? 19.625 -12.703 -10.578 1 94.75 164 GLU B CA 1
ATOM 3037 C C . GLU B 1 164 ? 19.547 -13.234 -9.148 1 94.75 164 GLU B C 1
ATOM 3039 O O . GLU B 1 164 ? 19.516 -14.445 -8.93 1 94.75 164 GLU B O 1
ATOM 3044 N N . ARG B 1 165 ? 19.516 -12.305 -8.211 1 95.31 165 ARG B N 1
ATOM 3045 C CA . ARG B 1 165 ? 19.484 -12.695 -6.805 1 95.31 165 ARG B CA 1
ATOM 3046 C C . ARG B 1 165 ? 18.062 -12.586 -6.25 1 95.31 165 ARG B C 1
ATOM 3048 O O . ARG B 1 165 ? 17.844 -12.727 -5.043 1 95.31 165 ARG B O 1
ATOM 3055 N N . TRP B 1 166 ? 17.078 -12.336 -7.102 1 97.38 166 TRP B N 1
ATOM 3056 C CA . TRP B 1 166 ? 15.68 -12.305 -6.707 1 97.38 166 TRP B CA 1
ATOM 3057 C C . TRP B 1 166 ? 14.953 -13.57 -7.156 1 97.38 166 TRP B C 1
ATOM 3059 O O . TRP B 1 166 ? 15.234 -14.102 -8.234 1 97.38 166 TRP B O 1
ATOM 3069 N N . MET B 1 167 ? 14.047 -14.047 -6.352 1 98.12 167 MET B N 1
ATOM 3070 C CA . MET B 1 167 ? 13.18 -15.18 -6.66 1 98.12 167 MET B CA 1
ATOM 3071 C C . MET B 1 167 ? 11.75 -14.922 -6.191 1 98.12 167 MET B C 1
ATOM 3073 O O . MET B 1 167 ? 11.539 -14.391 -5.098 1 98.12 167 MET B O 1
ATOM 3077 N N . LEU B 1 168 ? 10.859 -15.133 -7.059 1 98.81 168 LEU B N 1
ATOM 3078 C CA . LEU B 1 168 ? 9.453 -15.102 -6.684 1 98.81 168 LEU B CA 1
ATOM 3079 C C . LEU B 1 168 ? 8.945 -16.5 -6.352 1 98.81 168 LEU B C 1
ATOM 3081 O O . LEU B 1 168 ? 9.234 -17.453 -7.078 1 98.81 168 LEU B O 1
ATOM 3085 N N . VAL B 1 169 ? 8.32 -16.656 -5.195 1 98.81 169 VAL B N 1
ATOM 3086 C CA . VAL B 1 169 ? 7.699 -17.906 -4.746 1 98.81 169 VAL B CA 1
ATOM 3087 C C . VAL B 1 169 ? 6.18 -17.781 -4.828 1 98.81 169 VAL B C 1
ATOM 3089 O O . VAL B 1 169 ? 5.59 -16.875 -4.227 1 98.81 169 VAL B O 1
ATOM 3092 N N . GLY B 1 170 ? 5.539 -18.578 -5.555 1 98.75 170 GLY B N 1
ATOM 3093 C CA . GLY B 1 170 ? 4.094 -18.531 -5.703 1 98.75 170 GLY B CA 1
ATOM 3094 C C . GLY B 1 170 ? 3.494 -19.844 -6.141 1 98.75 170 GLY B C 1
ATOM 3095 O O . GLY B 1 170 ? 4.219 -20.812 -6.395 1 98.75 170 GLY B O 1
ATOM 3096 N N . ASP B 1 171 ? 2.188 -19.969 -6.27 1 98.31 171 ASP B N 1
ATOM 3097 C CA . ASP B 1 171 ? 1.521 -21.25 -6.504 1 98.31 171 ASP B CA 1
ATOM 3098 C C . ASP B 1 171 ? 0.92 -21.297 -7.906 1 98.31 171 ASP B C 1
ATOM 3100 O O . ASP B 1 171 ? 0.37 -22.328 -8.312 1 98.31 171 ASP B O 1
ATOM 3104 N N . SER B 1 172 ? 1.027 -20.234 -8.688 1 97.31 172 SER B N 1
ATOM 3105 C CA . SER B 1 172 ? 0.282 -20.203 -9.938 1 97.31 172 SER B CA 1
ATOM 3106 C C . SER B 1 172 ? 1.172 -19.781 -11.102 1 97.31 172 SER B C 1
ATOM 3108 O O . SER B 1 172 ? 2.246 -19.203 -10.891 1 97.31 172 SER B O 1
ATOM 3110 N N . TRP B 1 173 ? 0.675 -20.031 -12.297 1 97.75 173 TRP B N 1
ATOM 3111 C CA . TRP B 1 173 ? 1.381 -19.609 -13.508 1 97.75 173 TRP B CA 1
ATOM 3112 C C . TRP B 1 173 ? 1.49 -18.094 -13.586 1 97.75 173 TRP B C 1
ATOM 3114 O O . TRP B 1 173 ? 2.445 -17.562 -14.156 1 97.75 173 TRP B O 1
ATOM 3124 N N . ILE B 1 174 ? 0.555 -17.375 -12.953 1 97.94 174 ILE B N 1
ATOM 3125 C CA . ILE B 1 174 ? 0.594 -15.922 -13.047 1 97.94 174 ILE B CA 1
ATOM 3126 C C . ILE B 1 174 ? 1.803 -15.383 -12.281 1 97.94 174 ILE B C 1
ATOM 3128 O O . ILE B 1 174 ? 2.418 -14.398 -12.695 1 97.94 174 ILE B O 1
ATOM 3132 N N . ASP B 1 175 ? 2.141 -16.062 -11.18 1 98.69 175 ASP B N 1
ATOM 3133 C CA . ASP B 1 175 ? 3.357 -15.703 -10.461 1 98.69 175 ASP B CA 1
ATOM 3134 C C . ASP B 1 175 ? 4.598 -15.969 -11.312 1 98.69 175 ASP B C 1
ATOM 3136 O O . ASP B 1 175 ? 5.504 -15.133 -11.375 1 98.69 175 ASP B O 1
ATOM 3140 N N . GLY B 1 176 ? 4.617 -17.125 -11.914 1 98.75 176 GLY B N 1
ATOM 3141 C CA . GLY B 1 176 ? 5.746 -17.516 -12.742 1 98.75 176 GLY B CA 1
ATOM 3142 C C . GLY B 1 176 ? 5.949 -16.609 -13.938 1 98.75 176 GLY B C 1
ATOM 3143 O O . GLY B 1 176 ? 7.082 -16.234 -14.25 1 98.75 176 GLY B O 1
ATOM 3144 N N . LYS B 1 177 ? 4.84 -16.266 -14.562 1 98.62 177 LYS B N 1
ATOM 3145 C CA . LYS B 1 177 ? 4.918 -15.375 -15.719 1 98.62 177 LYS B CA 1
ATOM 3146 C C . LYS B 1 177 ? 5.426 -13.992 -15.32 1 98.62 177 LYS B C 1
ATOM 3148 O O . LYS B 1 177 ? 6.266 -13.414 -16.016 1 98.62 177 LYS B O 1
ATOM 3153 N N . ALA B 1 178 ? 4.922 -13.484 -14.188 1 98.69 178 ALA B N 1
ATOM 3154 C CA . ALA B 1 178 ? 5.398 -12.203 -13.672 1 98.69 178 ALA B CA 1
ATOM 3155 C C . ALA B 1 178 ? 6.898 -12.242 -13.398 1 98.69 178 ALA B C 1
ATOM 3157 O O . ALA B 1 178 ? 7.625 -11.305 -13.742 1 98.69 178 ALA B O 1
ATOM 3158 N N . ALA B 1 179 ? 7.363 -13.312 -12.805 1 98.81 179 ALA B N 1
ATOM 3159 C CA . ALA B 1 179 ? 8.781 -13.477 -12.492 1 98.81 179 ALA B CA 1
ATOM 3160 C C . ALA B 1 179 ? 9.617 -13.555 -13.766 1 98.81 179 ALA B C 1
ATOM 3162 O O . ALA B 1 179 ? 10.594 -12.812 -13.922 1 98.81 179 ALA B O 1
ATOM 3163 N N . GLN B 1 180 ? 9.203 -14.398 -14.711 1 98.5 180 GLN B N 1
ATOM 3164 C CA . GLN B 1 180 ? 9.922 -14.617 -15.961 1 98.5 180 GLN B CA 1
ATOM 3165 C C . GLN B 1 180 ? 10.023 -13.328 -16.766 1 98.5 180 GLN B C 1
ATOM 3167 O O . GLN B 1 180 ? 11.117 -12.945 -17.203 1 98.5 180 GLN B O 1
ATOM 3172 N N . ASP B 1 181 ? 8.883 -12.648 -16.891 1 98.31 181 ASP B N 1
ATOM 3173 C CA . ASP B 1 181 ? 8.867 -11.414 -17.672 1 98.31 181 ASP B CA 1
ATOM 3174 C C . ASP B 1 181 ? 9.555 -10.281 -16.922 1 98.31 181 ASP B C 1
ATOM 3176 O O . ASP B 1 181 ? 9.969 -9.289 -17.516 1 98.31 181 ASP B O 1
ATOM 3180 N N . GLY B 1 182 ? 9.641 -10.375 -15.594 1 98.25 182 GLY B N 1
ATOM 3181 C CA . GLY B 1 182 ? 10.336 -9.398 -14.766 1 98.25 182 GLY B CA 1
ATOM 3182 C C . GLY B 1 182 ? 11.828 -9.656 -14.664 1 98.25 182 GLY B C 1
ATOM 3183 O O . GLY B 1 182 ? 12.562 -8.844 -14.094 1 98.25 182 GLY B O 1
ATOM 3184 N N . GLY B 1 183 ? 12.25 -10.812 -15.148 1 98.12 183 GLY B N 1
ATOM 3185 C CA . GLY B 1 183 ? 13.672 -11.109 -15.219 1 98.12 183 GLY B CA 1
ATOM 3186 C C . GLY B 1 183 ? 14.219 -11.727 -13.945 1 98.12 183 GLY B C 1
ATOM 3187 O O . GLY B 1 183 ? 15.398 -11.57 -13.625 1 98.12 183 GLY B O 1
ATOM 3188 N N . ILE B 1 184 ? 13.414 -12.359 -13.164 1 98.31 184 ILE B N 1
ATOM 3189 C CA . ILE B 1 184 ? 13.898 -12.977 -11.938 1 98.31 184 ILE B CA 1
ATOM 3190 C C . ILE B 1 184 ? 13.508 -14.453 -11.906 1 98.31 184 ILE B C 1
ATOM 3192 O O . ILE B 1 184 ? 12.766 -14.922 -12.773 1 98.31 184 ILE B O 1
ATOM 3196 N N . LYS B 1 185 ? 14.031 -15.219 -10.969 1 98.19 185 LYS B N 1
ATOM 3197 C CA . LYS B 1 185 ? 13.734 -16.641 -10.828 1 98.19 185 LYS B CA 1
ATOM 3198 C C . LYS B 1 185 ? 12.344 -16.859 -10.25 1 98.19 185 LYS B C 1
ATOM 3200 O O . LYS B 1 185 ? 11.797 -15.984 -9.586 1 98.19 185 LYS B O 1
ATOM 3205 N N . PHE B 1 186 ? 11.789 -18.031 -10.625 1 98.75 186 PHE B N 1
ATOM 3206 C CA . PHE B 1 186 ? 10.492 -18.422 -10.094 1 98.75 186 PHE B CA 1
ATOM 3207 C C . PHE B 1 186 ? 10.562 -19.828 -9.484 1 98.75 186 PHE B C 1
ATOM 3209 O O . PHE B 1 186 ? 11.086 -20.75 -10.094 1 98.75 186 PHE B O 1
ATOM 3216 N N . ALA B 1 187 ? 10.133 -19.953 -8.219 1 98.62 187 ALA B N 1
ATOM 3217 C CA . ALA B 1 187 ? 9.945 -21.234 -7.555 1 98.62 187 ALA B CA 1
ATOM 3218 C C . ALA B 1 187 ? 8.469 -21.5 -7.273 1 98.62 187 ALA B C 1
ATOM 3220 O O . ALA B 1 187 ? 7.797 -20.688 -6.645 1 98.62 187 ALA B O 1
ATOM 3221 N N . ALA B 1 188 ? 7.98 -22.641 -7.723 1 98.75 188 ALA B N 1
ATOM 3222 C CA . ALA B 1 188 ? 6.559 -22.953 -7.629 1 98.75 188 ALA B CA 1
ATOM 3223 C C . ALA B 1 188 ? 6.246 -23.719 -6.344 1 98.75 188 ALA B C 1
ATOM 3225 O O . ALA B 1 188 ? 6.785 -24.797 -6.113 1 98.75 188 ALA B O 1
ATOM 3226 N N . TYR B 1 189 ? 5.391 -23.141 -5.52 1 98.69 189 TYR B N 1
ATOM 3227 C CA . TYR B 1 189 ? 4.883 -23.781 -4.316 1 98.69 189 TYR B CA 1
ATOM 3228 C C . TYR B 1 189 ? 3.508 -24.391 -4.562 1 98.69 189 TYR B C 1
ATOM 3230 O O . TYR B 1 189 ? 2.52 -23.672 -4.711 1 98.69 189 TYR B O 1
ATOM 3238 N N . LYS B 1 190 ? 3.395 -25.656 -4.695 1 97.69 190 LYS B N 1
ATOM 3239 C CA . LYS B 1 190 ? 2.162 -26.422 -4.832 1 97.69 190 LYS B CA 1
ATOM 3240 C C . LYS B 1 190 ? 1.44 -26.094 -6.133 1 97.69 190 LYS B C 1
ATOM 3242 O O . LYS B 1 190 ? 0.247 -26.359 -6.273 1 97.69 190 LYS B O 1
ATOM 3247 N N . GLY B 1 191 ? 2.084 -25.469 -7.012 1 95 191 GLY B N 1
ATOM 3248 C CA . GLY B 1 191 ? 1.456 -25.047 -8.258 1 95 191 GLY B CA 1
ATOM 3249 C C . GLY B 1 191 ? 1.294 -26.172 -9.25 1 95 191 GLY B C 1
ATOM 3250 O O . GLY B 1 191 ? 2.039 -27.156 -9.211 1 95 191 GLY B O 1
ATOM 3251 N N . SER B 1 192 ? 0.333 -26.047 -10.094 1 94.62 192 SER B N 1
ATOM 3252 C CA . SER B 1 192 ? 0.1 -27.016 -11.156 1 94.62 192 SER B CA 1
ATOM 3253 C C . SER B 1 192 ? 1.18 -26.938 -12.227 1 94.62 192 SER B C 1
ATOM 3255 O O . SER B 1 192 ? 1.25 -25.953 -12.977 1 94.62 192 SER B O 1
ATOM 3257 N N . GLY B 1 193 ? 1.957 -28.016 -12.328 1 93.81 193 GLY B N 1
ATOM 3258 C CA . GLY B 1 193 ? 2.963 -28.062 -13.375 1 93.81 193 GLY B CA 1
ATOM 3259 C C . GLY B 1 193 ? 2.373 -28 -14.773 1 93.81 193 GLY B C 1
ATOM 3260 O O . GLY B 1 193 ? 2.924 -27.344 -15.656 1 93.81 193 GLY B O 1
ATOM 3261 N N . GLU B 1 194 ? 1.253 -28.688 -14.938 1 95.25 194 GLU B N 1
ATOM 3262 C CA . GLU B 1 194 ? 0.585 -28.719 -16.234 1 95.25 194 GLU B CA 1
ATOM 3263 C C . GLU B 1 194 ? 0.11 -27.328 -16.656 1 95.25 194 GLU B C 1
ATOM 3265 O O . GLU B 1 194 ? 0.33 -26.906 -17.781 1 95.25 194 GLU B O 1
ATOM 3270 N N . ASP B 1 195 ? -0.494 -26.609 -15.742 1 95.12 195 ASP B N 1
ATOM 3271 C CA . ASP B 1 195 ? -0.975 -25.266 -16.031 1 95.12 195 ASP B CA 1
ATOM 3272 C C . ASP B 1 195 ? 0.183 -24.328 -16.375 1 95.12 195 ASP B C 1
ATOM 3274 O O . ASP B 1 195 ? 0.08 -23.516 -17.281 1 95.12 195 ASP B O 1
ATOM 3278 N N . MET B 1 196 ? 1.272 -24.5 -15.672 1 97.06 196 MET B N 1
ATOM 3279 C CA . MET B 1 196 ? 2.434 -23.641 -15.914 1 97.06 196 MET B CA 1
ATOM 3280 C C . MET B 1 196 ? 3.043 -23.922 -17.281 1 97.06 196 MET B C 1
ATOM 3282 O O . MET B 1 196 ? 3.365 -22.984 -18.016 1 97.06 196 MET B O 1
ATOM 3286 N N . LYS B 1 197 ? 3.131 -25.172 -17.594 1 96.56 197 LYS B N 1
ATOM 3287 C CA . LYS B 1 197 ? 3.662 -25.547 -18.891 1 96.56 197 LYS B CA 1
ATOM 3288 C C . LYS B 1 197 ? 2.797 -25 -20.016 1 96.56 197 LYS B C 1
ATOM 3290 O O . LYS B 1 197 ? 3.316 -24.453 -21 1 96.56 197 LYS B O 1
ATOM 3295 N N . LYS B 1 198 ? 1.517 -25.109 -19.844 1 96.31 198 LYS B N 1
ATOM 3296 C CA . LYS B 1 198 ? 0.569 -24.625 -20.844 1 96.31 198 LYS B CA 1
ATOM 3297 C C . LYS B 1 198 ? 0.734 -23.125 -21.078 1 96.31 198 LYS B C 1
ATOM 3299 O O . LYS B 1 198 ? 0.494 -22.625 -22.172 1 96.31 198 LYS B O 1
ATOM 3304 N N . LYS B 1 199 ? 1.191 -22.438 -20.031 1 96.62 199 LYS B N 1
ATOM 3305 C CA . LYS B 1 199 ? 1.306 -20.984 -20.094 1 96.62 199 LYS B CA 1
ATOM 3306 C C . LYS B 1 199 ? 2.748 -20.547 -20.344 1 96.62 199 LYS B C 1
ATOM 3308 O O . LYS B 1 199 ? 3.076 -19.375 -20.266 1 96.62 199 LYS B O 1
ATOM 3313 N N . GLY B 1 200 ? 3.641 -21.516 -20.578 1 97.38 200 GLY B N 1
ATOM 3314 C CA . GLY B 1 200 ? 5.027 -21.234 -20.906 1 97.38 200 GLY B CA 1
ATOM 3315 C C . GLY B 1 200 ? 5.852 -20.797 -19.719 1 97.38 200 GLY B C 1
ATOM 3316 O O . GLY B 1 200 ? 6.754 -19.969 -19.859 1 97.38 200 GLY B O 1
ATOM 3317 N N . VAL B 1 201 ? 5.426 -21.219 -18.562 1 97.75 201 VAL B N 1
ATOM 3318 C CA . VAL B 1 201 ? 6.133 -20.875 -17.344 1 97.75 201 VAL B CA 1
ATOM 3319 C C . VAL B 1 201 ? 6.965 -22.062 -16.875 1 97.75 201 VAL B C 1
ATOM 3321 O O . VAL B 1 201 ? 6.457 -23.188 -16.766 1 97.75 201 VAL B O 1
ATOM 3324 N N . TYR B 1 202 ? 8.25 -21.828 -16.578 1 96.88 202 TYR B N 1
ATOM 3325 C CA . TYR B 1 202 ? 9.172 -22.875 -16.172 1 96.88 202 TYR B CA 1
ATOM 3326 C C . TYR B 1 202 ? 9.883 -22.5 -14.875 1 96.88 202 TYR B C 1
ATOM 3328 O O . TYR B 1 202 ? 10.898 -21.812 -14.898 1 96.88 202 TYR B O 1
ATOM 3336 N N . PRO B 1 203 ? 9.438 -23.016 -13.758 1 98.19 203 PRO B N 1
ATOM 3337 C CA . PRO B 1 203 ? 10.055 -22.688 -12.469 1 98.19 203 PRO B CA 1
ATOM 3338 C C . PRO B 1 203 ? 11.445 -23.297 -12.32 1 98.19 203 PRO B C 1
ATOM 3340 O O . PRO B 1 203 ? 11.719 -24.375 -12.859 1 98.19 203 PRO B O 1
ATOM 3343 N N . VAL B 1 204 ? 12.352 -22.688 -11.594 1 97.12 204 VAL B N 1
ATOM 3344 C CA . VAL B 1 204 ? 13.68 -23.203 -11.32 1 97.12 204 VAL B CA 1
ATOM 3345 C C . VAL B 1 204 ? 13.594 -24.312 -10.266 1 97.12 204 VAL B C 1
ATOM 3347 O O . VAL B 1 204 ? 14.523 -25.125 -10.125 1 97.12 204 VAL B O 1
ATOM 3350 N N . ALA B 1 205 ? 12.484 -24.297 -9.508 1 97.38 205 ALA B N 1
ATOM 3351 C CA . ALA B 1 205 ? 12.211 -25.312 -8.492 1 97.38 205 ALA B CA 1
ATOM 3352 C C . ALA B 1 205 ? 10.711 -25.484 -8.266 1 97.38 205 ALA B C 1
ATOM 3354 O O . ALA B 1 205 ? 9.945 -24.531 -8.469 1 97.38 205 ALA B O 1
ATOM 3355 N N . ARG B 1 206 ? 10.336 -26.656 -7.957 1 97.5 206 ARG B N 1
ATOM 3356 C CA . ARG B 1 206 ? 8.977 -26.984 -7.523 1 97.5 206 ARG B CA 1
ATOM 3357 C C . ARG B 1 206 ? 8.992 -27.703 -6.184 1 97.5 206 ARG B C 1
ATOM 3359 O O . ARG B 1 206 ? 9.805 -28.609 -5.965 1 97.5 206 ARG B O 1
ATOM 3366 N N . PHE B 1 207 ? 8.172 -27.266 -5.266 1 97.88 207 PHE B N 1
ATOM 3367 C CA . PHE B 1 207 ? 8.156 -27.906 -3.953 1 97.88 207 PHE B CA 1
ATOM 3368 C C . PHE B 1 207 ? 6.766 -27.812 -3.326 1 97.88 207 PHE B C 1
ATOM 3370 O O . PHE B 1 207 ? 5.938 -27 -3.754 1 97.88 207 PHE B O 1
ATOM 3377 N N . THR B 1 208 ? 6.406 -28.688 -2.357 1 97.69 208 THR B N 1
ATOM 3378 C CA . THR B 1 208 ? 5.09 -28.75 -1.734 1 97.69 208 THR B CA 1
ATOM 3379 C C . THR B 1 208 ? 5.195 -28.547 -0.225 1 97.69 208 THR B C 1
ATOM 3381 O O . THR B 1 208 ? 4.18 -28.438 0.463 1 97.69 208 THR B O 1
ATOM 3384 N N . ASP B 1 209 ? 6.426 -28.547 0.213 1 98.06 209 ASP B N 1
ATOM 3385 C CA . ASP B 1 209 ? 6.742 -28.281 1.612 1 98.06 209 ASP B CA 1
ATOM 3386 C C . ASP B 1 209 ? 7.57 -27 1.751 1 98.06 209 ASP B C 1
ATOM 3388 O O . ASP B 1 209 ? 8.695 -26.938 1.259 1 98.06 209 ASP B O 1
ATOM 3392 N N . MET B 1 210 ? 7.027 -26 2.479 1 98.25 210 MET B N 1
ATOM 3393 C CA . MET B 1 210 ? 7.66 -24.688 2.559 1 98.25 210 MET B CA 1
ATOM 3394 C C . MET B 1 210 ? 9.086 -24.797 3.092 1 98.25 210 MET B C 1
ATOM 3396 O O . MET B 1 210 ? 9.945 -23.984 2.746 1 98.25 210 MET B O 1
ATOM 3400 N N . ARG B 1 211 ? 9.383 -25.781 3.854 1 97.5 211 ARG B N 1
ATOM 3401 C CA . ARG B 1 211 ? 10.703 -25.953 4.453 1 97.5 211 ARG B CA 1
ATOM 3402 C C . ARG B 1 211 ? 11.758 -26.188 3.381 1 97.5 211 ARG B C 1
ATOM 3404 O O . ARG B 1 211 ? 12.945 -25.922 3.607 1 97.5 211 ARG B O 1
ATOM 3411 N N . GLU B 1 212 ? 11.32 -26.609 2.213 1 97.12 212 GLU B N 1
ATOM 3412 C CA . GLU B 1 212 ? 12.242 -26.875 1.115 1 97.12 212 GLU B CA 1
ATOM 3413 C C . GLU B 1 212 ? 12.828 -25.578 0.558 1 97.12 212 GLU B C 1
ATOM 3415 O O . GLU B 1 212 ? 13.852 -25.594 -0.12 1 97.12 212 GLU B O 1
ATOM 3420 N N . LEU B 1 213 ? 12.203 -24.469 0.852 1 95.88 213 LEU B N 1
ATOM 3421 C CA . LEU B 1 213 ? 12.656 -23.172 0.35 1 95.88 213 LEU B CA 1
ATOM 3422 C C . LEU B 1 213 ? 14.047 -22.828 0.896 1 95.88 213 LEU B C 1
ATOM 3424 O O . LEU B 1 213 ? 14.875 -22.266 0.186 1 95.88 213 LEU B O 1
ATOM 3428 N N . VAL B 1 214 ? 14.305 -23.172 2.121 1 93.56 214 VAL B N 1
ATOM 3429 C CA . VAL B 1 214 ? 15.57 -22.875 2.771 1 93.56 214 VAL B CA 1
ATOM 3430 C C . VAL B 1 214 ? 16.719 -23.516 1.994 1 93.56 214 VAL B C 1
ATOM 3432 O O . VAL B 1 214 ? 17.797 -22.922 1.854 1 93.56 214 VAL B O 1
ATOM 3435 N N . ASN B 1 215 ? 16.422 -24.656 1.404 1 90.62 215 ASN B N 1
ATOM 3436 C CA . ASN B 1 215 ? 17.438 -25.391 0.648 1 90.62 215 ASN B CA 1
ATOM 3437 C C . ASN B 1 215 ? 17.703 -24.734 -0.708 1 90.62 215 ASN B C 1
ATOM 3439 O O . ASN B 1 215 ? 18.75 -24.969 -1.316 1 90.62 215 ASN B O 1
ATOM 3443 N N . LEU B 1 216 ? 16.734 -24 -1.185 1 87.19 216 LEU B N 1
ATOM 3444 C CA . LEU B 1 216 ? 16.875 -23.359 -2.486 1 87.19 216 LEU B CA 1
ATOM 3445 C C . LEU B 1 216 ? 17.75 -22.109 -2.395 1 87.19 216 LEU B C 1
ATOM 3447 O O . LEU B 1 216 ? 18.234 -21.625 -3.412 1 87.19 216 LEU B O 1
ATOM 3451 N N . LEU B 1 217 ? 17.859 -21.438 -1.238 1 83.31 217 LEU B N 1
ATOM 3452 C CA . LEU B 1 217 ? 18.609 -20.203 -1.031 1 83.31 217 LEU B CA 1
ATOM 3453 C C . LEU B 1 217 ? 20.078 -20.516 -0.731 1 83.31 217 LEU B C 1
ATOM 3455 O O . LEU B 1 217 ? 20.938 -19.641 -0.856 1 83.31 217 LEU B O 1
ATOM 3459 N N . LEU B 1 218 ? 20.422 -21.797 -0.293 1 65.06 218 LEU B N 1
ATOM 3460 C CA . LEU B 1 218 ? 21.797 -22.219 -0.031 1 65.06 218 LEU B CA 1
ATOM 3461 C C . LEU B 1 218 ? 22.5 -22.578 -1.329 1 65.06 218 LEU B C 1
ATOM 3463 O O . LEU B 1 218 ? 21.875 -23.016 -2.295 1 65.06 218 LEU B O 1
#

Radius of gyration: 22.11 Å; Cα contacts (8 Å, |Δi|>4): 768; chains: 2; bounding box: 51×62×54 Å

Secondary structure (DSSP, 8-state):
-------EEEEE--BTTTEE----HHHHHHHHHHHHHHTTSS-TTS-GGGS-HHHHHHHHHHTT---HHHHHHHHHHHHHHHHHHHTTPEEPTTHHHHHHHHTTTEEEEEE-SS-HHHHHHHHHHTT-GGG-SEEE-GGG-SS-TTSTHHHHHHHHT-TTS-GGGEEEEESSHHHHHHHHHHTSEEEEES--HHHHHHTT---SEEESSTTHHHHHH-/-------EEEEE--BTTTEE----HHHHHHHHHHHHHHTTSS-TTS-GGGS-HHHHHHHHHHTT---HHHHHHHHHHHHHHHHHHHTTPEEPTTHHHHHHHHTTTEEEEEE-SS-HHHHHHHHHHTT-GGG-SEEE-GGG-SS-TTSTHHHHHHHHT-TTS-GGGEEEEESSHHHHHHHHHHTSEEEEES--HHHHHHTT---SEEESSTTHHHHHH-

Foldseek 3Di:
DPLQPAQFAEEEEPDPTFWPWQQPQVVLLVVLQVLCVVQVLDDPPDPSVVDGSLVSVVSSVVVVSDDPVSNVVSLVSNQVSLLVRLVPIETDPCSQVQLVVCLSRYAYEYAYQHDQVSRCVSCVVRPNNVSHPYYDYNVQFPGHFLALRRVQSVCVVPVPHDQARYEYEEAELRRQSNSVNSRHAYEHAVHDPVRNVVVVGDHPYYDPDPNCVVVVND/DPLQPQQFAEEEEPDPTFWPWQQPQVVLLVVLQVLCVVQVLDPPPDPSVVDGSLVSVVSSVVVVSDDPVSNVVSLVSNQVSLLVRLVPIETDPCSQVQLVVCLSRYAYEYAYQHDQVSRCVSCVVRPNNVSHPYYDYNVQFPGHFLALRRVQSVCVVPVPHDQARYEYEEAELRSQSNSVVSSHAYEHAVHDPVRNVVVVGDHPYYDPDPNCVVVVND

Nearest PDB structures (foldseek):
  3i76-assembly3_C  TM=6.317E-01  e=4.526E-14  Bacillus subtilis
  3i76-assembly1_A  TM=6.434E-01  e=4.952E-13  Bacillus subtilis
  8bp1-assembly1_A  TM=6.238E-01  e=3.119E-12  synthetic construct
  4knv-assembly2_B  TM=6.232E-01  e=1.965E-11  Homo sapiens
  4knw-assembly1_A  TM=6.019E-01  e=1.030E-10  Homo sapiens